Protein AF-A0A0X8H104-F1 (afdb_monomer_lite)

Organism: NCBI:txid1514105

Sequence (497 aa):
MIKKRSINQGIIQGVADYFDFINVMRLDTLENNLKRIFASQEINLESISKRSKQAIDCLSGAEKTIDSLIISRRGADKGVHGFIAEFTEEAIRNSRSIYQKISEHCHVLNDNGITDLNLNGENVQMKFNNNIRQGLEHAKNYRSMKLMIPKDKFEICDKIMNGERYLSYDGELSLRKTSAIKQIIQDESKARGQHYTEWLIPSVSKYDDVQKGNIFETLGKEKESIIKQTSIDKAHVEETMLKQKEIAIQNATPSMSEALKSSGVVVLLHGGINFGLFVLAQHQNGKEIWQFDREDWKNGGIQTIKGSVKGGISGLSIYALTNFTKMPSPIAASINSCAFGISNAIIRYRNSEIDEHEFVSLLMLSTLDSTGSAIGATIGKTLIPIPILGALVGSVVMTTALNVGQDMFSTYERDYIIKRQEEINDYVHSLNQEYQAMYEKLIESTRKLGTIQEYAFDFDANIQLQFESSIDLARLSGVLESNIIHDETEVDDYFLI

Radius of gyration: 36.07 Å; chains: 1; bounding box: 85×63×104 Å

Structure (mmCIF, N/CA/C/O backbone):
data_AF-A0A0X8H104-F1
#
_entry.id   AF-A0A0X8H104-F1
#
loop_
_atom_site.group_PDB
_atom_site.id
_atom_site.type_symbol
_atom_site.label_atom_id
_atom_site.label_alt_id
_atom_site.label_comp_id
_atom_site.label_asym_id
_atom_site.label_entity_id
_atom_site.label_seq_id
_atom_site.pdbx_PDB_ins_code
_atom_site.Cartn_x
_atom_site.Cartn_y
_atom_site.Cartn_z
_atom_site.occupancy
_atom_site.B_iso_or_equiv
_atom_site.auth_seq_id
_atom_site.auth_comp_id
_atom_site.auth_asym_id
_atom_site.auth_atom_id
_atom_site.pdbx_PDB_model_num
ATOM 1 N N . MET A 1 1 ? -11.652 -13.948 63.355 1.00 38.22 1 MET A N 1
ATOM 2 C CA . MET A 1 1 ? -11.919 -14.396 61.968 1.00 38.22 1 MET A CA 1
ATOM 3 C C . MET A 1 1 ? -12.478 -13.278 61.076 1.00 38.22 1 MET A C 1
ATOM 5 O O . MET A 1 1 ? -11.965 -13.099 59.983 1.00 38.22 1 MET A O 1
ATOM 9 N N . ILE A 1 2 ? -13.415 -12.448 61.559 1.00 30.84 2 ILE A N 1
ATOM 10 C CA . ILE A 1 2 ? -14.027 -11.320 60.812 1.00 30.84 2 ILE A CA 1
ATOM 11 C C . ILE A 1 2 ? -13.011 -10.228 60.390 1.00 30.84 2 ILE A C 1
ATOM 13 O O . ILE A 1 2 ? -13.021 -9.785 59.248 1.00 30.84 2 ILE A O 1
ATOM 17 N N . LYS A 1 3 ? -12.038 -9.884 61.249 1.00 27.94 3 LYS A N 1
ATOM 18 C CA . LYS A 1 3 ? -10.988 -8.878 60.955 1.00 27.94 3 LYS A CA 1
ATOM 19 C C . LYS A 1 3 ? -9.982 -9.278 59.859 1.00 27.94 3 LYS A C 1
ATOM 21 O O . LYS A 1 3 ? -9.359 -8.412 59.266 1.00 27.94 3 LYS A O 1
ATOM 26 N N . LYS A 1 4 ? -9.796 -10.580 59.600 1.00 28.19 4 LYS A N 1
ATOM 27 C CA . LYS A 1 4 ? -8.873 -11.084 58.560 1.00 28.19 4 LYS A CA 1
ATOM 28 C C . LYS A 1 4 ? -9.556 -11.132 57.182 1.00 28.19 4 LYS A C 1
ATOM 30 O O . LYS A 1 4 ? -8.892 -10.922 56.177 1.00 28.19 4 LYS A O 1
ATOM 35 N N . ARG A 1 5 ? -10.886 -11.330 57.154 1.00 30.45 5 ARG A N 1
ATOM 36 C CA . ARG A 1 5 ? -11.734 -11.247 55.948 1.00 30.45 5 ARG A CA 1
ATOM 37 C C . ARG A 1 5 ? -11.836 -9.811 55.410 1.00 30.45 5 ARG A C 1
ATOM 39 O O . ARG A 1 5 ? -11.683 -9.632 54.210 1.00 30.45 5 ARG A O 1
ATOM 46 N N . SER A 1 6 ? -11.979 -8.802 56.279 1.00 28.91 6 SER A N 1
ATOM 47 C CA . SER A 1 6 ? -12.072 -7.394 55.843 1.00 28.91 6 SER A CA 1
ATOM 48 C C . SER A 1 6 ? -10.746 -6.820 55.322 1.00 28.91 6 SER A C 1
ATOM 50 O O . SER A 1 6 ? -10.752 -6.005 54.408 1.00 28.91 6 SER A O 1
ATOM 52 N N . ILE A 1 7 ? -9.602 -7.255 55.869 1.00 28.14 7 ILE A N 1
ATOM 53 C CA . ILE A 1 7 ? -8.269 -6.853 55.381 1.00 28.14 7 ILE A CA 1
ATOM 54 C C . ILE A 1 7 ? -7.971 -7.506 54.022 1.00 28.14 7 ILE A C 1
ATOM 56 O O . ILE A 1 7 ? -7.462 -6.835 53.132 1.00 28.14 7 ILE A O 1
ATOM 60 N N . ASN A 1 8 ? -8.351 -8.776 53.824 1.00 30.31 8 ASN A N 1
ATOM 61 C CA . ASN A 1 8 ? -8.251 -9.423 52.511 1.00 30.31 8 ASN A CA 1
ATOM 62 C C . ASN A 1 8 ? -9.174 -8.771 51.474 1.00 30.31 8 ASN A C 1
ATOM 64 O O . ASN A 1 8 ? -8.736 -8.576 50.350 1.00 30.31 8 ASN A O 1
ATOM 68 N N . GLN A 1 9 ? -10.403 -8.382 51.837 1.00 31.08 9 GLN A N 1
ATOM 69 C CA . GLN A 1 9 ? -11.289 -7.632 50.936 1.00 31.08 9 GLN A CA 1
ATOM 70 C C . GLN A 1 9 ? -10.709 -6.264 50.559 1.00 31.08 9 GLN A C 1
ATOM 72 O O . GLN A 1 9 ? -10.718 -5.933 49.386 1.00 31.08 9 GLN A O 1
ATOM 77 N N . GLY A 1 10 ? -10.134 -5.505 51.501 1.00 23.97 10 GLY A N 1
ATOM 78 C CA . GLY A 1 10 ? -9.506 -4.211 51.194 1.00 23.97 10 GLY A CA 1
ATOM 79 C C . GLY A 1 10 ? -8.255 -4.310 50.308 1.00 23.97 10 GLY A C 1
ATOM 80 O O . GLY A 1 10 ? -8.025 -3.438 49.478 1.00 23.97 10 GLY A O 1
ATOM 81 N N . ILE A 1 11 ? -7.466 -5.383 50.442 1.00 26.98 11 ILE A N 1
ATOM 82 C CA . ILE A 1 11 ? -6.307 -5.647 49.572 1.00 26.98 11 ILE A CA 1
ATOM 83 C C . ILE A 1 11 ? -6.761 -6.131 48.188 1.00 26.98 11 ILE A C 1
ATOM 85 O O . ILE A 1 11 ? -6.209 -5.686 47.191 1.00 26.98 11 ILE A O 1
ATOM 89 N N . ILE A 1 12 ? -7.777 -6.997 48.107 1.00 28.75 12 ILE A N 1
ATOM 90 C CA . ILE A 1 12 ? -8.362 -7.449 46.833 1.00 28.75 12 ILE A CA 1
ATOM 91 C C . ILE A 1 12 ? -9.009 -6.273 46.087 1.00 28.75 12 ILE A C 1
ATOM 93 O O . ILE A 1 12 ? -8.810 -6.153 44.883 1.00 28.75 12 ILE A O 1
ATOM 97 N N . GLN A 1 13 ? -9.693 -5.371 46.799 1.00 30.78 13 GLN A N 1
ATOM 98 C CA . GLN A 1 13 ? -10.269 -4.148 46.237 1.00 30.78 13 GLN A CA 1
ATOM 99 C C . GLN A 1 13 ? -9.174 -3.196 45.735 1.00 30.78 13 GLN A C 1
ATOM 101 O O . GLN A 1 13 ? -9.204 -2.803 44.581 1.00 30.78 13 GLN A O 1
ATOM 106 N N . GLY A 1 14 ? -8.141 -2.916 46.541 1.00 23.36 14 GLY A N 1
ATOM 107 C CA . GLY A 1 14 ? -7.041 -2.034 46.126 1.00 23.36 14 GLY A CA 1
ATOM 108 C C . GLY A 1 14 ? -6.166 -2.601 44.998 1.00 23.36 14 GLY A C 1
ATOM 109 O O . GLY A 1 14 ? -5.568 -1.844 44.239 1.00 23.36 14 GLY A O 1
ATOM 110 N N . VAL A 1 15 ? -6.092 -3.929 44.864 1.00 27.28 15 VAL A N 1
ATOM 111 C CA . VAL A 1 15 ? -5.442 -4.603 43.731 1.00 27.28 15 VAL A CA 1
ATOM 112 C C . VAL A 1 15 ? -6.331 -4.546 42.482 1.00 27.28 15 VAL A C 1
ATOM 114 O O . VAL A 1 15 ? -5.810 -4.280 41.403 1.00 27.28 15 VAL A O 1
ATOM 117 N N . ALA A 1 16 ? -7.650 -4.720 42.616 1.00 30.39 16 ALA A N 1
ATOM 118 C CA . ALA A 1 16 ? -8.607 -4.537 41.522 1.00 30.39 16 ALA A CA 1
ATOM 119 C C . ALA A 1 16 ? -8.611 -3.087 41.003 1.00 30.39 16 ALA A C 1
ATOM 121 O O . ALA A 1 16 ? -8.434 -2.879 39.809 1.00 30.39 16 ALA A O 1
ATOM 122 N N . ASP A 1 17 ? -8.645 -2.097 41.899 1.00 31.86 17 ASP A N 1
ATOM 123 C CA . ASP A 1 17 ? -8.578 -0.668 41.564 1.00 31.86 17 ASP A CA 1
ATOM 124 C C . ASP A 1 17 ? -7.264 -0.304 40.835 1.00 31.86 17 ASP A C 1
ATOM 126 O O . ASP A 1 17 ? -7.240 0.547 39.945 1.00 31.86 17 ASP A O 1
ATOM 130 N N . TYR A 1 18 ? -6.153 -0.976 41.168 1.00 28.92 18 TYR A N 1
ATOM 131 C CA . TYR A 1 18 ? -4.864 -0.818 40.485 1.00 28.92 18 TYR A CA 1
ATOM 132 C C . TYR A 1 18 ? -4.856 -1.446 39.082 1.00 28.92 18 TYR A C 1
ATOM 134 O O . TYR A 1 18 ? -4.341 -0.841 38.138 1.00 28.92 18 TYR A O 1
ATOM 142 N N . PHE A 1 19 ? -5.439 -2.637 38.921 1.00 35.81 19 PHE A N 1
ATOM 143 C CA . PHE A 1 19 ? -5.589 -3.275 37.611 1.00 35.81 19 PHE A CA 1
ATOM 144 C C . PHE A 1 19 ? -6.546 -2.497 36.699 1.00 35.81 19 PHE A C 1
ATOM 146 O O . PHE A 1 19 ? -6.254 -2.340 35.513 1.00 35.81 19 PHE A O 1
ATOM 153 N N . ASP A 1 20 ? -7.621 -1.937 37.251 1.00 42.28 20 ASP A N 1
ATOM 154 C CA . ASP A 1 20 ? -8.594 -1.127 36.518 1.00 42.28 20 ASP A CA 1
ATOM 155 C C . ASP A 1 20 ? -8.006 0.226 36.090 1.00 42.28 20 ASP A C 1
ATOM 157 O O . ASP A 1 20 ? -8.137 0.612 34.927 1.00 42.28 20 ASP A O 1
ATOM 161 N N . PHE A 1 21 ? -7.237 0.894 36.958 1.00 34.19 21 PHE A N 1
ATOM 162 C CA . PHE A 1 21 ? -6.465 2.091 36.597 1.00 34.19 21 PHE A CA 1
ATOM 163 C C . PHE A 1 21 ? -5.450 1.821 35.468 1.00 34.19 21 PHE A C 1
ATOM 165 O O . PHE A 1 21 ? -5.302 2.620 34.539 1.00 34.19 21 PHE A O 1
ATOM 172 N N . ILE A 1 22 ? -4.774 0.668 35.500 1.00 39.16 22 ILE A N 1
ATOM 173 C CA . ILE A 1 22 ? -3.855 0.253 34.432 1.00 39.16 22 ILE A CA 1
ATOM 174 C C . ILE A 1 22 ? -4.605 -0.026 33.121 1.00 39.16 22 ILE A C 1
ATOM 176 O O . ILE A 1 22 ? -4.107 0.326 32.050 1.00 39.16 22 ILE A O 1
ATOM 180 N N . ASN A 1 23 ? -5.787 -0.638 33.176 1.00 48.72 23 ASN A N 1
ATOM 181 C CA . ASN A 1 23 ? -6.596 -0.926 31.990 1.00 48.72 23 ASN A CA 1
ATOM 182 C C . ASN A 1 23 ? -7.097 0.357 31.315 1.00 48.72 23 ASN A C 1
ATOM 184 O O . ASN A 1 23 ? -7.042 0.474 30.094 1.00 48.72 23 ASN A O 1
ATOM 188 N N . VAL A 1 24 ? -7.466 1.364 32.101 1.00 46.91 24 VAL A N 1
ATOM 189 C CA . VAL A 1 24 ? -7.816 2.699 31.609 1.00 46.91 24 VAL A CA 1
ATOM 190 C C . VAL A 1 24 ? -6.642 3.385 30.897 1.00 46.91 24 VAL A C 1
ATOM 192 O O . VAL A 1 24 ? -6.800 3.878 29.779 1.00 46.91 24 VAL A O 1
ATOM 195 N N . MET A 1 25 ? -5.444 3.365 31.491 1.00 48.12 25 MET A N 1
ATOM 196 C CA . MET A 1 25 ? -4.230 3.911 30.862 1.00 48.12 25 MET A CA 1
ATOM 197 C C . MET A 1 25 ? -3.857 3.170 29.569 1.00 48.12 25 MET A C 1
ATOM 199 O O . MET A 1 25 ? -3.326 3.760 28.624 1.00 48.12 25 MET A O 1
ATOM 203 N N . ARG A 1 26 ? -4.140 1.866 29.507 1.00 53.94 26 ARG A N 1
ATOM 204 C CA . ARG A 1 26 ? -3.922 1.034 28.319 1.00 53.94 26 ARG A CA 1
ATOM 205 C C . ARG A 1 26 ? -4.909 1.342 27.199 1.00 53.94 26 ARG A C 1
ATOM 207 O O . ARG A 1 26 ? -4.479 1.396 26.051 1.00 53.94 26 ARG A O 1
ATOM 214 N N . LEU A 1 27 ? -6.184 1.576 27.513 1.00 51.22 27 LEU A N 1
ATOM 215 C CA . LEU A 1 27 ? -7.195 1.980 26.529 1.00 51.22 27 LEU A CA 1
ATOM 216 C C . LEU A 1 27 ? -6.885 3.358 25.937 1.00 51.22 27 LEU A C 1
ATOM 218 O O . LEU A 1 27 ? -6.971 3.525 24.725 1.00 51.22 27 LEU A O 1
ATOM 222 N N . ASP A 1 28 ? -6.422 4.305 26.755 1.00 52.53 28 ASP A N 1
ATOM 223 C CA . ASP A 1 28 ? -5.943 5.596 26.251 1.00 52.53 28 ASP A CA 1
ATOM 224 C C . ASP A 1 28 ? -4.696 5.438 25.360 1.00 52.53 28 ASP A C 1
ATOM 226 O O . ASP A 1 28 ? -4.609 5.964 24.249 1.00 52.53 28 ASP A O 1
ATOM 230 N N . THR A 1 29 ? -3.727 4.633 25.802 1.00 57.94 29 THR A N 1
ATOM 231 C CA . THR A 1 29 ? -2.535 4.332 24.995 1.00 57.94 29 THR A CA 1
ATOM 232 C C . THR A 1 29 ? -2.912 3.671 23.663 1.00 57.94 29 THR A C 1
ATOM 234 O O . THR A 1 29 ? -2.328 3.999 22.627 1.00 57.94 29 THR A O 1
ATOM 237 N N . LEU A 1 30 ? -3.897 2.769 23.666 1.00 55.34 30 LEU A N 1
ATOM 238 C CA . LEU A 1 30 ? -4.432 2.129 22.467 1.00 55.34 30 LEU A CA 1
ATOM 239 C C . LEU A 1 30 ? -5.060 3.153 21.528 1.00 55.34 30 LEU A C 1
ATOM 241 O O . LEU A 1 30 ? -4.694 3.197 20.356 1.00 55.34 30 LEU A O 1
ATOM 245 N N . GLU A 1 31 ? -5.959 3.990 22.038 1.00 53.38 31 GLU A N 1
ATOM 246 C CA . GLU A 1 31 ? -6.638 5.026 21.264 1.00 53.38 31 GLU A CA 1
ATOM 247 C C . GLU A 1 31 ? -5.629 5.972 20.599 1.00 53.38 31 GLU A C 1
ATOM 249 O O . GLU A 1 31 ? -5.678 6.186 19.385 1.00 53.38 31 GLU A O 1
ATOM 254 N N . ASN A 1 32 ? -4.649 6.467 21.359 1.00 61.88 32 ASN A N 1
ATOM 255 C CA . ASN A 1 32 ? -3.607 7.356 20.843 1.00 61.88 32 ASN A CA 1
ATOM 256 C C . ASN A 1 32 ? -2.737 6.677 19.777 1.00 61.88 32 ASN A C 1
ATOM 258 O O . ASN A 1 32 ? -2.390 7.291 18.762 1.00 61.88 32 ASN A O 1
ATOM 262 N N . ASN A 1 33 ? -2.384 5.404 19.977 1.00 61.41 33 ASN A N 1
ATOM 263 C CA . ASN A 1 33 ? -1.625 4.640 18.990 1.00 61.41 33 ASN A CA 1
ATOM 264 C C . ASN A 1 33 ? -2.437 4.418 17.711 1.00 61.41 33 ASN A C 1
ATOM 266 O O . ASN A 1 33 ? -1.901 4.586 16.616 1.00 61.41 33 ASN A O 1
ATOM 270 N N . LEU A 1 34 ? -3.728 4.111 17.828 1.00 55.88 34 LEU A N 1
ATOM 271 C CA . LEU A 1 34 ? -4.613 3.928 16.682 1.00 55.88 34 LEU A CA 1
ATOM 272 C C . LEU A 1 34 ? -4.820 5.230 15.908 1.00 55.88 34 LEU A C 1
ATOM 274 O O . LEU A 1 34 ? -4.662 5.216 14.689 1.00 55.88 34 LEU A O 1
ATOM 278 N N . LYS A 1 35 ? -5.068 6.361 16.583 1.00 62.81 35 LYS A N 1
ATOM 279 C CA . LYS A 1 35 ? -5.148 7.688 15.940 1.00 62.81 35 LYS A CA 1
ATOM 280 C C . LYS A 1 35 ? -3.890 7.992 15.128 1.00 62.81 35 LYS A C 1
ATOM 282 O O . LYS A 1 35 ? -3.981 8.407 13.976 1.00 62.81 35 LYS A O 1
ATOM 287 N N . ARG A 1 36 ? -2.705 7.716 15.686 1.00 69.44 36 ARG A N 1
ATOM 288 C CA . ARG A 1 36 ? -1.427 7.873 14.969 1.00 69.44 36 ARG A CA 1
ATOM 289 C C . ARG A 1 36 ? -1.318 6.946 13.759 1.00 69.44 36 ARG A C 1
ATOM 291 O O . ARG A 1 36 ? -0.866 7.392 12.706 1.00 69.44 36 ARG A O 1
ATOM 298 N N . ILE A 1 37 ? -1.738 5.686 13.889 1.00 63.88 37 ILE A N 1
ATOM 299 C CA . ILE A 1 37 ? -1.745 4.716 12.783 1.00 63.88 37 ILE A CA 1
ATOM 300 C C . ILE A 1 37 ? -2.653 5.218 11.651 1.00 63.88 37 ILE A C 1
ATOM 302 O O . ILE A 1 37 ? -2.201 5.291 10.508 1.00 63.88 37 ILE A O 1
ATOM 306 N N . PHE A 1 38 ? -3.883 5.638 11.957 1.00 57.19 38 PHE A N 1
ATOM 307 C CA . PHE A 1 38 ? -4.835 6.156 10.969 1.00 57.19 38 PHE A CA 1
ATOM 308 C C . PHE A 1 38 ? -4.352 7.445 10.293 1.00 57.19 38 PHE A C 1
ATOM 310 O O . PHE A 1 38 ? -4.325 7.511 9.065 1.00 57.19 38 PHE A O 1
ATOM 317 N N . ALA A 1 39 ? -3.869 8.428 11.060 1.00 68.00 39 ALA A N 1
ATOM 318 C CA . ALA A 1 39 ? -3.317 9.661 10.495 1.00 68.00 39 ALA A CA 1
ATOM 319 C C . ALA A 1 39 ? -2.118 9.377 9.571 1.00 68.00 39 ALA A C 1
ATOM 321 O O . ALA A 1 39 ? -1.983 9.963 8.496 1.00 68.00 39 ALA A O 1
ATOM 322 N N . SER A 1 40 ? -1.254 8.426 9.947 1.00 73.69 40 SER A N 1
ATOM 323 C CA . SER A 1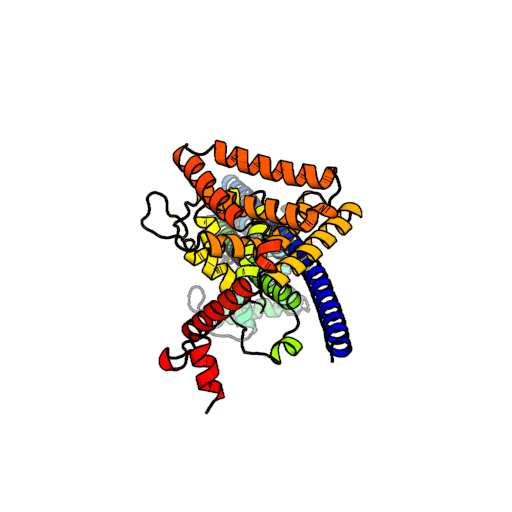 40 ? -0.127 8.016 9.103 1.00 73.69 40 SER A CA 1
ATOM 324 C C . SER A 1 40 ? -0.578 7.327 7.810 1.00 73.69 40 SER A C 1
ATOM 326 O O . SER A 1 40 ? 0.036 7.524 6.758 1.00 73.69 40 SER A O 1
ATOM 328 N N . GLN A 1 41 ? -1.662 6.546 7.863 1.00 75.00 41 GLN A N 1
ATOM 329 C CA . GLN A 1 41 ? -2.245 5.885 6.700 1.00 75.00 41 GLN A CA 1
ATOM 330 C C . GLN A 1 41 ? -2.767 6.913 5.699 1.00 75.00 41 GLN A C 1
ATOM 332 O O . GLN A 1 41 ? -2.443 6.817 4.516 1.00 75.00 41 GLN A O 1
ATOM 337 N N . GLU A 1 42 ? -3.530 7.900 6.166 1.00 68.31 42 GLU A N 1
ATOM 338 C CA . GLU A 1 42 ? -4.096 8.948 5.317 1.00 68.31 42 GLU A CA 1
ATOM 339 C C . GLU A 1 42 ? -2.994 9.711 4.569 1.00 68.31 42 GLU A C 1
ATOM 341 O O . GLU A 1 42 ? -3.006 9.764 3.337 1.00 68.31 42 GLU A O 1
ATOM 346 N N . ILE A 1 43 ? -1.963 10.167 5.291 1.00 82.69 43 ILE A N 1
ATOM 347 C CA . ILE A 1 43 ? -0.800 10.859 4.711 1.00 82.69 43 ILE A CA 1
ATOM 348 C C . ILE A 1 43 ? -0.099 9.985 3.658 1.00 82.69 43 ILE A C 1
ATOM 350 O O . ILE A 1 43 ? 0.280 10.464 2.582 1.00 82.69 43 ILE A O 1
ATOM 354 N N . ASN A 1 44 ? 0.080 8.692 3.939 1.00 81.50 44 ASN A N 1
ATOM 355 C CA . ASN A 1 44 ? 0.733 7.768 3.014 1.00 81.50 44 ASN A CA 1
ATOM 356 C C . ASN A 1 44 ? -0.107 7.536 1.749 1.00 81.50 44 ASN A C 1
ATOM 358 O O . ASN A 1 44 ? 0.429 7.601 0.638 1.00 81.50 44 ASN A O 1
ATOM 362 N N . LEU A 1 45 ? -1.416 7.310 1.886 1.00 79.19 45 LEU A N 1
ATOM 363 C CA . LEU A 1 45 ? -2.332 7.104 0.760 1.00 79.19 45 LEU A CA 1
ATOM 364 C C . LEU A 1 45 ? -2.472 8.362 -0.106 1.00 79.19 45 LEU A C 1
ATOM 366 O O . LEU A 1 45 ? -2.495 8.257 -1.342 1.00 79.19 45 LEU A O 1
ATOM 370 N N . GLU A 1 46 ? -2.516 9.542 0.513 1.00 83.00 46 GLU A N 1
ATOM 371 C CA . GLU A 1 46 ? -2.513 10.826 -0.185 1.00 83.00 46 GLU A CA 1
ATOM 372 C C . GLU A 1 46 ? -1.196 11.016 -0.948 1.00 83.00 46 GLU A C 1
ATOM 374 O O . GLU A 1 46 ? -1.207 11.287 -2.152 1.00 83.00 46 GLU A O 1
ATOM 379 N N . SER A 1 47 ? -0.050 10.778 -0.294 1.00 91.25 47 SER A N 1
ATOM 380 C CA . SER A 1 47 ? 1.273 10.860 -0.925 1.00 91.25 47 SER A CA 1
ATOM 381 C C . SER A 1 47 ? 1.387 9.926 -2.134 1.00 91.25 47 SER A C 1
ATOM 383 O O . SER A 1 47 ? 1.878 10.342 -3.189 1.00 91.25 47 SER A O 1
ATOM 385 N N . ILE A 1 48 ? 0.895 8.686 -2.015 1.00 90.12 48 ILE A N 1
ATOM 386 C CA . ILE A 1 48 ? 0.868 7.703 -3.107 1.00 90.12 48 ILE A CA 1
ATOM 387 C C . ILE A 1 48 ? -0.023 8.173 -4.260 1.00 90.12 48 ILE A C 1
ATOM 389 O O . ILE A 1 48 ? 0.376 8.095 -5.422 1.00 90.12 48 ILE A O 1
ATOM 393 N N . SER A 1 49 ? -1.208 8.694 -3.956 1.00 87.19 49 SER A N 1
ATOM 394 C CA . SER A 1 49 ? -2.141 9.163 -4.983 1.00 87.19 49 SER A CA 1
ATOM 395 C C . SER A 1 49 ? -1.599 10.401 -5.708 1.00 87.19 49 SER A C 1
ATOM 397 O O . SER A 1 49 ? -1.678 10.485 -6.934 1.00 87.19 49 SER A O 1
ATOM 399 N N . LYS A 1 50 ? -0.964 11.326 -4.977 1.00 93.75 50 LYS A N 1
ATOM 400 C CA . LYS A 1 50 ? -0.351 12.541 -5.528 1.00 93.75 50 LYS A CA 1
ATOM 401 C C . LYS A 1 50 ? 0.801 12.225 -6.481 1.00 93.75 50 LYS A C 1
ATOM 403 O O . LYS A 1 50 ? 0.796 12.715 -7.608 1.00 93.75 50 LYS A O 1
ATOM 408 N N . ARG A 1 51 ? 1.756 11.385 -6.065 1.00 94.38 51 ARG A N 1
ATOM 409 C CA . ARG A 1 51 ? 2.904 11.009 -6.914 1.00 94.38 51 ARG A CA 1
ATOM 410 C C . ARG A 1 51 ? 2.470 10.206 -8.146 1.00 94.38 51 ARG A C 1
ATOM 412 O O . ARG A 1 51 ? 2.987 10.444 -9.231 1.00 94.38 51 ARG A O 1
ATOM 419 N N . SER A 1 52 ? 1.481 9.316 -8.000 1.00 94.94 52 SER A N 1
ATOM 420 C CA . SER A 1 52 ? 0.886 8.561 -9.114 1.00 94.94 52 SER A CA 1
ATOM 421 C C . SER A 1 52 ? 0.283 9.501 -10.156 1.00 94.94 52 SER A C 1
ATOM 423 O O . SER A 1 52 ? 0.641 9.442 -11.332 1.00 94.94 52 SER A O 1
ATOM 425 N N . LYS A 1 53 ? -0.539 10.459 -9.708 1.00 94.38 53 LYS A N 1
ATOM 426 C CA . LYS A 1 53 ? -1.130 11.480 -10.577 1.00 94.38 53 LYS A CA 1
ATOM 427 C C . LYS A 1 53 ? -0.065 12.299 -11.309 1.00 94.38 53 LYS A C 1
ATOM 429 O O . LYS A 1 53 ? -0.121 12.404 -12.526 1.00 94.38 53 LYS A O 1
ATOM 434 N N . GLN A 1 54 ? 0.928 12.824 -10.592 1.00 95.69 54 GLN A N 1
ATOM 435 C CA . GLN A 1 54 ? 1.999 13.626 -11.194 1.00 95.69 54 GLN A CA 1
ATOM 436 C C . GLN A 1 54 ? 2.809 12.841 -12.239 1.00 95.69 54 GLN A C 1
ATOM 438 O O . GLN A 1 54 ? 3.158 13.387 -13.285 1.00 95.69 54 GLN A O 1
ATOM 443 N N . ALA A 1 55 ? 3.083 11.559 -11.986 1.00 96.19 55 ALA A N 1
ATOM 444 C CA . ALA A 1 55 ? 3.782 10.696 -12.932 1.00 96.19 55 ALA A CA 1
ATOM 445 C C . ALA A 1 55 ? 2.945 10.430 -14.200 1.00 96.19 55 ALA A C 1
ATOM 447 O O . ALA A 1 55 ? 3.462 10.518 -15.314 1.00 96.19 55 ALA A O 1
ATOM 448 N N . ILE A 1 56 ? 1.640 10.178 -14.050 1.00 95.19 56 ILE A N 1
ATOM 449 C CA . ILE A 1 56 ? 0.710 9.993 -15.178 1.00 95.19 56 ILE A CA 1
ATOM 450 C C . ILE A 1 56 ? 0.532 11.292 -15.977 1.00 95.19 56 ILE A C 1
ATOM 452 O O . ILE A 1 56 ? 0.481 11.252 -17.210 1.00 95.19 56 ILE A O 1
ATOM 456 N N . ASP A 1 57 ? 0.467 12.441 -15.303 1.00 94.38 57 ASP A N 1
ATOM 457 C CA . ASP A 1 57 ? 0.378 13.759 -15.938 1.00 94.38 57 ASP A CA 1
ATOM 458 C C . ASP A 1 57 ? 1.640 14.057 -16.763 1.00 94.38 57 ASP A C 1
ATOM 460 O O . ASP A 1 57 ? 1.532 14.555 -17.883 1.00 94.38 57 ASP A O 1
ATOM 464 N N . CYS A 1 58 ? 2.826 13.680 -16.266 1.00 94.75 58 CYS A N 1
ATOM 465 C CA . CYS A 1 58 ? 4.090 13.777 -17.004 1.00 94.75 58 CYS A CA 1
ATOM 466 C C . CYS A 1 58 ? 4.046 12.979 -18.320 1.00 94.75 58 CYS A C 1
ATOM 468 O O . CYS A 1 58 ? 4.307 13.535 -19.389 1.00 94.75 58 CYS A O 1
ATOM 470 N N . LEU A 1 59 ? 3.617 11.712 -18.270 1.00 96.81 59 LEU A N 1
ATOM 471 C CA . LEU A 1 59 ? 3.469 10.867 -19.463 1.00 96.81 59 LEU A CA 1
ATOM 472 C C . LEU A 1 59 ? 2.407 11.413 -20.429 1.00 96.81 59 LEU A C 1
ATOM 474 O O . LEU A 1 59 ? 2.615 11.438 -21.639 1.00 96.81 59 LEU A O 1
ATOM 478 N N . SER A 1 60 ? 1.282 11.903 -19.905 1.00 94.31 60 SER A N 1
ATOM 479 C CA . SER A 1 60 ? 0.199 12.483 -20.714 1.00 94.31 60 SER A CA 1
ATOM 480 C C . SER A 1 60 ? 0.602 13.810 -21.370 1.00 94.31 60 SER A C 1
ATOM 482 O O . SER A 1 60 ? 0.141 14.135 -22.464 1.00 94.31 60 SER A O 1
ATOM 484 N N . GLY A 1 61 ? 1.467 14.591 -20.719 1.00 94.50 61 GLY A N 1
ATOM 485 C CA . GLY A 1 61 ? 2.085 15.776 -21.309 1.00 94.50 61 GLY A CA 1
ATOM 486 C C . GLY A 1 61 ? 2.995 15.409 -22.480 1.00 94.50 61 GLY A C 1
ATOM 487 O O . GLY A 1 61 ? 2.898 16.015 -23.547 1.00 94.50 61 GLY A O 1
ATOM 488 N N . ALA A 1 62 ? 3.815 14.371 -22.314 1.00 94.25 62 ALA A N 1
ATOM 489 C CA . ALA A 1 62 ? 4.699 13.881 -23.365 1.00 94.25 62 ALA A CA 1
ATOM 490 C C . ALA A 1 62 ? 3.937 13.341 -24.581 1.00 94.25 62 ALA A C 1
ATOM 492 O O . ALA A 1 62 ? 4.311 13.659 -25.706 1.00 94.25 62 ALA A O 1
ATOM 493 N N . GLU A 1 63 ? 2.833 12.613 -24.380 1.00 93.38 63 GLU A N 1
ATOM 494 C CA . GLU A 1 63 ? 1.954 12.172 -25.475 1.00 93.38 63 GLU A CA 1
ATOM 495 C C . GLU A 1 63 ? 1.485 13.349 -26.339 1.00 93.38 63 GLU A C 1
ATOM 497 O O . GLU A 1 63 ? 1.577 13.283 -27.561 1.00 93.38 63 GLU A O 1
ATOM 502 N N . LYS A 1 64 ? 1.040 14.452 -25.720 1.00 93.44 64 LYS A N 1
ATOM 503 C CA . LYS A 1 64 ? 0.597 15.658 -26.445 1.00 93.44 64 LYS A CA 1
ATOM 504 C C . LYS A 1 64 ? 1.737 16.313 -27.224 1.00 93.44 64 LYS A C 1
ATOM 506 O O . LYS A 1 64 ? 1.543 16.755 -28.360 1.00 93.44 64 LYS A O 1
ATOM 511 N N . THR A 1 65 ? 2.924 16.382 -26.622 1.00 92.50 65 THR A N 1
ATOM 512 C CA . THR A 1 65 ? 4.125 16.908 -27.281 1.00 92.50 65 THR A CA 1
ATOM 513 C C . THR A 1 65 ? 4.512 16.039 -28.478 1.00 92.50 65 THR A C 1
ATOM 515 O O . THR A 1 65 ? 4.714 16.560 -29.572 1.00 92.50 65 THR A O 1
ATOM 518 N N . ILE A 1 66 ? 4.553 14.717 -28.304 1.00 91.19 66 ILE A N 1
ATOM 519 C CA . ILE A 1 66 ? 4.885 13.743 -29.351 1.00 91.19 66 ILE A CA 1
ATOM 520 C C . ILE A 1 66 ? 3.862 13.773 -30.488 1.00 91.19 66 ILE A C 1
ATOM 522 O O . ILE A 1 66 ? 4.254 13.809 -31.654 1.00 91.19 66 ILE A O 1
ATOM 526 N N . ASP A 1 67 ? 2.569 13.838 -30.178 1.00 91.12 67 ASP A N 1
ATOM 527 C CA . ASP A 1 67 ? 1.513 13.968 -31.185 1.00 91.12 67 ASP A CA 1
ATOM 528 C C . ASP A 1 67 ? 1.702 15.241 -32.029 1.00 91.12 67 ASP A C 1
ATOM 530 O O . ASP A 1 67 ? 1.729 15.201 -33.263 1.00 91.12 67 ASP A O 1
ATOM 534 N N . SER A 1 68 ? 2.002 16.364 -31.370 1.00 89.06 68 SER A N 1
ATOM 535 C CA . SER A 1 68 ? 2.304 17.634 -32.043 1.00 89.06 68 SER A CA 1
ATOM 536 C C . SER A 1 68 ? 3.547 17.546 -32.943 1.00 89.06 68 SER A C 1
ATOM 538 O O . SER A 1 68 ? 3.573 18.112 -34.042 1.00 89.06 68 SER A O 1
ATOM 540 N N . LEU A 1 69 ? 4.586 16.817 -32.521 1.00 87.25 69 LEU A N 1
ATOM 541 C CA . LEU A 1 69 ? 5.795 16.571 -33.319 1.00 87.25 69 LEU A CA 1
ATOM 542 C C . LEU A 1 69 ? 5.502 15.732 -34.569 1.00 87.25 69 LEU A C 1
ATOM 544 O O . LEU A 1 69 ? 6.024 16.028 -35.648 1.00 87.25 69 LEU A O 1
ATOM 548 N N . ILE A 1 70 ? 4.643 14.718 -34.440 1.00 85.19 70 ILE A N 1
ATOM 549 C CA . ILE A 1 70 ? 4.222 13.858 -35.551 1.00 85.19 70 ILE A CA 1
ATOM 550 C C . ILE A 1 70 ? 3.416 14.667 -36.573 1.00 85.19 70 ILE A C 1
ATOM 552 O O . ILE A 1 70 ? 3.719 14.602 -37.769 1.00 85.19 70 ILE A O 1
ATOM 556 N N . ILE A 1 71 ? 2.447 15.467 -36.116 1.00 84.81 71 ILE A N 1
ATOM 557 C CA . ILE A 1 71 ? 1.593 16.305 -36.974 1.00 84.81 71 ILE A CA 1
ATOM 558 C C . ILE A 1 71 ? 2.423 17.362 -37.714 1.00 84.81 71 ILE A C 1
ATOM 560 O O . ILE A 1 71 ? 2.271 17.543 -38.922 1.00 84.81 71 ILE A O 1
ATOM 564 N N . SER A 1 72 ? 3.338 18.033 -37.009 1.00 82.06 72 SER A N 1
ATOM 565 C CA . SER A 1 72 ? 4.178 19.102 -37.574 1.00 82.06 72 SER A CA 1
ATOM 566 C C . SER A 1 72 ? 5.305 18.607 -38.489 1.00 82.06 72 SER A C 1
ATOM 568 O O . SER A 1 72 ? 5.973 19.425 -39.122 1.00 82.06 72 SER A O 1
ATOM 570 N N . ARG A 1 73 ? 5.534 17.286 -38.581 1.00 74.31 73 ARG A N 1
ATOM 571 C CA . ARG A 1 73 ? 6.648 16.666 -39.328 1.00 74.31 73 ARG A CA 1
ATOM 572 C C . ARG A 1 73 ? 8.018 17.257 -38.970 1.00 74.31 73 ARG A C 1
ATOM 574 O O . ARG A 1 73 ? 8.892 17.390 -39.834 1.00 74.31 73 ARG A O 1
ATOM 581 N N . ARG A 1 74 ? 8.223 17.618 -37.699 1.00 70.50 74 ARG A N 1
ATOM 582 C CA . ARG A 1 74 ? 9.507 18.152 -37.224 1.00 70.50 74 ARG A CA 1
ATOM 583 C C . ARG A 1 74 ? 10.630 17.147 -37.522 1.00 70.50 74 ARG A C 1
ATOM 585 O O . ARG A 1 74 ? 10.523 15.976 -37.176 1.00 70.50 74 ARG A O 1
ATOM 592 N N . GLY A 1 75 ? 11.690 17.596 -38.201 1.00 60.59 75 GLY A N 1
ATOM 593 C CA . GLY A 1 75 ? 12.797 16.733 -38.644 1.00 60.59 75 GLY A CA 1
ATOM 594 C C . GLY A 1 75 ? 12.551 15.951 -39.948 1.00 60.59 75 GLY A C 1
ATOM 595 O O . GLY A 1 75 ? 13.353 15.079 -40.285 1.00 60.59 75 GLY A O 1
ATOM 596 N N . ALA A 1 76 ? 11.478 16.257 -40.692 1.00 66.38 76 ALA A N 1
ATOM 597 C CA . ALA A 1 76 ? 11.044 15.533 -41.894 1.00 66.38 76 ALA A CA 1
ATOM 598 C C . ALA A 1 76 ? 10.762 14.034 -41.634 1.00 66.38 76 ALA A C 1
ATOM 600 O O . ALA A 1 76 ? 10.796 13.559 -40.498 1.00 66.38 76 ALA A O 1
ATOM 601 N N . ASP A 1 77 ? 10.474 13.261 -42.688 1.00 62.19 77 ASP A N 1
ATOM 602 C CA . ASP A 1 77 ? 10.037 11.860 -42.558 1.00 62.19 77 ASP A CA 1
ATOM 603 C C . ASP A 1 77 ? 11.063 10.945 -41.865 1.00 62.19 77 ASP A C 1
ATOM 605 O O . ASP A 1 77 ? 10.682 9.918 -41.307 1.00 62.19 77 ASP A O 1
ATOM 609 N N . LYS A 1 78 ? 12.352 11.321 -41.863 1.00 63.62 78 LYS A N 1
ATOM 610 C CA . LYS A 1 78 ? 13.454 10.516 -41.307 1.00 63.62 78 LYS A CA 1
ATOM 611 C C . LYS A 1 78 ? 13.943 10.959 -39.920 1.00 63.62 78 LYS A C 1
ATOM 613 O O . LYS A 1 78 ? 14.531 10.137 -39.228 1.00 63.62 78 LYS A O 1
ATOM 618 N N . GLY A 1 79 ? 13.739 12.216 -39.513 1.00 66.31 79 GLY A N 1
ATOM 619 C CA . GLY A 1 79 ? 14.316 12.774 -38.275 1.00 66.31 79 GLY A CA 1
ATOM 620 C C . GLY A 1 79 ? 13.369 12.813 -37.075 1.00 66.31 79 GLY A C 1
ATOM 621 O O . GLY A 1 79 ? 13.820 12.857 -35.936 1.00 66.31 79 GLY A O 1
ATOM 622 N N . VAL A 1 80 ? 12.059 12.734 -37.310 1.00 79.19 80 VAL A N 1
ATOM 623 C CA . VAL A 1 80 ? 11.034 12.790 -36.252 1.00 79.19 80 VAL A CA 1
ATOM 624 C C . VAL A 1 80 ? 11.181 11.688 -35.193 1.00 79.19 80 VAL A C 1
ATOM 626 O O . VAL A 1 80 ? 10.858 11.912 -34.035 1.00 79.19 80 VAL A O 1
ATOM 629 N N . HIS A 1 81 ? 11.729 10.521 -35.550 1.00 80.94 81 HIS A N 1
ATOM 630 C CA . HIS A 1 81 ? 11.958 9.419 -34.608 1.00 80.94 81 HIS A CA 1
ATOM 631 C C . HIS A 1 81 ? 13.002 9.744 -33.530 1.00 80.94 81 HIS A C 1
ATOM 633 O O . HIS A 1 81 ? 12.884 9.237 -32.419 1.00 80.94 81 HIS A O 1
ATOM 639 N N . GLY A 1 82 ? 13.985 10.602 -33.834 1.00 87.44 82 GLY A N 1
ATOM 640 C CA . GLY A 1 82 ? 14.952 11.084 -32.841 1.00 87.44 82 GLY A CA 1
ATOM 641 C C . GLY A 1 82 ? 14.264 11.920 -31.765 1.00 87.44 82 GLY A C 1
ATOM 642 O O . GLY A 1 82 ? 14.330 11.575 -30.592 1.00 87.44 82 GLY A O 1
ATOM 643 N N . PHE A 1 83 ? 13.475 12.914 -32.185 1.00 88.81 83 PHE A N 1
ATOM 644 C CA . PHE A 1 83 ? 12.690 13.739 -31.264 1.00 88.81 83 PHE A CA 1
ATOM 645 C C . PHE A 1 83 ? 11.682 12.918 -30.452 1.00 88.81 83 PHE A C 1
ATOM 647 O O . PHE A 1 83 ? 11.536 13.140 -29.255 1.00 88.81 83 PHE A O 1
ATOM 654 N N . ILE A 1 84 ? 10.998 11.944 -31.069 1.00 92.00 84 ILE A N 1
ATOM 655 C CA . ILE A 1 84 ? 10.102 11.049 -30.320 1.00 92.00 84 ILE A CA 1
ATOM 656 C C . ILE A 1 84 ? 10.888 10.323 -29.224 1.00 92.00 84 ILE A C 1
ATOM 658 O O . ILE A 1 84 ? 10.433 10.296 -28.084 1.00 92.00 84 ILE A O 1
ATOM 662 N N . ALA A 1 85 ? 12.070 9.785 -29.535 1.00 93.94 85 ALA A N 1
ATOM 663 C CA . ALA A 1 85 ? 12.900 9.095 -28.554 1.00 93.94 85 ALA A CA 1
ATOM 664 C C . ALA A 1 85 ? 13.337 10.009 -27.398 1.00 93.94 85 ALA A C 1
ATOM 666 O O . ALA A 1 85 ? 13.249 9.594 -26.247 1.00 93.94 85 ALA A O 1
ATOM 667 N N . GLU A 1 86 ? 13.741 11.246 -27.687 1.00 95.00 86 GLU A N 1
ATOM 668 C CA . GLU A 1 86 ? 14.160 12.239 -26.686 1.00 95.00 86 GLU A CA 1
ATOM 669 C C . GLU A 1 86 ? 13.047 12.562 -25.685 1.00 95.00 86 GLU A C 1
ATOM 671 O O . GLU A 1 86 ? 13.220 12.382 -24.479 1.00 95.00 86 GLU A O 1
ATOM 676 N N . PHE A 1 87 ? 11.871 12.965 -26.179 1.00 95.25 87 PHE A N 1
ATOM 677 C CA . PHE A 1 87 ? 10.730 13.280 -25.313 1.00 95.25 87 PHE A CA 1
ATOM 678 C C . PHE A 1 87 ? 10.188 12.043 -24.588 1.00 95.25 87 PHE A C 1
ATOM 680 O O . PHE A 1 87 ? 9.662 12.159 -23.483 1.00 95.25 87 PHE A O 1
ATOM 687 N N . THR A 1 88 ? 10.342 10.851 -25.171 1.00 96.19 88 THR A N 1
ATOM 688 C CA . THR A 1 88 ? 9.996 9.591 -24.495 1.00 96.19 88 THR A CA 1
ATOM 689 C C . THR A 1 88 ? 10.958 9.291 -23.348 1.00 96.19 88 THR A C 1
ATOM 691 O O . THR A 1 88 ? 10.515 8.896 -22.270 1.00 96.19 88 THR A O 1
ATOM 694 N N . GLU A 1 89 ? 12.261 9.500 -23.553 1.00 97.00 89 GLU A N 1
ATOM 695 C CA . GLU A 1 89 ? 13.288 9.295 -22.528 1.00 97.00 89 GLU A CA 1
ATOM 696 C C . GLU A 1 89 ? 13.044 10.207 -21.321 1.00 97.00 89 GLU A C 1
ATOM 698 O O . GLU A 1 89 ? 12.993 9.720 -20.190 1.00 97.00 89 GLU A O 1
ATOM 703 N N . GLU A 1 90 ? 12.819 11.504 -21.563 1.00 96.69 90 GLU A N 1
ATOM 704 C CA . GLU A 1 90 ? 12.496 12.481 -20.517 1.00 96.69 90 GLU A CA 1
ATOM 705 C C . GLU A 1 90 ? 11.234 12.078 -19.749 1.00 96.69 90 GLU A C 1
ATOM 707 O O . GLU A 1 90 ? 11.245 12.025 -18.518 1.00 96.69 90 GLU A O 1
ATOM 712 N N . ALA A 1 91 ? 10.160 11.733 -20.461 1.00 96.69 91 ALA A N 1
ATOM 713 C CA . ALA A 1 91 ? 8.881 11.404 -19.847 1.00 96.69 91 ALA A CA 1
ATOM 714 C C . ALA A 1 91 ? 8.937 10.141 -18.980 1.00 96.69 91 ALA A C 1
ATOM 716 O O . ALA A 1 91 ? 8.457 10.144 -17.844 1.00 96.69 91 ALA A O 1
ATOM 717 N N . ILE A 1 92 ? 9.531 9.055 -19.485 1.00 97.06 92 ILE A N 1
ATOM 718 C CA . ILE A 1 92 ? 9.613 7.787 -18.748 1.00 97.06 92 ILE A CA 1
ATOM 719 C C . ILE A 1 92 ? 10.544 7.931 -17.541 1.00 97.06 92 ILE A C 1
ATOM 721 O O . ILE A 1 92 ? 10.194 7.486 -16.449 1.00 97.06 92 ILE A O 1
ATOM 725 N N . ARG A 1 93 ? 11.705 8.583 -17.689 1.00 96.38 93 ARG A N 1
ATOM 726 C CA . ARG A 1 93 ? 12.615 8.801 -16.554 1.00 96.38 93 ARG A CA 1
ATOM 727 C C . ARG A 1 93 ? 11.977 9.672 -15.487 1.00 96.38 93 ARG A C 1
ATOM 729 O O . ARG A 1 93 ? 11.899 9.257 -14.336 1.00 96.38 93 ARG A O 1
ATOM 736 N N . ASN A 1 94 ? 11.439 10.829 -15.866 1.00 96.25 94 ASN A N 1
ATOM 737 C CA . ASN A 1 94 ? 10.875 11.765 -14.901 1.00 96.25 94 ASN A CA 1
ATOM 738 C C . ASN A 1 94 ? 9.615 11.206 -14.232 1.00 96.25 94 ASN A C 1
ATOM 740 O O . ASN A 1 94 ? 9.455 11.367 -13.025 1.00 96.25 94 ASN A O 1
ATOM 744 N N . SER A 1 95 ? 8.743 10.500 -14.959 1.00 96.81 95 SER A N 1
ATOM 745 C CA . SER A 1 95 ? 7.572 9.851 -14.351 1.00 96.81 95 SER A CA 1
ATOM 746 C C . SER A 1 95 ? 7.971 8.782 -13.328 1.00 96.81 95 SER A C 1
ATOM 748 O O . SER A 1 95 ? 7.422 8.765 -12.222 1.00 96.81 95 SER A O 1
ATOM 750 N N . ARG A 1 96 ? 8.980 7.952 -13.632 1.00 96.00 96 ARG A N 1
ATOM 751 C CA . ARG A 1 96 ? 9.548 6.989 -12.678 1.00 96.00 96 ARG A CA 1
ATOM 752 C C . ARG A 1 96 ? 10.194 7.682 -11.484 1.00 96.00 96 ARG A C 1
ATOM 754 O O . ARG A 1 96 ? 9.911 7.273 -10.363 1.00 96.00 96 ARG A O 1
ATOM 761 N N . SER A 1 97 ? 10.975 8.742 -11.689 1.00 94.38 97 SER A N 1
ATOM 762 C CA . SER A 1 97 ? 11.583 9.543 -10.616 1.00 94.38 97 SER A CA 1
ATOM 763 C C . SER A 1 97 ? 10.538 10.142 -9.679 1.00 94.38 97 SER A C 1
ATOM 765 O O . SER A 1 97 ? 10.641 9.991 -8.462 1.00 94.38 97 SER A O 1
ATOM 767 N N . ILE A 1 98 ? 9.497 10.770 -10.240 1.00 94.31 98 ILE A N 1
ATOM 768 C CA . ILE A 1 98 ? 8.372 11.348 -9.494 1.00 94.31 98 ILE A CA 1
ATOM 769 C C . ILE A 1 98 ? 7.684 10.265 -8.670 1.00 94.31 98 ILE A C 1
ATOM 771 O O . ILE A 1 98 ? 7.461 10.444 -7.471 1.00 94.31 98 ILE A O 1
ATOM 775 N N . TYR A 1 99 ? 7.360 9.133 -9.301 1.00 93.94 99 TYR A N 1
ATOM 776 C CA . TYR A 1 99 ? 6.689 8.045 -8.612 1.00 93.94 99 TYR A CA 1
ATOM 777 C C . TYR A 1 99 ? 7.592 7.468 -7.518 1.00 93.94 99 TYR A C 1
ATOM 779 O O . TYR A 1 99 ? 7.208 7.445 -6.357 1.00 93.94 99 TYR A O 1
ATOM 787 N N . GLN A 1 100 ? 8.814 7.056 -7.834 1.00 92.06 100 GLN A N 1
ATOM 788 C CA . GLN A 1 100 ? 9.723 6.368 -6.912 1.00 92.06 100 GLN A CA 1
ATOM 789 C C . GLN A 1 100 ? 10.403 7.301 -5.894 1.00 92.06 100 GLN A C 1
ATOM 791 O O . GLN A 1 100 ? 11.089 6.811 -5.002 1.00 92.06 100 GLN A O 1
ATOM 796 N N . LYS A 1 101 ? 10.193 8.623 -5.988 1.00 89.94 101 LYS A N 1
ATOM 797 C CA . LYS A 1 101 ? 10.875 9.653 -5.183 1.00 89.94 101 LYS A CA 1
ATOM 798 C C . LYS A 1 101 ? 12.403 9.587 -5.315 1.00 89.94 101 LYS A C 1
ATOM 800 O O . LYS A 1 101 ? 13.128 9.815 -4.349 1.00 89.94 101 LYS A O 1
ATOM 805 N N . ILE A 1 102 ? 12.889 9.269 -6.513 1.00 90.88 102 ILE A N 1
ATOM 806 C CA . ILE A 1 102 ? 14.320 9.232 -6.826 1.00 90.88 102 ILE A CA 1
ATOM 807 C C . ILE A 1 102 ? 14.717 10.574 -7.441 1.00 90.88 102 ILE A C 1
ATOM 809 O O . ILE A 1 102 ? 13.990 11.129 -8.262 1.00 90.88 102 ILE A O 1
ATOM 813 N N . SER A 1 103 ? 15.879 11.094 -7.048 1.00 83.56 103 SER A N 1
ATOM 814 C CA . SER A 1 103 ? 16.450 12.329 -7.595 1.00 83.56 103 SER A CA 1
ATOM 815 C C . SER A 1 103 ? 17.161 12.053 -8.923 1.00 83.56 103 SER A C 1
ATOM 817 O O . SER A 1 103 ? 18.380 12.176 -9.013 1.00 83.56 103 SER A O 1
ATOM 819 N N . GLU A 1 104 ? 16.407 11.638 -9.941 1.00 89.00 104 GLU A N 1
ATOM 820 C CA . GLU A 1 104 ? 16.877 11.602 -11.329 1.00 89.00 104 GLU A CA 1
ATOM 821 C C . GLU A 1 104 ? 16.103 12.631 -12.157 1.00 89.00 104 GLU A C 1
ATOM 823 O O . GLU A 1 104 ? 14.869 12.652 -12.154 1.00 89.00 104 GLU A O 1
ATOM 828 N N . HIS A 1 105 ? 16.848 13.479 -12.862 1.00 89.94 105 HIS A N 1
ATOM 829 C CA . HIS A 1 105 ? 16.329 14.562 -13.683 1.00 89.94 105 HIS A CA 1
ATOM 830 C C . HIS A 1 105 ? 16.824 14.400 -15.113 1.00 89.94 105 HIS A C 1
ATOM 832 O O . HIS A 1 105 ? 18.026 14.455 -15.383 1.00 89.94 105 HIS A O 1
ATOM 838 N N . CYS A 1 106 ? 15.883 14.225 -16.031 1.00 95.25 106 CYS A N 1
ATOM 839 C CA . CYS A 1 106 ? 16.133 14.252 -17.459 1.00 95.25 106 CYS A CA 1
ATOM 840 C C . CYS A 1 106 ? 15.441 15.478 -18.054 1.00 95.25 106 CYS A C 1
ATOM 842 O O . CYS A 1 106 ? 14.310 15.781 -17.676 1.00 95.25 106 CYS A O 1
ATOM 844 N N . HIS A 1 107 ? 16.117 16.185 -18.955 1.00 95.56 107 HIS A N 1
ATOM 845 C CA . HIS A 1 107 ? 15.540 17.320 -19.659 1.00 95.56 107 HIS A CA 1
ATOM 846 C C . HIS A 1 107 ? 15.955 17.344 -21.128 1.00 95.56 107 HIS A C 1
ATOM 848 O O . HIS A 1 107 ? 17.151 17.293 -21.423 1.00 95.56 107 HIS A O 1
ATOM 854 N N . VAL A 1 108 ? 14.984 17.452 -22.037 1.00 95.06 108 VAL A N 1
ATOM 855 C CA . VAL A 1 108 ? 15.244 17.649 -23.472 1.00 95.06 108 VAL A CA 1
ATOM 856 C C . VAL A 1 108 ? 15.546 19.123 -23.734 1.00 95.06 108 VAL A C 1
ATOM 858 O O . VAL A 1 108 ? 14.737 19.988 -23.404 1.00 95.06 108 VAL A O 1
ATOM 861 N N . LEU A 1 109 ? 16.681 19.423 -24.375 1.00 90.31 109 LEU A N 1
ATOM 862 C CA . LEU A 1 109 ? 17.079 20.809 -24.669 1.00 90.31 109 LEU A CA 1
ATOM 863 C C . LEU A 1 109 ? 16.340 21.392 -25.883 1.00 90.31 109 LEU A C 1
ATOM 865 O O . LEU A 1 109 ? 15.930 22.551 -25.866 1.00 90.31 109 LEU A O 1
ATOM 869 N N . ASN A 1 110 ? 16.141 20.581 -26.930 1.00 84.69 110 ASN A N 1
ATOM 870 C CA . ASN A 1 110 ? 15.386 20.924 -28.144 1.00 84.69 110 ASN A CA 1
ATOM 871 C C . ASN A 1 110 ? 15.788 22.261 -28.820 1.00 84.69 110 ASN A C 1
ATOM 873 O O . ASN A 1 110 ? 14.950 22.945 -29.421 1.00 84.69 110 ASN A O 1
ATOM 877 N N . ASP A 1 111 ? 17.065 22.637 -28.738 1.00 82.88 111 ASP A N 1
ATOM 878 C CA . ASP A 1 111 ? 17.618 23.927 -29.179 1.00 82.88 111 ASP A CA 1
ATOM 879 C C . ASP A 1 111 ? 18.333 23.861 -30.546 1.00 82.88 111 ASP A C 1
ATOM 881 O O . ASP A 1 111 ? 18.941 24.835 -30.992 1.00 82.88 111 ASP A O 1
ATOM 885 N N . ASN A 1 112 ? 18.223 22.722 -31.242 1.00 77.00 112 ASN A N 1
ATOM 886 C CA . ASN A 1 112 ? 18.975 22.370 -32.457 1.00 77.00 112 ASN A CA 1
ATOM 887 C C . ASN A 1 112 ? 20.506 22.335 -32.264 1.00 77.00 112 ASN A C 1
ATOM 889 O O . ASN A 1 112 ? 21.250 22.331 -33.250 1.00 77.00 112 ASN A O 1
ATOM 893 N N . GLY A 1 113 ? 20.979 22.323 -31.017 1.00 83.06 113 GLY A N 1
ATOM 894 C CA . GLY A 1 113 ? 22.370 22.105 -30.665 1.00 83.06 113 GLY A CA 1
ATOM 895 C C . GLY A 1 113 ? 22.806 20.652 -30.862 1.00 83.06 113 GLY A C 1
ATOM 896 O O . GLY A 1 113 ? 22.058 19.790 -31.316 1.00 83.06 113 GLY A O 1
ATOM 897 N N . ILE A 1 114 ? 24.064 20.379 -30.517 1.00 85.50 114 ILE A N 1
ATOM 898 C CA . ILE A 1 114 ? 24.649 19.028 -30.563 1.00 85.50 114 ILE A CA 1
ATOM 899 C C . ILE A 1 114 ? 24.358 18.199 -29.302 1.00 85.50 114 ILE A C 1
ATOM 901 O O . ILE A 1 114 ? 24.937 17.135 -29.133 1.00 85.50 114 ILE A O 1
ATOM 905 N N . THR A 1 115 ? 23.559 18.717 -28.374 1.00 92.38 115 THR A N 1
ATOM 906 C CA . THR A 1 115 ? 23.198 18.033 -27.131 1.00 92.38 115 THR A CA 1
ATOM 907 C C . THR A 1 115 ? 21.695 17.830 -27.151 1.00 92.38 115 THR A C 1
ATOM 909 O O . THR A 1 115 ? 20.957 18.804 -27.272 1.00 92.38 115 THR A O 1
ATOM 912 N N . ASP A 1 116 ? 21.246 16.588 -27.003 1.00 93.56 116 ASP A N 1
ATOM 913 C CA . ASP A 1 116 ? 19.814 16.285 -27.058 1.00 93.56 116 ASP A CA 1
ATOM 914 C C . ASP A 1 116 ? 19.193 16.385 -25.660 1.00 93.56 116 ASP A C 1
ATOM 916 O O . ASP A 1 116 ? 18.142 17.002 -25.472 1.00 93.56 116 ASP A O 1
ATOM 920 N N . LEU A 1 117 ? 19.879 15.817 -24.660 1.00 95.56 117 LEU A N 1
ATOM 921 C CA . LEU A 1 117 ? 19.411 15.753 -23.280 1.00 95.56 117 LEU A CA 1
ATOM 922 C C . LEU A 1 117 ? 20.455 16.277 -22.295 1.00 95.56 117 LEU A C 1
ATOM 924 O O . LEU A 1 117 ? 21.661 16.070 -22.461 1.00 95.56 117 LEU A O 1
ATOM 928 N N . ASN A 1 118 ? 19.968 16.834 -21.192 1.00 95.62 118 ASN A N 1
ATOM 929 C CA . ASN A 1 118 ? 20.694 16.857 -19.933 1.00 95.62 118 ASN A CA 1
ATOM 930 C C . ASN A 1 118 ? 20.148 15.743 -19.029 1.00 95.62 118 ASN A C 1
ATOM 932 O O . ASN A 1 118 ? 18.955 15.717 -18.725 1.00 95.62 118 ASN A O 1
ATOM 936 N N . LEU A 1 119 ? 21.007 14.811 -18.622 1.00 95.44 119 LEU A N 1
ATOM 937 C CA . LEU A 1 119 ? 20.667 13.728 -17.703 1.00 95.44 119 LEU A CA 1
ATOM 938 C C . LEU A 1 119 ? 21.521 13.871 -16.446 1.00 95.44 119 LEU A C 1
ATOM 940 O O . LEU A 1 119 ? 22.731 13.672 -16.493 1.00 95.44 119 LEU A O 1
ATOM 944 N N . ASN A 1 120 ? 20.896 14.229 -15.323 1.00 92.81 120 ASN A N 1
ATOM 945 C CA . ASN A 1 120 ? 21.564 14.441 -14.034 1.00 92.81 120 ASN A CA 1
ATOM 946 C C . ASN A 1 120 ? 22.758 15.415 -14.104 1.00 92.81 120 ASN A C 1
ATOM 948 O O . ASN A 1 120 ? 23.780 15.210 -13.452 1.00 92.81 120 ASN A O 1
ATOM 952 N N . GLY A 1 121 ? 22.641 16.477 -14.905 1.00 91.75 121 GLY A N 1
ATOM 953 C CA . GLY A 1 121 ? 23.705 17.461 -15.103 1.00 91.75 121 GLY A CA 1
ATOM 954 C C . GLY A 1 121 ? 24.712 17.094 -16.196 1.00 91.75 121 GLY A C 1
ATOM 955 O O . GLY A 1 121 ? 25.505 17.949 -16.583 1.00 91.75 121 GLY A O 1
ATOM 956 N N . GLU A 1 122 ? 24.666 15.881 -16.748 1.00 94.31 122 GLU A N 1
ATOM 957 C CA . GLU A 1 122 ? 25.543 15.457 -17.837 1.00 94.31 122 GLU A CA 1
ATOM 958 C C . GLU A 1 122 ? 24.880 15.649 -19.200 1.00 94.31 122 GLU A C 1
ATOM 960 O O . GLU A 1 122 ? 23.714 15.312 -19.410 1.00 94.31 122 GLU A O 1
ATOM 965 N N . ASN A 1 123 ? 25.651 16.157 -20.159 1.00 96.19 123 ASN A N 1
ATOM 966 C CA . ASN A 1 123 ? 25.196 16.274 -21.537 1.00 96.19 123 ASN A CA 1
ATOM 967 C C . ASN A 1 123 ? 25.177 14.895 -22.203 1.00 96.19 123 ASN A C 1
ATOM 969 O O . ASN A 1 123 ? 26.130 14.114 -22.087 1.00 96.19 123 ASN A O 1
ATOM 973 N N . VAL A 1 124 ? 24.102 14.621 -22.936 1.00 96.69 124 VAL A N 1
ATOM 974 C CA . VAL A 1 124 ? 23.884 13.361 -23.642 1.00 96.69 124 VAL A CA 1
ATOM 975 C C . VAL A 1 124 ? 23.433 13.647 -25.071 1.00 96.69 124 VAL A C 1
ATOM 977 O O . VAL A 1 124 ? 22.518 14.434 -25.311 1.00 96.69 124 VAL A O 1
ATOM 980 N N . GLN A 1 125 ? 24.053 12.954 -26.021 1.00 95.56 125 GLN A N 1
ATOM 981 C CA . GLN A 1 125 ? 23.559 12.829 -27.387 1.00 95.56 125 GLN A CA 1
ATOM 982 C C . GLN A 1 125 ? 22.911 11.455 -27.549 1.00 95.56 125 GLN A C 1
ATOM 984 O O . GLN A 1 125 ? 23.536 10.425 -27.294 1.00 95.56 125 GLN A O 1
ATOM 989 N N . MET A 1 126 ? 21.681 11.426 -28.038 1.00 94.81 126 MET A N 1
ATOM 990 C CA . MET A 1 126 ? 20.950 10.225 -28.402 1.00 94.81 126 MET A CA 1
ATOM 991 C C . MET A 1 126 ? 21.155 9.878 -29.879 1.00 94.81 126 MET A C 1
ATOM 993 O O . MET A 1 126 ? 21.168 10.733 -30.769 1.00 94.81 126 MET A O 1
ATOM 997 N N . LYS A 1 127 ? 21.300 8.580 -30.166 1.00 93.00 127 LYS A N 1
ATOM 998 C CA . LYS A 1 127 ? 21.277 8.032 -31.530 1.00 93.00 127 LYS A CA 1
ATOM 999 C C . LYS A 1 127 ? 20.394 6.793 -31.593 1.00 93.00 127 LYS A C 1
ATOM 1001 O O . LYS A 1 127 ? 20.850 5.660 -31.442 1.00 93.00 127 LYS A O 1
ATOM 1006 N N . PHE A 1 128 ? 19.116 7.027 -31.875 1.00 91.19 128 PHE A N 1
ATOM 1007 C CA . PHE A 1 128 ? 18.102 5.993 -32.066 1.00 91.19 128 PHE A CA 1
ATOM 1008 C C . PHE A 1 128 ? 18.125 5.430 -33.491 1.00 91.19 128 PHE A C 1
ATOM 1010 O O . PHE A 1 128 ? 17.242 5.685 -34.304 1.00 91.19 128 PHE A O 1
ATOM 1017 N N . ASN A 1 129 ? 19.163 4.649 -33.798 1.00 87.75 129 ASN A N 1
ATOM 1018 C CA . ASN A 1 129 ? 19.316 3.975 -35.088 1.00 87.75 129 ASN A CA 1
ATOM 1019 C C . ASN A 1 129 ? 18.947 2.490 -34.973 1.00 87.75 129 ASN A C 1
ATOM 1021 O O . ASN A 1 129 ? 19.346 1.819 -34.021 1.00 87.75 129 ASN A O 1
ATOM 1025 N N . ASN A 1 130 ? 18.266 1.940 -35.987 1.00 85.62 130 ASN A N 1
ATOM 1026 C CA . ASN A 1 130 ? 18.000 0.499 -36.032 1.00 85.62 130 ASN A CA 1
ATOM 1027 C C . ASN A 1 130 ? 19.315 -0.300 -36.149 1.00 85.62 130 ASN A C 1
ATOM 1029 O O . ASN A 1 130 ? 19.502 -1.349 -35.536 1.00 85.62 130 ASN A O 1
ATOM 1033 N N . ASN A 1 131 ? 20.272 0.211 -36.922 1.00 88.06 131 ASN A N 1
ATOM 1034 C CA . ASN A 1 131 ? 21.571 -0.426 -37.086 1.00 88.06 131 ASN A CA 1
ATOM 1035 C C . ASN A 1 131 ? 22.551 0.029 -35.988 1.00 88.06 131 ASN A C 1
ATOM 1037 O O . ASN A 1 131 ? 22.933 1.200 -35.943 1.00 88.06 131 ASN A O 1
ATOM 1041 N N . ILE A 1 132 ? 23.005 -0.917 -35.156 1.00 88.81 132 ILE A N 1
ATOM 1042 C CA . ILE A 1 132 ? 23.929 -0.676 -34.030 1.00 88.81 132 ILE A CA 1
ATOM 1043 C C . ILE A 1 132 ? 25.190 0.062 -34.489 1.00 88.81 132 ILE A C 1
ATOM 1045 O O . ILE A 1 132 ? 25.594 1.055 -33.888 1.00 88.81 132 ILE A O 1
ATOM 1049 N N . ARG A 1 133 ? 25.796 -0.391 -35.593 1.00 88.81 133 ARG A N 1
ATOM 1050 C CA . ARG A 1 133 ? 27.035 0.188 -36.117 1.00 88.81 133 ARG A CA 1
ATOM 1051 C C . ARG A 1 133 ? 26.844 1.649 -36.511 1.00 88.81 133 ARG A C 1
ATOM 1053 O O . ARG A 1 133 ? 27.678 2.470 -36.152 1.00 88.81 133 ARG A O 1
ATOM 1060 N N . GLN A 1 134 ? 25.747 1.971 -37.198 1.00 87.44 134 GLN A N 1
ATOM 1061 C CA . GLN A 1 134 ? 25.452 3.358 -37.569 1.00 87.44 134 GLN A CA 1
ATOM 1062 C C . GLN A 1 134 ? 25.321 4.245 -36.330 1.00 87.44 134 GLN A C 1
ATOM 1064 O O . GLN A 1 134 ? 25.842 5.351 -36.327 1.00 87.44 134 GLN A O 1
ATOM 1069 N N . GLY A 1 135 ? 24.655 3.770 -35.271 1.00 86.88 135 GLY A N 1
ATOM 1070 C CA . GLY A 1 135 ? 24.568 4.501 -34.001 1.00 86.88 135 GLY A CA 1
ATOM 1071 C C . GLY A 1 135 ? 25.943 4.771 -33.380 1.00 86.88 135 GLY A C 1
ATOM 1072 O O . GLY A 1 135 ? 26.237 5.903 -33.003 1.00 86.88 135 GLY A O 1
ATOM 1073 N N . LEU A 1 136 ? 26.810 3.756 -33.341 1.00 93.06 136 LEU A N 1
ATOM 1074 C CA . LEU A 1 136 ? 28.143 3.853 -32.736 1.00 93.06 136 LEU A CA 1
ATOM 1075 C C . LEU A 1 136 ? 29.134 4.700 -33.549 1.00 93.06 136 LEU A C 1
ATOM 1077 O O . LEU A 1 136 ? 29.972 5.380 -32.965 1.00 93.06 136 LEU A O 1
ATOM 1081 N N . GLU A 1 137 ? 29.048 4.709 -34.882 1.00 90.44 137 GLU A N 1
ATOM 1082 C CA . GLU A 1 137 ? 29.958 5.490 -35.741 1.00 90.44 137 GLU A CA 1
ATOM 1083 C C . GLU A 1 137 ? 29.867 7.007 -35.497 1.00 90.44 137 GLU A C 1
ATOM 1085 O O . GLU A 1 137 ? 30.815 7.744 -35.792 1.00 90.44 137 GLU A O 1
ATOM 1090 N N . HIS A 1 138 ? 28.762 7.473 -34.911 1.00 87.81 138 HIS A N 1
ATOM 1091 C CA . HIS A 1 138 ? 28.586 8.857 -34.490 1.00 87.81 138 HIS A CA 1
ATOM 1092 C C . HIS A 1 138 ? 29.355 9.215 -33.208 1.00 87.81 138 HIS A C 1
ATOM 1094 O O . HIS A 1 138 ? 29.627 10.397 -33.004 1.00 87.81 138 HIS A O 1
ATOM 1100 N N . ALA A 1 139 ? 29.757 8.246 -32.374 1.00 91.94 139 ALA A N 1
ATOM 1101 C CA . ALA A 1 139 ? 30.378 8.490 -31.064 1.00 91.94 139 ALA A CA 1
ATOM 1102 C C . ALA A 1 139 ? 31.604 9.415 -31.133 1.00 91.94 139 ALA A C 1
ATOM 1104 O O . ALA A 1 139 ? 31.785 10.281 -30.276 1.00 91.94 139 ALA A O 1
ATOM 1105 N N . LYS A 1 140 ? 32.409 9.280 -32.194 1.00 92.56 140 LYS A N 1
ATOM 1106 C CA . LYS A 1 140 ? 33.620 10.083 -32.424 1.00 92.56 140 LYS A CA 1
ATOM 1107 C C . LYS A 1 140 ? 33.350 11.588 -32.554 1.00 92.56 140 LYS A C 1
ATOM 1109 O O . LYS A 1 140 ? 34.250 12.384 -32.308 1.00 92.56 140 LYS A O 1
ATOM 1114 N N . ASN A 1 141 ? 32.129 11.974 -32.939 1.00 92.38 141 ASN A N 1
ATOM 1115 C CA . ASN A 1 141 ? 31.730 13.372 -33.114 1.00 92.38 141 ASN A CA 1
ATOM 1116 C C . ASN A 1 141 ? 31.297 14.026 -31.790 1.00 92.38 141 ASN A C 1
ATOM 1118 O O . ASN A 1 141 ? 31.169 15.243 -31.730 1.00 92.38 141 ASN A O 1
ATOM 1122 N N . TYR A 1 142 ? 31.085 13.229 -30.737 1.00 92.00 142 TYR A N 1
ATOM 1123 C CA . TYR A 1 142 ? 30.463 13.651 -29.479 1.00 92.00 142 TYR A CA 1
ATOM 1124 C C . TYR A 1 142 ? 31.313 13.231 -28.272 1.00 92.00 142 TYR A C 1
ATOM 1126 O O . TYR A 1 142 ? 30.811 12.692 -27.288 1.00 92.00 142 TYR A O 1
ATOM 1134 N N . ARG A 1 143 ? 32.637 13.416 -28.355 1.00 93.00 143 ARG A N 1
ATOM 1135 C CA . ARG A 1 143 ? 33.587 12.978 -27.311 1.00 93.00 143 ARG A CA 1
ATOM 1136 C C . ARG A 1 143 ? 33.466 13.709 -25.982 1.00 93.00 143 ARG A C 1
ATOM 1138 O O . ARG A 1 143 ? 33.832 13.148 -24.958 1.00 93.00 143 ARG A O 1
ATOM 1145 N N . SER A 1 144 ? 32.926 14.922 -25.996 1.00 91.44 144 SER A N 1
ATOM 1146 C CA . SER A 1 144 ? 32.699 15.744 -24.806 1.00 91.44 144 SER A CA 1
ATOM 1147 C C . SER A 1 144 ? 31.431 15.380 -24.024 1.00 91.44 144 SER A C 1
ATOM 1149 O O . SER A 1 144 ? 31.103 16.068 -23.064 1.00 91.44 144 SER A O 1
ATOM 1151 N N . MET A 1 145 ? 30.683 14.360 -24.452 1.00 94.56 145 MET A N 1
ATOM 1152 C CA . MET A 1 145 ? 29.398 13.977 -23.865 1.00 94.56 145 MET A CA 1
ATOM 1153 C C . MET A 1 145 ? 29.169 12.466 -23.957 1.00 94.56 145 MET A C 1
ATOM 1155 O O . MET A 1 145 ? 29.928 11.744 -24.621 1.00 94.56 145 MET A O 1
ATOM 1159 N N . LYS A 1 146 ? 28.119 11.979 -23.291 1.00 96.44 146 LYS A N 1
ATOM 1160 C CA . LYS A 1 146 ? 27.719 10.570 -23.369 1.00 96.44 146 LYS A CA 1
ATOM 1161 C C . LYS A 1 146 ? 26.891 10.317 -24.625 1.00 96.44 146 LYS A C 1
ATOM 1163 O O . LYS A 1 146 ? 26.112 11.167 -25.052 1.00 96.44 146 LYS A O 1
ATOM 1168 N N . LEU A 1 147 ? 27.063 9.136 -25.206 1.00 96.88 147 LEU A N 1
ATOM 1169 C CA . LEU A 1 147 ? 26.240 8.625 -26.290 1.00 96.88 147 LEU A CA 1
ATOM 1170 C C . LEU A 1 147 ? 25.195 7.672 -25.710 1.00 96.88 147 LEU A C 1
ATOM 1172 O O . LEU A 1 147 ? 25.542 6.652 -25.116 1.00 96.88 147 LEU A O 1
ATOM 1176 N N . MET A 1 148 ? 23.924 7.980 -25.928 1.00 97.25 148 MET A N 1
ATOM 1177 C CA . MET A 1 148 ? 22.813 7.103 -25.587 1.00 97.25 148 MET A CA 1
ATOM 1178 C C . MET A 1 148 ? 22.284 6.397 -26.836 1.00 97.25 148 MET A C 1
ATOM 1180 O O . MET A 1 148 ? 22.017 7.028 -27.861 1.00 97.25 148 MET A O 1
ATOM 1184 N N . ILE A 1 149 ? 22.118 5.078 -26.747 1.00 96.19 149 ILE A N 1
ATOM 1185 C CA . ILE A 1 149 ? 21.542 4.241 -27.810 1.00 96.19 149 ILE A CA 1
ATOM 1186 C C . ILE A 1 149 ? 20.334 3.456 -27.272 1.00 96.19 149 ILE A C 1
ATOM 1188 O O . ILE A 1 149 ? 20.188 3.342 -26.050 1.00 96.19 149 ILE A O 1
ATOM 1192 N N . PRO A 1 150 ? 19.463 2.905 -28.141 1.00 96.31 150 PRO A N 1
ATOM 1193 C CA . PRO A 1 150 ? 18.292 2.168 -27.679 1.00 96.31 150 PRO A CA 1
ATOM 1194 C C . PRO A 1 150 ? 18.684 0.974 -26.804 1.00 96.31 150 PRO A C 1
ATOM 1196 O O . PRO A 1 150 ? 19.718 0.336 -27.035 1.00 96.31 150 PRO A O 1
ATOM 1199 N N . LYS A 1 151 ? 17.849 0.665 -25.809 1.00 96.31 151 LYS A N 1
ATOM 1200 C CA . LYS A 1 151 ? 18.125 -0.338 -24.772 1.00 96.31 151 LYS A CA 1
ATOM 1201 C C . LYS A 1 151 ? 18.540 -1.694 -25.343 1.00 96.31 151 LYS A C 1
ATOM 1203 O O . LYS A 1 151 ? 19.568 -2.247 -24.966 1.00 96.31 151 LYS A O 1
ATOM 1208 N N . ASP A 1 152 ? 17.767 -2.195 -26.298 1.00 93.75 152 ASP A N 1
ATOM 1209 C CA . ASP A 1 152 ? 17.992 -3.476 -26.967 1.00 93.75 152 ASP A CA 1
ATOM 1210 C C . ASP A 1 152 ? 19.310 -3.508 -27.754 1.00 93.75 152 ASP A C 1
ATOM 1212 O O . ASP A 1 152 ? 19.979 -4.538 -27.818 1.00 93.75 152 ASP A O 1
ATOM 1216 N N . LYS A 1 153 ? 19.731 -2.367 -28.311 1.00 93.25 153 LYS A N 1
ATOM 1217 C CA . LYS A 1 153 ? 21.018 -2.231 -29.007 1.00 93.25 153 LYS A CA 1
ATOM 1218 C C . LYS A 1 153 ? 22.183 -2.205 -28.019 1.00 93.25 153 LYS A C 1
ATOM 1220 O O . LYS A 1 153 ? 23.212 -2.826 -28.280 1.00 93.25 153 LYS A O 1
ATOM 1225 N N . PHE A 1 154 ? 22.025 -1.510 -26.892 1.00 95.38 154 PHE A N 1
ATOM 1226 C CA . PHE A 1 154 ? 23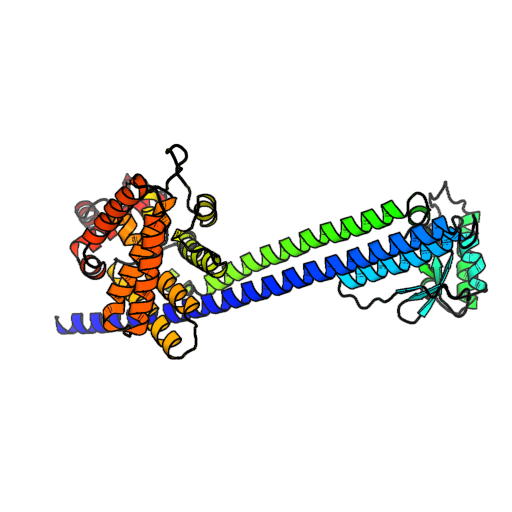.029 -1.478 -25.829 1.00 95.38 154 PHE A CA 1
ATOM 1227 C C . PHE A 1 154 ? 23.261 -2.861 -25.220 1.00 95.38 154 PHE A C 1
ATOM 1229 O O . PHE A 1 154 ? 24.409 -3.271 -25.086 1.00 95.38 154 PHE A O 1
ATOM 1236 N N . GLU A 1 155 ? 22.195 -3.6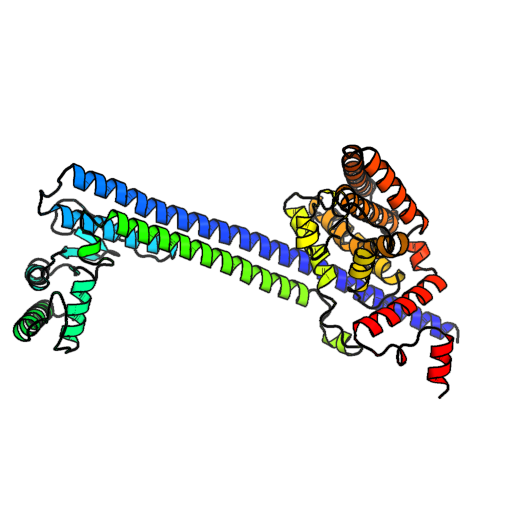08 -24.920 1.00 93.88 155 GLU A N 1
ATOM 1237 C CA . GLU A 1 155 ? 22.289 -4.971 -24.376 1.00 93.88 155 GLU A CA 1
ATOM 1238 C C . GLU A 1 155 ? 23.123 -5.896 -25.280 1.00 93.88 155 GLU A C 1
ATOM 1240 O O . GLU A 1 155 ? 23.871 -6.744 -24.798 1.00 93.88 155 GLU A O 1
ATOM 1245 N N . ILE A 1 156 ? 23.057 -5.711 -26.601 1.00 91.81 156 ILE A N 1
ATOM 1246 C CA . ILE A 1 156 ? 23.895 -6.447 -27.557 1.00 91.81 156 ILE A CA 1
ATOM 1247 C C . ILE A 1 156 ? 25.350 -5.995 -27.478 1.00 91.81 156 ILE A C 1
ATOM 1249 O O . ILE A 1 156 ? 26.241 -6.842 -27.439 1.00 91.81 156 ILE A O 1
ATOM 1253 N N . CYS A 1 157 ? 25.606 -4.684 -27.451 1.00 93.12 157 CYS A N 1
ATOM 1254 C CA . CYS A 1 157 ? 26.956 -4.153 -27.260 1.00 93.12 157 CYS A CA 1
ATOM 1255 C C . CYS A 1 157 ? 27.593 -4.719 -25.985 1.00 93.12 157 CYS A C 1
ATOM 1257 O O . CYS A 1 157 ? 28.734 -5.172 -26.029 1.00 93.12 157 CYS A O 1
ATOM 1259 N N . ASP A 1 158 ? 26.839 -4.760 -24.888 1.00 94.00 158 ASP A N 1
ATOM 1260 C CA . ASP A 1 158 ? 27.295 -5.272 -23.599 1.00 94.00 158 ASP A CA 1
ATOM 1261 C C . ASP A 1 158 ? 27.681 -6.759 -23.677 1.00 94.00 158 ASP A C 1
ATOM 1263 O O . ASP A 1 158 ? 28.805 -7.138 -23.342 1.00 94.00 158 ASP A O 1
ATOM 1267 N N . LYS A 1 159 ? 26.816 -7.600 -24.259 1.00 92.12 159 LYS A N 1
ATOM 1268 C CA . LYS A 1 159 ? 27.109 -9.025 -24.502 1.00 92.12 159 LYS A CA 1
ATOM 1269 C C . LYS A 1 159 ? 28.356 -9.242 -25.364 1.00 92.12 159 LYS A C 1
ATOM 1271 O O . LYS A 1 159 ? 29.192 -10.094 -25.056 1.00 92.12 159 LYS A O 1
ATOM 1276 N N . ILE A 1 160 ? 28.523 -8.451 -26.427 1.00 91.69 160 ILE A N 1
ATOM 1277 C CA . ILE A 1 160 ? 29.703 -8.507 -27.308 1.00 91.69 160 ILE A CA 1
ATOM 1278 C C . ILE A 1 160 ? 30.984 -8.151 -26.539 1.00 91.69 160 ILE A C 1
ATOM 1280 O O . ILE A 1 160 ? 32.024 -8.806 -26.704 1.00 91.69 160 ILE A O 1
ATOM 1284 N N . MET A 1 161 ? 30.925 -7.116 -25.699 1.00 92.81 161 MET A N 1
ATOM 1285 C CA . MET A 1 161 ? 32.061 -6.683 -24.885 1.00 92.81 161 MET A CA 1
ATOM 1286 C C . MET A 1 161 ? 32.429 -7.727 -23.825 1.00 92.81 161 MET A C 1
ATOM 1288 O O . MET A 1 161 ? 33.620 -7.992 -23.643 1.00 92.81 161 MET A O 1
ATOM 1292 N N . ASN A 1 162 ? 31.433 -8.424 -23.271 1.00 90.81 162 ASN A N 1
ATOM 1293 C CA . ASN A 1 162 ? 31.595 -9.557 -22.353 1.00 90.81 162 ASN A CA 1
ATOM 1294 C C . ASN A 1 162 ? 32.040 -10.870 -23.031 1.00 90.81 162 ASN A C 1
ATOM 1296 O O . ASN A 1 162 ? 32.319 -11.860 -22.359 1.00 90.81 162 ASN A O 1
ATOM 1300 N N . GLY A 1 163 ? 32.191 -10.881 -24.360 1.00 84.31 163 GLY A N 1
ATOM 1301 C CA . GLY A 1 163 ? 32.802 -11.987 -25.099 1.00 84.31 163 GLY A CA 1
ATOM 1302 C C . GLY A 1 163 ? 31.825 -12.988 -25.712 1.00 84.31 163 GLY A C 1
ATOM 1303 O O . GLY A 1 163 ? 32.282 -13.997 -26.258 1.00 84.31 163 GLY A O 1
ATOM 1304 N N . GLU A 1 164 ? 30.518 -12.713 -25.693 1.00 81.25 164 GLU A N 1
ATOM 1305 C CA . GLU A 1 164 ? 29.532 -13.525 -26.406 1.00 81.25 164 GLU A CA 1
ATOM 1306 C C . GLU A 1 164 ? 29.737 -13.420 -27.926 1.00 81.25 164 GLU A C 1
ATOM 1308 O O . GLU A 1 164 ? 29.893 -12.335 -28.492 1.00 81.25 164 GLU A O 1
ATOM 1313 N N . ARG A 1 165 ? 29.775 -14.575 -28.604 1.00 65.12 165 ARG A N 1
ATOM 1314 C CA . ARG A 1 165 ? 30.097 -14.672 -30.043 1.00 65.12 165 ARG A CA 1
ATOM 1315 C C . ARG A 1 165 ? 28.896 -14.991 -30.930 1.00 65.12 165 ARG A C 1
ATOM 1317 O O . ARG A 1 165 ? 28.963 -14.716 -32.125 1.00 65.12 165 ARG A O 1
ATOM 1324 N N . TYR A 1 166 ? 27.826 -15.538 -30.355 1.00 61.69 166 TYR A N 1
ATOM 1325 C CA . TYR A 1 166 ? 26.606 -15.933 -31.058 1.00 61.69 166 TYR A CA 1
ATOM 1326 C C . TYR A 1 166 ? 25.425 -15.190 -30.449 1.00 61.69 166 TYR A C 1
ATOM 1328 O O . TYR A 1 166 ? 25.019 -15.476 -29.327 1.00 61.69 166 TYR A O 1
ATOM 1336 N N . LEU A 1 167 ? 24.897 -14.218 -31.186 1.00 65.19 167 LEU A N 1
ATOM 1337 C CA . LEU A 1 167 ? 23.759 -13.413 -30.760 1.00 65.19 167 LEU A CA 1
ATOM 1338 C C . LEU A 1 167 ? 22.706 -13.463 -31.865 1.00 65.19 167 LEU A C 1
ATOM 1340 O O . LEU A 1 167 ? 22.987 -13.105 -33.010 1.00 65.19 167 LEU A O 1
ATOM 1344 N N . SER A 1 168 ? 21.503 -13.923 -31.529 1.00 58.62 168 SER A N 1
ATOM 1345 C CA . SER A 1 168 ? 20.349 -13.829 -32.421 1.00 58.62 168 SER A CA 1
ATOM 1346 C C . SER A 1 168 ? 19.731 -12.443 -32.252 1.00 58.62 168 SER A C 1
ATOM 1348 O O . SER A 1 168 ? 19.054 -12.183 -31.258 1.00 58.62 168 SER A O 1
ATOM 1350 N N . TYR A 1 169 ? 19.992 -11.548 -33.201 1.00 55.88 169 TYR A N 1
ATOM 1351 C CA . TYR A 1 169 ? 19.382 -10.228 -33.283 1.00 55.88 169 TYR A CA 1
ATOM 1352 C C . TYR A 1 169 ? 19.131 -9.850 -34.744 1.00 55.88 169 TYR A C 1
ATOM 1354 O O . TYR A 1 169 ? 20.083 -9.626 -35.492 1.00 55.88 169 TYR A O 1
ATOM 1362 N N . ASP A 1 170 ? 17.853 -9.788 -35.137 1.00 50.38 170 ASP A N 1
ATOM 1363 C CA . ASP A 1 170 ? 17.427 -9.589 -36.535 1.00 50.38 170 ASP A CA 1
ATOM 1364 C C . ASP A 1 170 ? 18.078 -10.622 -37.496 1.00 50.38 170 ASP A C 1
ATOM 1366 O O . ASP A 1 170 ? 18.571 -10.303 -38.580 1.00 50.38 170 ASP A O 1
ATOM 1370 N N . GLY A 1 171 ? 18.162 -11.879 -37.029 1.00 58.75 171 GLY A N 1
ATOM 1371 C CA . GLY A 1 171 ? 18.978 -12.969 -37.592 1.00 58.75 171 GLY A CA 1
ATOM 1372 C C . GLY A 1 171 ? 20.229 -13.283 -36.752 1.00 58.75 171 GLY A C 1
ATOM 1373 O O . GLY A 1 171 ? 20.476 -12.658 -35.723 1.00 58.75 171 GLY A O 1
ATOM 1374 N N . GLU A 1 172 ? 21.046 -14.264 -37.154 1.00 57.53 172 GLU A N 1
ATOM 1375 C CA . GLU A 1 172 ? 22.350 -14.491 -36.509 1.00 57.53 172 GLU A CA 1
ATOM 1376 C C . GLU A 1 172 ? 23.310 -13.329 -36.834 1.00 57.53 172 GLU A C 1
ATOM 1378 O O . GLU A 1 172 ? 23.659 -13.080 -37.996 1.00 57.53 172 GLU A O 1
ATOM 1383 N N . LEU A 1 173 ? 23.780 -12.610 -35.809 1.00 65.31 173 LEU A N 1
ATOM 1384 C CA . LEU A 1 173 ? 24.898 -11.680 -35.958 1.00 65.31 173 LEU A CA 1
ATOM 1385 C C . LEU A 1 173 ? 26.147 -12.479 -36.343 1.00 65.31 173 LEU A C 1
ATOM 1387 O O . LEU A 1 173 ? 26.705 -13.222 -35.539 1.00 65.31 173 LEU A O 1
ATOM 1391 N N . SER A 1 174 ? 26.604 -12.318 -37.587 1.00 73.38 174 SER A N 1
ATOM 1392 C CA . SER A 1 174 ? 27.822 -12.986 -38.042 1.00 73.38 174 SER A CA 1
ATOM 1393 C C . SER A 1 174 ? 29.035 -12.540 -37.222 1.00 73.38 174 SER A C 1
ATOM 1395 O O . SER A 1 174 ? 29.144 -11.373 -36.839 1.00 73.38 174 SER A O 1
ATOM 1397 N N . LEU A 1 175 ? 30.008 -13.441 -37.036 1.00 78.00 175 LEU A N 1
ATOM 1398 C CA . LEU A 1 175 ? 31.263 -13.147 -36.327 1.00 78.00 175 LEU A CA 1
ATOM 1399 C C . LEU A 1 175 ? 31.933 -11.855 -36.823 1.00 78.00 175 LEU A C 1
ATOM 1401 O O . LEU A 1 175 ? 32.451 -11.079 -36.027 1.00 78.00 175 LEU A O 1
ATOM 1405 N N . ARG A 1 176 ? 31.858 -11.574 -38.133 1.00 82.06 176 ARG A N 1
ATOM 1406 C CA . ARG A 1 176 ? 32.383 -10.336 -38.732 1.00 82.06 176 ARG A CA 1
ATOM 1407 C C . ARG A 1 176 ? 31.686 -9.081 -38.196 1.00 82.06 176 ARG A C 1
ATOM 1409 O O . ARG A 1 176 ? 32.364 -8.102 -37.897 1.00 82.06 176 ARG A O 1
ATOM 1416 N N . LYS A 1 177 ? 30.352 -9.093 -38.082 1.00 83.88 177 LYS A N 1
ATOM 1417 C CA . LYS A 1 177 ? 29.578 -7.962 -37.540 1.00 83.88 177 LYS A CA 1
ATOM 1418 C C . LYS A 1 177 ? 29.892 -7.760 -36.057 1.00 83.88 177 LYS A C 1
ATOM 1420 O O . LYS A 1 177 ? 30.146 -6.630 -35.648 1.00 83.88 177 LYS A O 1
ATOM 1425 N N . THR A 1 178 ? 29.960 -8.849 -35.294 1.00 86.19 178 THR A N 1
ATOM 1426 C CA . THR A 1 178 ? 30.305 -8.832 -33.866 1.00 86.19 178 THR A CA 1
ATOM 1427 C C . THR A 1 178 ? 31.700 -8.254 -33.619 1.00 86.19 178 THR A C 1
ATOM 1429 O O . THR A 1 178 ? 31.854 -7.338 -32.812 1.00 86.19 178 THR A O 1
ATOM 1432 N N . SER A 1 179 ? 32.713 -8.710 -34.364 1.00 87.69 179 SER A N 1
ATOM 1433 C CA . SER A 1 179 ? 34.073 -8.166 -34.276 1.00 87.69 179 SER A CA 1
ATOM 1434 C C . SER A 1 179 ? 34.139 -6.686 -34.651 1.00 87.69 179 SER A C 1
ATOM 1436 O O . SER A 1 179 ? 34.837 -5.929 -33.985 1.00 87.69 179 SER A O 1
ATOM 1438 N N . ALA A 1 180 ? 33.393 -6.254 -35.673 1.00 89.62 180 ALA A N 1
ATOM 1439 C CA . ALA A 1 180 ? 33.371 -4.851 -36.082 1.00 89.62 180 ALA A CA 1
ATOM 1440 C C . ALA A 1 180 ? 32.745 -3.935 -35.016 1.00 89.62 180 ALA A C 1
ATOM 1442 O O . ALA A 1 180 ? 33.287 -2.868 -34.745 1.00 89.62 180 ALA A O 1
ATOM 1443 N N . ILE A 1 181 ? 31.634 -4.348 -34.395 1.00 92.25 181 ILE A N 1
ATOM 1444 C CA . ILE A 1 181 ? 31.006 -3.599 -33.292 1.00 92.25 181 ILE A CA 1
ATOM 1445 C C . ILE A 1 181 ? 31.976 -3.495 -32.112 1.00 92.25 181 ILE A C 1
ATOM 1447 O O . ILE A 1 181 ? 32.217 -2.397 -31.614 1.00 92.25 181 ILE A O 1
ATOM 1451 N N . LYS A 1 182 ? 32.588 -4.622 -31.720 1.00 93.62 182 LYS A N 1
ATOM 1452 C CA . LYS A 1 182 ? 33.583 -4.659 -30.643 1.00 93.62 182 LYS A CA 1
ATOM 1453 C C . LYS A 1 182 ? 34.740 -3.699 -30.906 1.00 93.62 182 LYS A C 1
ATOM 1455 O O . LYS A 1 182 ? 35.119 -2.946 -30.016 1.00 93.62 182 LYS A O 1
ATOM 1460 N N . GLN A 1 183 ? 35.268 -3.704 -32.128 1.00 94.94 183 GLN A N 1
ATOM 1461 C CA . GLN A 1 183 ? 36.375 -2.838 -32.512 1.00 94.94 183 GLN A CA 1
ATOM 1462 C C . GLN A 1 183 ? 36.002 -1.354 -32.415 1.00 94.94 183 GLN A C 1
ATOM 1464 O O . GLN A 1 183 ? 36.762 -0.591 -31.834 1.00 94.94 183 GLN A O 1
ATOM 1469 N N . ILE A 1 184 ? 34.820 -0.948 -32.897 1.00 95.62 184 ILE A N 1
ATOM 1470 C CA . ILE A 1 184 ? 34.364 0.451 -32.797 1.00 95.62 184 ILE A CA 1
ATOM 1471 C C . ILE A 1 184 ? 34.312 0.907 -31.335 1.00 95.62 184 ILE A C 1
ATOM 1473 O O . ILE A 1 184 ? 34.799 1.988 -31.010 1.00 95.62 184 ILE A O 1
ATOM 1477 N N . ILE A 1 185 ? 33.749 0.076 -30.451 1.00 96.56 185 ILE A N 1
ATOM 1478 C CA . ILE A 1 185 ? 33.647 0.389 -29.021 1.00 96.56 185 ILE A CA 1
ATOM 1479 C C . ILE A 1 185 ? 35.043 0.488 -28.391 1.00 96.56 185 ILE A C 1
ATOM 1481 O O . ILE A 1 185 ? 35.321 1.441 -27.668 1.00 96.56 185 ILE A O 1
ATOM 1485 N N . GLN A 1 186 ? 35.935 -0.463 -28.682 1.00 96.81 186 GLN A N 1
ATOM 1486 C CA . GLN A 1 186 ? 37.296 -0.482 -28.139 1.00 96.81 186 GLN A CA 1
ATOM 1487 C C . GLN A 1 186 ? 38.144 0.700 -28.623 1.00 96.81 186 GLN A C 1
ATOM 1489 O O . GLN A 1 186 ? 38.835 1.322 -27.813 1.00 96.81 186 GLN A O 1
ATOM 1494 N N . ASP A 1 187 ? 38.078 1.026 -29.913 1.00 96.75 187 ASP A N 1
ATOM 1495 C CA . ASP A 1 187 ? 38.812 2.143 -30.507 1.00 96.75 187 ASP A CA 1
ATOM 1496 C C . ASP A 1 187 ? 38.347 3.478 -29.911 1.00 96.75 187 ASP A C 1
ATOM 1498 O O . ASP A 1 187 ? 39.172 4.323 -29.558 1.00 96.75 187 ASP A O 1
ATOM 1502 N N . GLU A 1 188 ? 37.036 3.654 -29.726 1.00 96.88 188 GLU A N 1
ATOM 1503 C CA . GLU A 1 188 ? 36.489 4.875 -29.133 1.00 96.88 188 GLU A CA 1
ATOM 1504 C C . GLU A 1 188 ? 36.781 4.971 -27.628 1.00 96.88 188 GLU A C 1
ATOM 1506 O O . GLU A 1 188 ? 37.196 6.030 -27.158 1.00 96.88 188 GLU A O 1
ATOM 1511 N N . SER A 1 189 ? 36.680 3.869 -26.877 1.00 96.81 189 SER A N 1
ATOM 1512 C CA . SER A 1 189 ? 37.122 3.812 -25.475 1.00 96.81 189 SER A CA 1
ATOM 1513 C C . SER A 1 189 ? 38.594 4.177 -25.319 1.00 96.81 189 SER A C 1
ATOM 1515 O O . SER A 1 189 ? 38.950 4.953 -24.433 1.00 96.81 189 SER A O 1
ATOM 1517 N N . LYS A 1 190 ? 39.457 3.673 -26.208 1.00 97.12 190 LYS A N 1
ATOM 1518 C CA . LYS A 1 190 ? 40.881 4.019 -26.218 1.00 97.12 190 LYS A CA 1
ATOM 1519 C C . LYS A 1 190 ? 41.101 5.498 -26.531 1.00 97.12 190 LYS A C 1
ATOM 1521 O O . LYS A 1 190 ? 41.951 6.120 -25.904 1.00 97.12 190 LYS A O 1
ATOM 1526 N N . ALA A 1 191 ? 40.343 6.064 -27.471 1.00 96.56 191 ALA A N 1
ATOM 1527 C CA . ALA A 1 191 ? 40.429 7.482 -27.816 1.00 96.56 191 ALA A CA 1
ATOM 1528 C C . ALA A 1 191 ? 39.957 8.404 -26.678 1.00 96.56 191 ALA A C 1
ATOM 1530 O O . ALA A 1 191 ? 40.512 9.487 -26.510 1.00 96.56 191 ALA A O 1
ATOM 1531 N N . ARG A 1 192 ? 38.953 7.978 -25.901 1.00 95.94 192 ARG A N 1
ATOM 1532 C CA . ARG A 1 192 ? 38.424 8.712 -24.737 1.00 95.94 192 ARG A CA 1
ATOM 1533 C C . ARG A 1 192 ? 39.226 8.477 -23.454 1.00 95.94 192 ARG A C 1
ATOM 1535 O O . ARG A 1 192 ? 39.127 9.276 -22.532 1.00 95.94 192 ARG A O 1
ATOM 1542 N N . GLY A 1 193 ? 40.007 7.398 -23.387 1.00 96.12 193 GLY A N 1
ATOM 1543 C CA . GLY A 1 193 ? 40.705 6.984 -22.168 1.00 96.12 193 GLY A CA 1
ATOM 1544 C C . GLY A 1 193 ? 39.762 6.479 -21.070 1.00 96.12 193 GLY A C 1
ATOM 1545 O O . GLY A 1 193 ? 40.106 6.568 -19.897 1.00 96.12 193 GLY A O 1
ATOM 1546 N N . GLN A 1 194 ? 38.579 5.977 -21.440 1.00 95.25 194 GLN A N 1
ATOM 1547 C CA . GLN A 1 194 ? 37.496 5.598 -20.523 1.00 95.25 194 GLN A CA 1
ATOM 1548 C C . GLN A 1 194 ? 36.933 4.216 -20.863 1.00 95.25 194 GLN A C 1
ATOM 1550 O O . GLN A 1 194 ? 36.923 3.798 -22.031 1.00 95.25 194 GLN A O 1
ATOM 1555 N N . HIS A 1 195 ? 36.410 3.510 -19.857 1.00 96.56 195 HIS A N 1
ATOM 1556 C CA . HIS A 1 195 ? 35.677 2.272 -20.105 1.00 96.56 195 HIS A CA 1
ATOM 1557 C C . HIS A 1 195 ? 34.393 2.556 -20.902 1.00 96.56 195 HIS A C 1
ATOM 1559 O O . HIS A 1 195 ? 33.819 3.640 -20.802 1.00 96.56 195 HIS A O 1
ATOM 1565 N N . TYR A 1 196 ? 33.928 1.608 -21.727 1.00 96.50 196 TYR A N 1
ATOM 1566 C CA . TYR A 1 196 ? 32.824 1.897 -22.654 1.00 96.50 196 TYR A CA 1
ATOM 1567 C C . TYR A 1 196 ? 31.527 2.280 -21.948 1.00 96.50 196 TYR A C 1
ATOM 1569 O O . TYR A 1 196 ? 30.795 3.128 -22.441 1.00 96.50 196 TYR A O 1
ATOM 1577 N N . THR A 1 197 ? 31.281 1.723 -20.765 1.00 96.06 197 THR A N 1
ATOM 1578 C CA . THR A 1 197 ? 30.104 2.024 -19.940 1.00 96.06 197 THR A CA 1
ATOM 1579 C C . THR A 1 197 ? 30.103 3.440 -19.359 1.00 96.06 197 THR A C 1
ATOM 1581 O O . THR A 1 197 ? 29.082 3.876 -18.841 1.00 96.06 197 THR A O 1
ATOM 1584 N N . GLU A 1 198 ? 31.226 4.164 -19.405 1.00 95.69 198 GLU A N 1
ATOM 1585 C CA . GLU A 1 198 ? 31.288 5.559 -18.953 1.00 95.69 198 GLU A CA 1
ATOM 1586 C C . GLU A 1 198 ? 30.764 6.527 -20.019 1.00 95.69 198 GLU A C 1
ATOM 1588 O O . GLU A 1 198 ? 30.167 7.548 -19.683 1.00 95.69 198 GLU A O 1
ATOM 1593 N N . TRP A 1 199 ? 30.962 6.210 -21.303 1.00 96.25 199 TRP A N 1
ATOM 1594 C CA . TRP A 1 199 ? 30.585 7.089 -22.411 1.00 96.25 199 TRP A CA 1
ATOM 1595 C C . TRP A 1 199 ? 29.429 6.569 -23.263 1.00 96.25 199 TRP A C 1
ATOM 1597 O O . TRP A 1 199 ? 28.790 7.369 -23.942 1.00 96.25 199 TRP A O 1
ATOM 1607 N N . LEU A 1 200 ? 29.152 5.266 -23.247 1.00 97.06 200 LEU A N 1
ATOM 1608 C CA . LEU A 1 200 ? 28.024 4.634 -23.923 1.00 97.06 200 LEU A CA 1
ATOM 1609 C C . LEU A 1 200 ? 27.008 4.195 -22.870 1.00 97.06 200 LEU A C 1
ATOM 1611 O O . LEU A 1 200 ? 27.329 3.374 -22.013 1.00 97.06 200 LEU A O 1
ATOM 1615 N N . ILE A 1 201 ? 25.785 4.714 -22.954 1.00 96.56 201 ILE A N 1
ATOM 1616 C CA . ILE A 1 201 ? 24.722 4.433 -21.982 1.00 96.56 201 ILE A CA 1
ATOM 1617 C C . ILE A 1 201 ? 23.449 3.904 -22.662 1.00 96.56 201 ILE A C 1
ATOM 1619 O O . ILE A 1 201 ? 23.149 4.281 -23.801 1.00 96.56 201 ILE A O 1
ATOM 1623 N N . PRO A 1 202 ? 22.680 3.030 -21.988 1.00 97.12 202 PRO A N 1
ATOM 1624 C CA . PRO A 1 202 ? 21.389 2.584 -22.490 1.00 97.12 202 PRO A CA 1
ATOM 1625 C C . PRO A 1 202 ? 20.310 3.651 -22.279 1.00 97.12 202 PRO A C 1
ATOM 1627 O O . PRO A 1 202 ? 20.228 4.281 -21.223 1.00 97.12 202 PRO A O 1
ATOM 1630 N N . SER A 1 203 ? 19.432 3.790 -23.267 1.00 96.88 203 SER A N 1
ATOM 1631 C CA . SER A 1 203 ? 18.110 4.395 -23.085 1.00 96.88 203 SER A CA 1
ATOM 1632 C C . SER A 1 203 ? 17.209 3.503 -22.218 1.00 96.88 203 SER A C 1
ATOM 1634 O O . SER A 1 203 ? 17.433 2.294 -22.104 1.00 96.88 203 SER A O 1
ATOM 1636 N N . VAL A 1 204 ? 16.157 4.078 -21.626 1.00 96.12 204 VAL A N 1
ATOM 1637 C CA . VAL A 1 204 ? 15.088 3.291 -20.985 1.00 96.12 204 VAL A CA 1
ATOM 1638 C C . VAL A 1 204 ? 14.190 2.557 -21.991 1.00 96.12 204 VAL A C 1
ATOM 1640 O O . VAL A 1 204 ? 13.531 1.591 -21.602 1.00 96.12 204 VAL A O 1
ATOM 1643 N N . SER A 1 205 ? 14.201 2.974 -23.261 1.00 96.38 205 SER A N 1
ATOM 1644 C CA . SER A 1 205 ? 13.335 2.484 -24.341 1.00 96.38 205 SER A CA 1
ATOM 1645 C C . SER A 1 205 ? 14.113 1.688 -25.392 1.00 96.38 205 SER A C 1
ATOM 1647 O O . SER A 1 205 ? 15.284 1.960 -25.678 1.00 96.38 205 SER A O 1
ATOM 1649 N N . LYS A 1 206 ? 13.459 0.700 -26.007 1.00 95.75 206 LYS A N 1
ATOM 1650 C CA . LYS A 1 206 ? 13.983 -0.007 -27.184 1.00 95.75 206 LYS A CA 1
ATOM 1651 C C . LYS A 1 206 ? 13.744 0.803 -28.451 1.00 95.75 206 LYS A C 1
ATOM 1653 O O . LYS A 1 206 ? 12.940 1.734 -28.471 1.00 95.75 206 LYS A O 1
ATOM 1658 N N . TYR A 1 207 ? 14.412 0.419 -29.537 1.00 93.50 207 TYR A N 1
ATOM 1659 C CA . TYR A 1 207 ? 14.233 1.094 -30.824 1.00 93.50 207 TYR A CA 1
ATOM 1660 C C . TYR A 1 207 ? 12.772 1.072 -31.303 1.00 93.50 207 TYR A C 1
ATOM 1662 O O . TYR A 1 207 ? 12.257 2.099 -31.747 1.00 93.50 207 TYR A O 1
ATOM 1670 N N . ASP A 1 208 ? 12.100 -0.074 -31.178 1.00 93.06 208 ASP A N 1
ATOM 1671 C CA . ASP A 1 208 ? 10.718 -0.243 -31.641 1.00 93.06 208 ASP A CA 1
ATOM 1672 C C . ASP A 1 208 ? 9.695 0.483 -30.757 1.00 93.06 208 ASP A C 1
ATOM 1674 O O . ASP A 1 208 ? 8.635 0.876 -31.247 1.00 93.06 208 ASP A O 1
ATOM 1678 N N . ASP A 1 209 ? 10.021 0.718 -29.482 1.00 94.25 209 ASP A N 1
ATOM 1679 C CA . ASP A 1 209 ? 9.121 1.347 -28.506 1.00 94.25 209 ASP A CA 1
ATOM 1680 C C . ASP A 1 209 ? 8.826 2.817 -28.853 1.00 94.25 209 ASP A C 1
ATOM 1682 O O . ASP A 1 209 ? 7.765 3.334 -28.509 1.00 94.25 209 ASP A O 1
ATOM 1686 N N . VAL A 1 210 ? 9.747 3.488 -29.555 1.00 92.75 210 VAL A N 1
ATOM 1687 C CA . VAL A 1 210 ? 9.673 4.923 -29.896 1.00 92.75 210 VAL A CA 1
ATOM 1688 C C . VAL A 1 210 ? 9.274 5.181 -31.354 1.00 92.75 210 VAL A C 1
ATOM 1690 O O . VAL A 1 210 ? 9.378 6.297 -31.869 1.00 92.75 210 VAL A O 1
ATOM 1693 N N . GLN A 1 211 ? 8.833 4.147 -32.070 1.00 91.25 211 GLN A N 1
ATOM 1694 C CA . GLN A 1 211 ? 8.327 4.304 -33.432 1.00 91.25 211 GLN A CA 1
ATOM 1695 C C . GLN A 1 211 ? 6.928 4.923 -33.413 1.00 91.25 211 GLN A C 1
ATOM 1697 O O . GLN A 1 211 ? 6.135 4.647 -32.519 1.00 91.25 211 GLN A O 1
ATOM 1702 N N . LYS A 1 212 ? 6.586 5.720 -34.436 1.00 87.56 212 LYS A N 1
ATOM 1703 C CA . LYS A 1 212 ? 5.290 6.426 -34.531 1.00 87.56 212 LYS A CA 1
ATOM 1704 C C . LYS A 1 212 ? 4.075 5.527 -34.284 1.00 87.56 212 LYS A C 1
ATOM 1706 O O . LYS A 1 212 ? 3.114 5.971 -33.672 1.00 87.56 212 LYS A O 1
ATOM 1711 N N . GLY A 1 213 ? 4.116 4.289 -34.783 1.00 87.44 213 GLY A N 1
ATOM 1712 C CA . GLY A 1 213 ? 3.018 3.332 -34.626 1.00 87.44 213 GLY A CA 1
ATOM 1713 C C . GLY A 1 213 ? 2.898 2.739 -33.221 1.00 87.44 213 GLY A C 1
ATOM 1714 O O . GLY A 1 213 ? 1.819 2.287 -32.863 1.00 87.44 213 GLY A O 1
ATOM 1715 N N . ASN A 1 214 ? 3.972 2.775 -32.429 1.00 92.50 214 ASN A N 1
ATOM 1716 C CA . ASN A 1 214 ? 4.074 2.053 -31.160 1.00 92.50 214 ASN A CA 1
ATOM 1717 C C . ASN A 1 214 ? 4.147 2.988 -29.946 1.00 92.50 214 ASN A C 1
ATOM 1719 O O . ASN A 1 214 ? 3.804 2.579 -28.843 1.00 92.50 214 ASN A O 1
ATOM 1723 N N . ILE A 1 215 ? 4.577 4.242 -30.122 1.00 93.25 215 ILE A N 1
ATOM 1724 C CA . ILE A 1 215 ? 4.913 5.124 -28.999 1.00 93.25 215 ILE A CA 1
ATOM 1725 C C . ILE A 1 215 ? 3.749 5.369 -28.030 1.00 93.25 215 ILE A C 1
ATOM 1727 O O . ILE A 1 215 ? 3.945 5.365 -26.816 1.00 93.25 215 ILE A O 1
ATOM 1731 N N . PHE A 1 216 ? 2.523 5.524 -28.530 1.00 94.38 216 PHE A N 1
ATOM 1732 C CA . PHE A 1 216 ? 1.359 5.710 -27.659 1.00 94.38 216 PHE A CA 1
ATOM 1733 C C . PHE A 1 216 ? 1.020 4.442 -26.865 1.00 94.38 216 PHE A C 1
ATOM 1735 O O . PHE A 1 216 ? 0.609 4.533 -25.712 1.00 94.38 216 PHE A O 1
ATOM 1742 N N . GLU A 1 217 ? 1.256 3.258 -27.436 1.00 95.50 217 GLU A N 1
ATOM 1743 C CA . GLU A 1 217 ? 1.134 1.994 -26.705 1.00 95.50 217 GLU A CA 1
ATOM 1744 C C . GLU A 1 217 ? 2.228 1.874 -25.634 1.00 95.50 217 GLU A C 1
ATOM 1746 O O . GLU A 1 217 ? 1.946 1.464 -24.510 1.00 95.50 217 GLU A O 1
ATOM 1751 N N . THR A 1 218 ? 3.463 2.279 -25.946 1.00 95.69 218 THR A N 1
ATOM 1752 C CA . THR A 1 218 ? 4.581 2.308 -24.989 1.00 95.69 218 THR A CA 1
ATOM 1753 C C . THR A 1 218 ? 4.264 3.197 -23.786 1.00 95.69 218 THR A C 1
ATOM 1755 O O . THR A 1 218 ? 4.390 2.755 -22.643 1.00 95.69 218 THR A O 1
ATOM 1758 N N . LEU A 1 219 ? 3.809 4.433 -24.018 1.00 95.94 219 LEU A N 1
ATOM 1759 C CA . LEU A 1 219 ? 3.439 5.358 -22.940 1.00 95.94 219 LEU A CA 1
ATOM 1760 C C . LEU A 1 219 ? 2.202 4.867 -22.172 1.00 95.94 219 LEU A C 1
ATOM 1762 O O . LEU A 1 219 ? 2.159 4.981 -20.946 1.00 95.94 219 LEU A O 1
ATOM 1766 N N . GLY A 1 220 ? 1.242 4.243 -22.862 1.00 94.31 220 GLY A N 1
ATOM 1767 C CA . GLY A 1 220 ? 0.099 3.570 -22.243 1.00 94.31 220 GLY A CA 1
ATOM 1768 C C . GLY A 1 220 ? 0.521 2.464 -21.273 1.00 94.31 220 GLY A C 1
ATOM 1769 O O . GLY A 1 220 ? 0.099 2.470 -20.117 1.00 94.31 220 GLY A O 1
ATOM 1770 N N . LYS A 1 221 ? 1.429 1.572 -21.691 1.00 96.06 221 LYS A N 1
ATOM 1771 C CA . LYS A 1 221 ? 1.987 0.510 -20.835 1.00 96.06 221 LYS A CA 1
ATOM 1772 C C . LYS A 1 221 ? 2.721 1.067 -19.617 1.00 96.06 221 LYS A C 1
ATOM 1774 O O . LYS A 1 221 ? 2.624 0.497 -18.530 1.00 96.06 221 LYS A O 1
ATOM 1779 N N . GLU A 1 222 ? 3.430 2.186 -19.763 1.00 96.31 222 GLU A N 1
ATOM 1780 C CA . GLU A 1 222 ? 4.100 2.833 -18.631 1.00 96.31 222 GLU A CA 1
ATOM 1781 C C . GLU A 1 222 ? 3.085 3.401 -17.621 1.00 96.31 222 GLU A C 1
ATOM 1783 O O . GLU A 1 222 ? 3.239 3.204 -16.413 1.00 96.31 222 GLU A O 1
ATOM 1788 N N . LYS A 1 223 ? 1.991 4.020 -18.091 1.00 95.38 223 LYS A N 1
ATOM 1789 C CA . LYS A 1 223 ? 0.887 4.462 -17.218 1.00 95.38 223 LYS A CA 1
ATOM 1790 C C . LYS A 1 223 ? 0.224 3.288 -16.500 1.00 95.38 223 LYS A C 1
ATOM 1792 O O . LYS A 1 223 ? -0.007 3.366 -15.294 1.00 95.38 223 LYS A O 1
ATOM 1797 N N . GLU A 1 224 ? -0.059 2.197 -17.210 1.00 93.62 224 GLU A N 1
ATOM 1798 C CA . GLU A 1 224 ? -0.630 0.978 -16.621 1.00 93.62 224 GLU A CA 1
ATOM 1799 C C . GLU A 1 224 ? 0.286 0.378 -15.549 1.00 93.62 224 GLU A C 1
ATOM 1801 O O . GLU A 1 224 ? -0.189 -0.031 -14.489 1.00 93.62 224 GLU A O 1
ATOM 1806 N N . SER A 1 225 ? 1.601 0.380 -15.783 1.00 94.06 225 SER A N 1
ATOM 1807 C CA . SER A 1 225 ? 2.600 -0.042 -14.797 1.00 94.06 225 SER A CA 1
ATOM 1808 C C . SER A 1 225 ? 2.539 0.813 -13.525 1.00 94.06 225 SER A C 1
ATOM 1810 O O . SER A 1 225 ? 2.464 0.267 -12.421 1.00 94.06 225 SER A O 1
ATOM 1812 N N . ILE A 1 226 ? 2.473 2.145 -13.661 1.00 93.19 226 ILE A N 1
ATOM 1813 C CA . ILE A 1 226 ? 2.316 3.068 -12.524 1.00 93.19 226 ILE A CA 1
ATOM 1814 C C . ILE A 1 226 ? 1.006 2.801 -11.776 1.00 93.19 226 ILE A C 1
ATOM 1816 O O . ILE A 1 226 ? 1.010 2.744 -10.546 1.00 93.19 226 ILE A O 1
ATOM 1820 N N . ILE A 1 227 ? -0.109 2.597 -12.484 1.00 86.56 227 ILE A N 1
ATOM 1821 C CA . ILE A 1 227 ? -1.409 2.282 -11.871 1.00 86.56 227 ILE A CA 1
ATOM 1822 C C . ILE A 1 227 ? -1.328 0.969 -11.088 1.00 86.56 227 ILE A C 1
ATOM 1824 O O . ILE A 1 227 ? -1.723 0.921 -9.923 1.00 86.56 227 ILE A O 1
ATOM 1828 N N . LYS A 1 228 ? -0.760 -0.082 -11.686 1.00 90.94 228 LYS A N 1
ATOM 1829 C CA . LYS A 1 228 ? -0.597 -1.385 -11.034 1.00 90.94 228 LYS A CA 1
ATOM 1830 C C . LYS A 1 228 ? 0.271 -1.281 -9.781 1.00 90.94 228 LYS A C 1
ATOM 1832 O O . LYS A 1 228 ? -0.107 -1.808 -8.736 1.00 90.94 228 LYS A O 1
ATOM 1837 N N . GLN A 1 229 ? 1.399 -0.577 -9.863 1.00 90.25 229 GLN A N 1
ATOM 1838 C CA . GLN A 1 229 ? 2.258 -0.345 -8.704 1.00 90.25 229 GLN A CA 1
ATOM 1839 C C . GLN A 1 229 ? 1.545 0.495 -7.636 1.00 90.25 229 GLN A C 1
ATOM 1841 O O . GLN A 1 229 ? 1.683 0.214 -6.451 1.00 90.25 229 GLN A O 1
ATOM 1846 N N . THR A 1 230 ? 0.716 1.464 -8.038 1.00 86.81 230 THR A N 1
ATOM 1847 C CA . THR A 1 230 ? -0.103 2.272 -7.117 1.00 86.81 230 THR A CA 1
ATOM 1848 C C . THR A 1 230 ? -1.052 1.387 -6.316 1.00 86.81 230 THR A C 1
ATOM 1850 O O . THR A 1 230 ? -1.155 1.551 -5.102 1.00 86.81 230 THR A O 1
ATOM 1853 N N . SER A 1 231 ? -1.720 0.429 -6.964 1.00 77.00 231 SER A N 1
ATOM 1854 C CA . SER A 1 231 ? -2.591 -0.533 -6.281 1.00 77.00 231 SER A CA 1
ATOM 1855 C C . SER A 1 231 ? -1.824 -1.422 -5.299 1.00 77.00 231 SER A C 1
ATOM 1857 O O . SER A 1 231 ? -2.292 -1.623 -4.181 1.00 77.00 231 SER A O 1
ATOM 1859 N N . ILE A 1 232 ? -0.640 -1.913 -5.684 1.00 86.44 232 ILE A N 1
ATOM 1860 C CA . ILE A 1 232 ? 0.218 -2.733 -4.812 1.00 86.44 232 ILE A CA 1
ATOM 1861 C C . ILE A 1 232 ? 0.669 -1.932 -3.584 1.00 86.44 232 ILE A C 1
ATOM 1863 O O . ILE A 1 232 ? 0.550 -2.410 -2.458 1.00 86.44 232 ILE A O 1
ATOM 1867 N N . ASP A 1 233 ? 1.137 -0.700 -3.787 1.00 83.44 233 ASP A N 1
ATOM 1868 C CA . ASP A 1 233 ? 1.640 0.144 -2.703 1.00 83.44 233 ASP A CA 1
ATOM 1869 C C . ASP A 1 233 ? 0.517 0.520 -1.719 1.00 83.44 233 ASP A C 1
ATOM 1871 O O . ASP A 1 233 ? 0.738 0.525 -0.509 1.00 83.44 233 ASP A O 1
ATOM 1875 N N . LYS A 1 234 ? -0.707 0.777 -2.211 1.00 74.00 234 LYS A N 1
ATOM 1876 C CA . LYS A 1 234 ? -1.883 1.005 -1.351 1.00 74.00 234 LYS A CA 1
ATOM 1877 C C . LYS A 1 234 ? -2.247 -0.235 -0.531 1.00 74.00 234 LYS A C 1
ATOM 1879 O O . LYS A 1 234 ? -2.425 -0.117 0.678 1.00 74.00 234 LYS A O 1
ATOM 1884 N N . ALA A 1 235 ? -2.277 -1.413 -1.156 1.00 65.81 235 ALA A N 1
ATOM 1885 C CA . ALA A 1 235 ? -2.549 -2.668 -0.455 1.00 65.81 235 ALA A CA 1
ATOM 1886 C C . ALA A 1 235 ? -1.497 -2.963 0.631 1.00 65.81 235 ALA A C 1
ATOM 1888 O O . ALA A 1 235 ? -1.835 -3.413 1.723 1.00 65.81 235 ALA A O 1
ATOM 1889 N N . HIS A 1 236 ? -0.222 -2.652 0.376 1.00 77.44 236 HIS A N 1
ATOM 1890 C CA . HIS A 1 236 ? 0.838 -2.815 1.370 1.00 77.44 236 HIS A CA 1
ATOM 1891 C C . HIS A 1 236 ? 0.684 -1.871 2.576 1.00 77.44 236 HIS A C 1
ATOM 1893 O O . HIS A 1 236 ? 0.942 -2.273 3.714 1.00 77.44 236 HIS A O 1
ATOM 1899 N N . VAL A 1 237 ? 0.237 -0.629 2.348 1.00 70.31 237 VAL A N 1
ATOM 1900 C CA . VAL A 1 237 ? -0.101 0.311 3.431 1.00 70.31 237 VAL A CA 1
ATOM 1901 C C . VAL A 1 237 ? -1.253 -0.236 4.279 1.00 70.31 237 VAL A C 1
ATOM 1903 O O . VAL A 1 237 ? -1.167 -0.205 5.505 1.00 70.31 237 VAL A O 1
ATOM 1906 N N . GLU A 1 238 ? -2.294 -0.789 3.652 1.00 57.59 238 GLU A N 1
ATOM 1907 C CA . GLU A 1 238 ? -3.427 -1.408 4.355 1.00 57.59 238 GLU A CA 1
ATOM 1908 C C . GLU A 1 238 ? -3.003 -2.636 5.178 1.00 57.59 238 GLU A C 1
ATOM 1910 O O . GLU A 1 238 ? -3.347 -2.737 6.356 1.00 57.59 238 GLU A O 1
ATOM 1915 N N . GLU A 1 239 ? -2.202 -3.541 4.609 1.00 59.66 239 GLU A N 1
ATOM 1916 C CA . GLU A 1 239 ? -1.686 -4.721 5.319 1.00 59.66 239 GLU A CA 1
ATOM 1917 C C . GLU A 1 239 ? -0.805 -4.327 6.516 1.00 59.66 239 GLU A C 1
ATOM 1919 O O . GLU A 1 239 ? -0.930 -4.879 7.612 1.00 59.66 239 GLU A O 1
ATOM 1924 N N . THR A 1 240 ? 0.077 -3.342 6.327 1.00 65.94 240 THR A N 1
ATOM 1925 C CA . THR A 1 240 ? 0.943 -2.827 7.397 1.00 65.94 240 THR A CA 1
ATOM 1926 C C . THR A 1 240 ? 0.118 -2.197 8.514 1.00 65.94 240 THR A C 1
ATOM 1928 O O . THR A 1 240 ? 0.391 -2.439 9.690 1.00 65.94 240 THR A O 1
ATOM 1931 N N . MET A 1 241 ? -0.923 -1.441 8.160 1.00 57.59 241 MET A N 1
ATOM 1932 C CA . MET A 1 241 ? -1.856 -0.864 9.122 1.00 57.59 241 MET A CA 1
ATOM 1933 C C . MET A 1 241 ? -2.566 -1.959 9.928 1.00 57.59 241 MET A C 1
ATOM 1935 O O . MET A 1 241 ? -2.641 -1.846 11.149 1.00 57.59 241 MET A O 1
ATOM 1939 N N . LEU A 1 242 ? -3.039 -3.037 9.292 1.00 48.66 242 LEU A N 1
ATOM 1940 C CA . LEU A 1 242 ? -3.669 -4.159 10.003 1.00 48.66 242 LEU A CA 1
ATOM 1941 C C . LEU A 1 242 ? -2.722 -4.780 11.041 1.00 48.66 242 LEU A C 1
ATOM 1943 O O . LEU A 1 242 ? -3.119 -4.955 12.191 1.00 48.66 242 LEU A O 1
ATOM 1947 N N . LYS A 1 243 ? -1.454 -5.012 10.681 1.00 57.69 243 LYS A N 1
ATOM 1948 C CA . LYS A 1 243 ? -0.435 -5.533 11.613 1.00 57.69 243 LYS A CA 1
ATOM 1949 C C . LYS A 1 243 ? -0.131 -4.564 12.756 1.00 57.69 243 LYS A C 1
ATOM 1951 O O . LYS A 1 243 ? 0.010 -4.978 13.901 1.00 57.69 243 LYS A O 1
ATOM 1956 N N . GLN A 1 244 ? -0.031 -3.265 12.472 1.00 58.09 244 GLN A N 1
ATOM 1957 C CA . GLN A 1 244 ? 0.210 -2.254 13.506 1.00 58.09 244 GLN A CA 1
ATOM 1958 C C . GLN A 1 244 ? -0.968 -2.133 14.476 1.00 58.09 244 GLN A C 1
ATOM 1960 O O . GLN A 1 244 ? -0.744 -1.991 15.677 1.00 58.09 244 GLN A O 1
ATOM 1965 N N . LYS A 1 245 ? -2.206 -2.234 13.976 1.00 50.66 245 LYS A N 1
ATOM 1966 C CA . LYS A 1 245 ? -3.407 -2.309 14.817 1.00 50.66 245 LYS A CA 1
ATOM 1967 C C . LYS A 1 245 ? -3.363 -3.537 15.715 1.00 50.66 245 LYS A C 1
ATOM 1969 O O . LYS A 1 245 ? -3.553 -3.399 16.916 1.00 50.66 245 LYS A O 1
ATOM 1974 N N . GLU A 1 246 ? -3.053 -4.704 15.156 1.00 47.91 246 GLU A N 1
ATOM 1975 C CA . GLU A 1 246 ? -2.920 -5.949 15.915 1.00 47.91 246 GLU A CA 1
ATOM 1976 C C . GLU A 1 246 ? -1.883 -5.818 17.044 1.00 47.91 246 GLU A C 1
ATOM 1978 O O . GLU A 1 246 ? -2.183 -6.125 18.193 1.00 47.91 246 GLU A O 1
ATOM 1983 N N . ILE A 1 247 ? -0.701 -5.265 16.754 1.00 56.88 247 ILE A N 1
ATOM 1984 C CA . ILE A 1 247 ? 0.353 -5.024 17.754 1.00 56.88 247 ILE A CA 1
ATOM 1985 C C . ILE A 1 247 ? -0.092 -4.010 18.816 1.00 56.88 247 ILE A C 1
ATOM 1987 O O . ILE A 1 247 ? 0.169 -4.202 20.003 1.00 56.88 247 ILE A O 1
ATOM 1991 N N . ALA A 1 248 ? -0.750 -2.917 18.417 1.00 54.16 248 ALA A N 1
ATOM 1992 C CA . ALA A 1 248 ? -1.247 -1.915 19.357 1.00 54.16 248 ALA A CA 1
ATOM 1993 C C . ALA A 1 248 ? -2.277 -2.524 20.319 1.00 54.16 248 ALA A C 1
ATOM 1995 O O . ALA A 1 248 ? -2.193 -2.289 21.523 1.00 54.16 248 ALA A O 1
ATOM 1996 N N . ILE A 1 249 ? -3.180 -3.360 19.797 1.00 47.47 249 ILE A N 1
ATOM 1997 C CA . ILE A 1 249 ? -4.165 -4.115 20.578 1.00 47.47 249 ILE A CA 1
ATOM 1998 C C . ILE A 1 249 ? -3.459 -5.079 21.537 1.00 47.47 249 ILE A C 1
ATOM 2000 O O . ILE A 1 249 ? -3.725 -5.032 22.734 1.00 47.47 249 ILE A O 1
ATOM 2004 N N . GLN A 1 250 ? -2.503 -5.879 21.052 1.00 49.59 250 GLN A N 1
ATOM 2005 C CA . GLN A 1 250 ? -1.723 -6.809 21.882 1.00 49.59 250 GLN A CA 1
ATOM 2006 C C . GLN A 1 250 ? -0.963 -6.100 23.017 1.00 49.59 250 GLN A C 1
ATOM 2008 O O . GLN A 1 250 ? -0.902 -6.606 24.136 1.00 49.59 250 GLN A O 1
ATOM 2013 N N . ASN A 1 251 ? -0.410 -4.913 22.762 1.00 54.03 251 ASN A N 1
ATOM 2014 C CA . ASN A 1 251 ? 0.309 -4.130 23.772 1.00 54.03 251 ASN A CA 1
ATOM 2015 C C . ASN A 1 251 ? -0.619 -3.446 24.788 1.00 54.03 251 ASN A C 1
ATOM 2017 O O . ASN A 1 251 ? -0.204 -3.176 25.916 1.00 54.03 251 ASN A O 1
ATOM 2021 N N . ALA A 1 252 ? -1.850 -3.131 24.386 1.00 49.91 252 ALA A N 1
ATOM 2022 C CA . ALA A 1 252 ? -2.869 -2.560 25.260 1.00 49.91 252 ALA A CA 1
ATOM 2023 C C . ALA A 1 252 ? -3.616 -3.625 26.075 1.00 49.91 252 ALA A C 1
ATOM 2025 O O . ALA A 1 252 ? -4.231 -3.308 27.089 1.00 49.91 252 ALA A O 1
ATOM 2026 N N . THR A 1 253 ? -3.543 -4.895 25.683 1.00 43.38 253 THR A N 1
ATOM 2027 C CA . THR A 1 253 ? -4.001 -6.002 26.525 1.00 43.38 253 THR A CA 1
ATOM 2028 C C . THR A 1 253 ? -2.966 -6.322 27.619 1.00 43.38 253 THR A C 1
ATOM 2030 O O . THR A 1 253 ? -1.765 -6.185 27.378 1.00 43.38 253 THR A O 1
ATOM 2033 N N . PRO A 1 254 ? -3.377 -6.726 28.841 1.00 43.69 254 PRO A N 1
ATOM 2034 C CA . PRO A 1 254 ? -2.453 -7.124 29.904 1.00 43.69 254 PRO A CA 1
ATOM 2035 C C . PRO A 1 254 ? -1.405 -8.123 29.409 1.00 43.69 254 PRO A C 1
ATOM 2037 O O . PRO A 1 254 ? -1.743 -9.086 28.723 1.00 43.69 254 PRO A O 1
ATOM 2040 N N . SER A 1 255 ? -0.131 -7.906 29.759 1.00 38.69 255 SER A N 1
ATOM 2041 C CA . SER A 1 255 ? 0.949 -8.779 29.307 1.00 38.69 255 SER A CA 1
ATOM 2042 C C . SER A 1 255 ? 0.700 -10.211 29.786 1.00 38.69 255 SER A C 1
ATOM 2044 O O . SER A 1 255 ? 0.530 -10.504 30.969 1.00 38.69 255 SER A O 1
ATOM 2046 N N . MET A 1 256 ? 0.690 -11.113 28.813 1.00 34.81 256 MET A N 1
ATOM 2047 C CA . MET A 1 256 ? 0.341 -12.527 28.911 1.00 34.81 256 MET A CA 1
ATOM 2048 C C . MET A 1 256 ? 0.984 -13.292 30.085 1.00 34.81 256 MET A C 1
ATOM 2050 O O . MET A 1 256 ? 0.476 -14.335 30.463 1.00 34.81 256 MET A O 1
ATOM 2054 N N . SER A 1 257 ? 2.082 -12.814 30.682 1.00 33.69 257 SER A N 1
ATOM 2055 C CA . SER A 1 257 ? 2.849 -13.530 31.716 1.00 33.69 257 SER A CA 1
ATOM 2056 C C . SER A 1 257 ? 2.154 -13.607 33.087 1.00 33.69 257 SER A C 1
ATOM 2058 O O . SER A 1 257 ? 2.332 -14.585 33.812 1.00 33.69 257 SER A O 1
ATOM 2060 N N . GLU A 1 258 ? 1.321 -12.623 33.444 1.00 38.28 258 GLU A N 1
ATOM 2061 C CA . GLU A 1 258 ? 0.534 -12.669 34.691 1.00 38.28 258 GLU A CA 1
ATOM 2062 C C . GLU A 1 258 ? -0.812 -13.390 34.506 1.00 38.28 258 GLU A C 1
ATOM 2064 O O . GLU A 1 258 ? -1.247 -14.099 35.412 1.00 38.28 258 GLU A O 1
ATOM 2069 N N . ALA A 1 259 ? -1.405 -13.323 33.307 1.00 33.94 259 ALA A N 1
ATOM 2070 C CA . ALA A 1 259 ? -2.616 -14.067 32.935 1.00 33.94 259 ALA A CA 1
ATOM 2071 C C . ALA A 1 259 ? -2.351 -15.565 32.648 1.00 33.94 259 ALA A C 1
ATOM 2073 O O . ALA A 1 259 ? -3.216 -16.407 32.881 1.00 33.94 259 ALA A O 1
ATOM 2074 N N . LEU A 1 260 ? -1.130 -15.930 32.227 1.00 30.06 260 LEU A N 1
ATOM 2075 C CA . LEU A 1 260 ? -0.684 -17.315 31.979 1.00 30.06 260 LEU A CA 1
ATOM 2076 C C . LEU A 1 260 ? -0.667 -18.210 33.227 1.00 30.06 260 LEU A C 1
ATOM 2078 O O . LEU A 1 260 ? -0.539 -19.427 33.096 1.00 30.06 260 LEU A O 1
ATOM 2082 N N . LYS A 1 261 ? -0.821 -17.653 34.435 1.00 37.56 261 LYS A N 1
ATOM 2083 C CA . LYS A 1 261 ? -1.006 -18.464 35.648 1.00 37.56 261 LYS A CA 1
ATOM 2084 C C . LYS A 1 261 ? -2.424 -19.034 35.786 1.00 37.56 261 LYS A C 1
ATOM 2086 O O . LYS A 1 261 ? -2.625 -19.885 36.647 1.00 37.56 261 LYS A O 1
ATOM 2091 N N . SER A 1 262 ? -3.376 -18.647 34.932 1.00 33.78 262 SER A N 1
ATOM 2092 C CA . SER A 1 262 ? -4.745 -19.174 34.954 1.00 33.78 262 SER A CA 1
ATOM 2093 C C . SER A 1 262 ? -5.338 -19.345 33.545 1.00 33.78 262 SER A C 1
ATOM 2095 O O . SER A 1 262 ? -5.943 -18.429 33.001 1.00 33.78 262 SER A O 1
ATOM 2097 N N . SER A 1 263 ? -5.249 -20.569 33.013 1.00 31.14 263 SER A N 1
ATOM 2098 C CA . SER A 1 263 ? -6.051 -21.138 31.904 1.00 31.14 263 SER A CA 1
ATOM 2099 C C . SER A 1 263 ? -5.887 -20.559 30.479 1.00 31.14 263 SER A C 1
ATOM 2101 O O . SER A 1 263 ? -5.789 -19.360 30.246 1.00 31.14 263 SER A O 1
ATOM 2103 N N . GLY A 1 264 ? -5.836 -21.464 29.492 1.00 29.72 264 GLY A N 1
ATOM 2104 C CA . GLY A 1 264 ? -5.481 -21.196 28.094 1.00 29.72 264 GLY A CA 1
ATOM 2105 C C . GLY A 1 264 ? -6.566 -20.501 27.267 1.00 29.72 264 GLY A C 1
ATOM 2106 O O . GLY A 1 264 ? -7.369 -21.162 26.617 1.00 29.72 264 GLY A O 1
ATOM 2107 N N . VAL A 1 265 ? -6.528 -19.167 27.218 1.00 32.34 265 VAL A N 1
ATOM 2108 C CA . VAL A 1 265 ? -7.470 -18.324 26.459 1.00 32.34 265 VAL A CA 1
ATOM 2109 C C . VAL A 1 265 ? -6.692 -17.323 25.595 1.00 32.34 265 VAL A C 1
ATOM 2111 O O . VAL A 1 265 ? -6.469 -16.187 25.993 1.00 32.34 265 VAL A O 1
ATOM 2114 N N . VAL A 1 266 ? -6.231 -17.736 24.408 1.00 27.91 266 VAL A N 1
ATOM 2115 C CA . VAL A 1 266 ? -5.473 -16.837 23.497 1.00 27.91 266 VAL A CA 1
ATOM 2116 C C . VAL A 1 266 ? -6.259 -16.469 22.233 1.00 27.91 266 VAL A C 1
ATOM 2118 O O . VAL A 1 266 ? -6.091 -15.384 21.688 1.00 27.91 266 VAL A O 1
ATOM 2121 N N . VAL A 1 267 ? -7.184 -17.321 21.783 1.00 31.33 267 VAL A N 1
ATOM 2122 C CA . VAL A 1 267 ? -7.905 -17.118 20.508 1.00 31.33 267 VAL A CA 1
ATOM 2123 C C . VAL A 1 267 ? -9.195 -16.289 20.673 1.00 31.33 267 VAL A C 1
ATOM 2125 O O . VAL A 1 267 ? -9.670 -15.692 19.714 1.00 31.33 267 VAL A O 1
ATOM 2128 N N . LEU A 1 268 ? -9.735 -16.181 21.892 1.00 30.45 268 LEU A N 1
ATOM 2129 C CA . LEU A 1 268 ? -11.072 -15.626 22.176 1.00 30.45 268 LEU A CA 1
ATOM 2130 C C . LEU A 1 268 ? -11.106 -14.106 22.459 1.00 30.45 268 LEU A C 1
ATOM 2132 O O . LEU A 1 268 ? -12.085 -13.441 22.130 1.00 30.45 268 LEU A O 1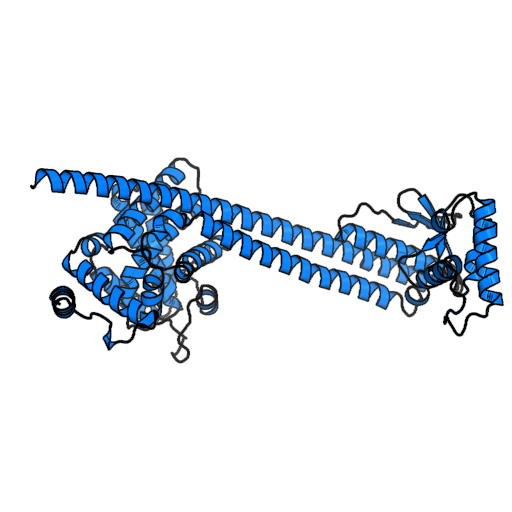
ATOM 2136 N N . LEU A 1 269 ? -10.019 -13.520 22.977 1.00 34.00 269 LEU A N 1
ATOM 2137 C CA . LEU A 1 269 ? -9.952 -12.097 23.370 1.00 34.00 269 LEU A CA 1
ATOM 2138 C C . LEU A 1 269 ? -10.047 -11.100 22.197 1.00 34.00 269 LEU A C 1
ATOM 2140 O O . LEU A 1 269 ? -10.338 -9.923 22.397 1.00 34.00 269 LEU A O 1
ATOM 2144 N N . HIS A 1 270 ? -9.836 -11.554 20.962 1.00 43.41 270 HIS A N 1
ATOM 2145 C CA . HIS A 1 270 ? -9.769 -10.673 19.797 1.00 43.41 270 HIS A CA 1
ATOM 2146 C C . HIS A 1 270 ? -11.152 -10.167 19.325 1.00 43.41 270 HIS A C 1
ATOM 2148 O O . HIS A 1 270 ? -11.217 -9.128 18.682 1.00 43.41 270 HIS A O 1
ATOM 2154 N N . GLY A 1 271 ? -12.271 -10.835 19.635 1.00 44.56 271 GLY A N 1
ATOM 2155 C CA . GLY A 1 271 ? -13.577 -10.533 19.011 1.00 44.56 271 GLY A CA 1
ATOM 2156 C C . GLY A 1 271 ? -14.238 -9.204 19.419 1.00 44.56 271 GLY A C 1
ATOM 2157 O O . GLY A 1 271 ? -14.694 -8.447 18.566 1.00 44.56 271 GLY A O 1
ATOM 2158 N N . GLY A 1 272 ? -14.285 -8.902 20.717 1.00 49.44 272 GLY A N 1
ATOM 2159 C CA . GLY A 1 272 ? -15.069 -7.793 21.290 1.00 49.44 272 GLY A CA 1
ATOM 2160 C C . GLY A 1 272 ? -14.316 -6.481 21.287 1.00 49.44 272 GLY A C 1
ATOM 2161 O O . GLY A 1 272 ? -14.886 -5.442 20.972 1.00 49.44 272 GLY A O 1
ATOM 2162 N N . ILE A 1 273 ? -13.005 -6.555 21.526 1.00 49.75 273 ILE A N 1
ATOM 2163 C CA . ILE A 1 273 ? -12.095 -5.431 21.315 1.00 49.75 273 ILE A CA 1
ATOM 2164 C C . ILE A 1 273 ? -12.137 -5.022 19.838 1.00 49.75 273 ILE A C 1
ATOM 2166 O O . ILE A 1 273 ? -12.333 -3.848 19.548 1.00 49.75 273 ILE A O 1
ATOM 2170 N N . ASN A 1 274 ? -12.065 -5.969 18.893 1.00 52.19 274 ASN A N 1
ATOM 2171 C CA . ASN A 1 274 ? -12.170 -5.641 17.468 1.00 52.19 274 ASN A CA 1
ATOM 2172 C C . ASN A 1 274 ? -13.522 -5.017 17.100 1.00 52.19 274 ASN A C 1
ATOM 2174 O O . ASN A 1 274 ? -13.546 -4.093 16.291 1.00 52.19 274 ASN A O 1
ATOM 2178 N N . PHE A 1 275 ? -14.628 -5.469 17.700 1.00 60.47 275 PHE A N 1
ATOM 2179 C CA . PHE A 1 275 ? -15.935 -4.853 17.469 1.00 60.47 275 PHE A CA 1
ATOM 2180 C C . PHE A 1 275 ? -16.027 -3.435 18.060 1.00 60.47 275 PHE A C 1
ATOM 2182 O O . PHE A 1 275 ? -16.429 -2.514 17.353 1.00 60.47 275 PHE A O 1
ATOM 2189 N N . GLY A 1 276 ? -15.587 -3.216 19.304 1.00 57.66 276 GLY A N 1
ATOM 2190 C CA . GLY A 1 276 ? -15.538 -1.877 19.909 1.00 57.66 276 GLY A CA 1
ATOM 2191 C C . GLY A 1 276 ? -14.639 -0.908 19.129 1.00 57.66 276 GLY A C 1
ATOM 2192 O O . GLY A 1 276 ? -15.010 0.240 18.893 1.00 57.66 276 GLY A O 1
ATOM 2193 N N . LEU A 1 277 ? -13.497 -1.390 18.632 1.00 53.81 277 LEU A N 1
ATOM 2194 C CA . LEU A 1 277 ? -12.596 -0.623 17.766 1.00 53.81 277 LEU A CA 1
ATOM 2195 C C . LEU A 1 277 ? -13.172 -0.362 16.375 1.00 53.81 277 LEU A C 1
ATOM 2197 O O . LEU A 1 277 ? -12.930 0.699 15.804 1.00 53.81 277 LEU A O 1
ATOM 2201 N N . PHE A 1 278 ? -13.927 -1.309 15.819 1.00 60.44 278 PHE A N 1
ATOM 2202 C CA . PHE A 1 278 ? -14.655 -1.105 14.574 1.00 60.44 278 PHE A CA 1
ATOM 2203 C C . PHE A 1 278 ? -15.691 0.010 14.737 1.00 60.44 278 PHE A C 1
ATOM 2205 O O . PHE A 1 278 ? -15.741 0.916 13.910 1.00 60.44 278 PHE A O 1
ATOM 2212 N N . VAL A 1 279 ? -16.456 -0.001 15.832 1.00 63.88 279 VAL A N 1
ATOM 2213 C CA . VAL A 1 279 ? -17.424 1.059 16.140 1.00 63.88 279 VAL A CA 1
ATOM 2214 C C . VAL A 1 279 ? -16.736 2.422 16.257 1.00 63.88 279 VAL A C 1
ATOM 2216 O O . VAL A 1 279 ? -17.178 3.378 15.623 1.00 63.88 279 VAL A O 1
ATOM 2219 N N . LEU A 1 280 ? -15.614 2.493 16.979 1.00 55.78 280 LEU A N 1
ATOM 2220 C CA . LEU A 1 280 ? -14.804 3.708 17.101 1.00 55.78 280 LEU A CA 1
ATOM 2221 C C . LEU A 1 280 ? -14.314 4.221 15.736 1.00 55.78 280 LEU A C 1
ATOM 2223 O O . LEU A 1 280 ? -14.410 5.410 15.441 1.00 55.78 280 LEU A O 1
ATOM 2227 N N . ALA A 1 281 ? -13.802 3.326 14.888 1.00 53.88 281 ALA A N 1
ATOM 2228 C CA . ALA A 1 281 ? -13.322 3.683 13.556 1.00 53.88 281 ALA A CA 1
ATOM 2229 C C . ALA A 1 281 ? -14.450 4.214 12.656 1.00 53.88 281 ALA A C 1
ATOM 2231 O O . ALA A 1 281 ? -14.243 5.171 11.912 1.00 53.88 281 ALA A O 1
ATOM 2232 N N . GLN A 1 282 ? -15.651 3.635 12.730 1.00 63.69 282 GLN A N 1
ATOM 2233 C CA . GLN A 1 282 ? -16.806 4.138 11.982 1.00 63.69 282 GLN A CA 1
ATOM 2234 C C . GLN A 1 282 ? -17.271 5.505 12.505 1.00 63.69 282 GLN A C 1
ATOM 2236 O O . GLN A 1 282 ? -17.552 6.387 11.693 1.00 63.69 282 GLN A O 1
ATOM 2241 N N . HIS A 1 283 ? -17.258 5.711 13.826 1.00 62.97 283 HIS A N 1
ATOM 2242 C CA . HIS A 1 283 ? -17.577 6.999 14.446 1.00 62.97 283 HIS A CA 1
ATOM 2243 C C . HIS A 1 283 ? -16.622 8.106 13.972 1.00 62.97 283 HIS A C 1
ATOM 2245 O O . HIS A 1 283 ? -17.069 9.170 13.551 1.00 62.97 283 HIS A O 1
ATOM 2251 N N . GLN A 1 284 ? -15.312 7.831 13.924 1.00 54.16 284 GLN A N 1
ATOM 2252 C CA . GLN A 1 284 ? -14.314 8.763 13.373 1.00 54.16 284 GLN A CA 1
ATOM 2253 C C . GLN A 1 284 ? -14.559 9.099 11.892 1.00 54.16 284 GLN A C 1
ATOM 2255 O O . GLN A 1 284 ? -14.272 10.209 11.453 1.00 54.16 284 GLN A O 1
ATOM 2260 N N . ASN A 1 285 ? -15.145 8.172 11.130 1.00 59.53 285 ASN A N 1
ATOM 2261 C CA . ASN A 1 285 ? -15.565 8.391 9.743 1.00 59.53 285 ASN A CA 1
ATOM 2262 C C . ASN A 1 285 ? -16.943 9.079 9.622 1.00 59.53 285 ASN A C 1
ATOM 2264 O O . ASN A 1 285 ? -17.503 9.146 8.526 1.00 59.53 285 ASN A O 1
ATOM 2268 N N . GLY A 1 286 ? -17.505 9.576 10.729 1.00 69.75 286 GLY A N 1
ATOM 2269 C CA . GLY A 1 286 ? -18.789 10.277 10.780 1.00 69.75 286 GLY A CA 1
ATOM 2270 C C . GLY A 1 286 ? -20.018 9.368 10.708 1.00 69.75 286 GLY A C 1
ATOM 2271 O O . GLY A 1 286 ? -21.112 9.865 10.441 1.00 69.75 286 GLY A O 1
ATOM 2272 N N . LYS A 1 287 ? -19.855 8.050 10.906 1.00 79.69 287 LYS A N 1
ATOM 2273 C CA . LYS A 1 287 ? -20.952 7.072 10.909 1.00 79.69 287 LYS A CA 1
ATOM 2274 C C . LYS A 1 287 ? -21.152 6.499 12.305 1.00 79.69 287 LYS A C 1
ATOM 2276 O O . LYS A 1 287 ? -20.308 5.781 12.833 1.00 79.69 287 LYS A O 1
ATOM 2281 N N . GLU A 1 288 ? -22.312 6.776 12.875 1.00 82.06 288 GLU A N 1
ATOM 2282 C CA . GLU A 1 288 ? -22.652 6.371 14.236 1.00 82.06 288 GLU A CA 1
ATOM 2283 C C . GLU A 1 288 ? -23.175 4.935 14.299 1.00 82.06 288 GLU A C 1
ATOM 2285 O O . GLU A 1 288 ? -23.758 4.433 13.335 1.00 82.06 288 GLU A O 1
ATOM 2290 N N . ILE A 1 289 ? -23.043 4.270 15.454 1.00 79.31 289 ILE A N 1
ATOM 2291 C CA . ILE A 1 289 ? -23.482 2.868 15.610 1.00 79.31 289 ILE A CA 1
ATOM 2292 C C . ILE A 1 289 ? -24.975 2.678 15.303 1.00 79.31 289 ILE A C 1
ATOM 2294 O O . ILE A 1 289 ? -25.372 1.649 14.757 1.00 79.31 289 ILE A O 1
ATOM 2298 N N . TRP A 1 290 ? -25.817 3.676 15.599 1.00 84.62 290 TRP A N 1
ATOM 2299 C CA . TRP A 1 290 ? -27.250 3.635 15.283 1.00 84.62 290 TRP A CA 1
ATOM 2300 C C . TRP A 1 290 ? -27.553 3.717 13.786 1.00 84.62 290 TRP A C 1
ATOM 2302 O O . TRP A 1 290 ? -28.653 3.360 13.380 1.00 84.62 290 TRP A O 1
ATOM 2312 N N . GLN A 1 291 ? -26.573 4.092 12.965 1.00 86.75 291 GLN A N 1
ATOM 2313 C CA . GLN A 1 291 ? -26.670 4.158 11.507 1.00 86.75 291 GLN A CA 1
ATOM 2314 C C . GLN A 1 291 ? -26.111 2.903 10.814 1.00 86.75 291 GLN A C 1
ATOM 2316 O O . GLN A 1 291 ? -26.060 2.862 9.583 1.00 86.75 291 GLN A O 1
ATOM 2321 N N . PHE A 1 292 ? -25.662 1.892 11.568 1.00 86.62 292 PHE A N 1
ATOM 2322 C CA . PHE A 1 292 ? -25.045 0.696 10.995 1.00 86.62 292 PHE A CA 1
ATOM 2323 C C . PHE A 1 292 ? -26.039 -0.144 10.191 1.00 86.62 292 PHE A C 1
ATOM 2325 O O . PHE A 1 292 ? -27.101 -0.549 10.674 1.00 86.62 292 PHE A O 1
ATOM 2332 N N . ASP A 1 293 ? -25.643 -0.474 8.969 1.00 84.75 293 ASP A N 1
ATOM 2333 C CA . ASP A 1 293 ? -26.337 -1.369 8.060 1.00 84.75 293 ASP A CA 1
ATOM 2334 C C . ASP A 1 293 ? -25.778 -2.803 8.134 1.00 84.75 293 ASP A C 1
ATOM 2336 O O . ASP A 1 293 ? -24.903 -3.138 8.934 1.00 84.75 293 ASP A O 1
ATOM 2340 N N . ARG A 1 294 ? -26.315 -3.707 7.305 1.00 80.06 294 ARG A N 1
ATOM 2341 C CA . ARG A 1 294 ? -25.941 -5.133 7.358 1.00 80.06 294 ARG A CA 1
ATOM 2342 C C . ARG A 1 294 ? -24.482 -5.386 7.023 1.00 80.06 294 ARG A C 1
ATOM 2344 O O . ARG A 1 294 ? -23.934 -6.389 7.479 1.00 80.06 294 ARG A O 1
ATOM 2351 N N . GLU A 1 295 ? -23.909 -4.554 6.168 1.00 78.69 295 GLU A N 1
ATOM 2352 C CA . GLU A 1 295 ? -22.523 -4.675 5.764 1.00 78.69 295 GLU A CA 1
ATOM 2353 C C . GLU A 1 295 ? -21.612 -4.187 6.885 1.00 78.69 295 GLU A C 1
ATOM 2355 O O . GLU A 1 295 ? -20.649 -4.883 7.188 1.00 78.69 295 GLU A O 1
ATOM 2360 N N . ASP A 1 296 ? -21.975 -3.115 7.597 1.00 79.69 296 ASP A N 1
ATOM 2361 C CA . ASP A 1 296 ? -21.235 -2.692 8.793 1.00 79.69 296 ASP A CA 1
ATOM 2362 C C . ASP A 1 296 ? -21.221 -3.782 9.865 1.00 79.69 296 ASP A C 1
ATOM 2364 O O . ASP A 1 296 ? -20.157 -4.141 10.362 1.00 79.69 296 ASP A O 1
ATOM 2368 N N . TRP A 1 297 ? -22.379 -4.370 10.187 1.00 78.62 297 TRP A N 1
ATOM 2369 C CA . TRP A 1 297 ? -22.453 -5.456 11.170 1.00 78.62 297 TRP A CA 1
ATOM 2370 C C . TRP A 1 297 ? -21.581 -6.647 10.760 1.00 78.62 297 TRP A C 1
ATOM 2372 O O . TRP A 1 297 ? -20.821 -7.171 11.573 1.00 78.62 297 TRP A O 1
ATOM 2382 N N . LYS A 1 298 ? -21.622 -7.024 9.477 1.00 72.50 298 LYS A N 1
ATOM 2383 C CA . LYS A 1 298 ? -20.778 -8.087 8.921 1.00 72.50 298 LYS A CA 1
ATOM 2384 C C . LYS A 1 298 ? -19.288 -7.736 8.992 1.00 72.50 298 LYS A C 1
ATOM 2386 O O . LYS A 1 298 ? -18.490 -8.604 9.340 1.00 72.50 298 LYS A O 1
ATOM 2391 N N . ASN A 1 299 ? -18.918 -6.500 8.666 1.00 64.75 299 ASN A N 1
ATOM 2392 C CA . ASN A 1 299 ? -17.538 -6.012 8.690 1.00 64.75 299 ASN A CA 1
ATOM 2393 C C . ASN A 1 299 ? -16.997 -5.913 10.123 1.00 64.75 299 ASN A C 1
ATOM 2395 O O . ASN A 1 299 ? -15.831 -6.221 10.351 1.00 64.75 299 ASN A O 1
ATOM 2399 N N . GLY A 1 300 ? -17.861 -5.605 11.093 1.00 61.66 300 GLY A N 1
ATOM 2400 C CA . GLY A 1 300 ? -17.588 -5.714 12.526 1.00 61.66 300 GLY A CA 1
ATOM 2401 C C . GLY A 1 300 ? -17.517 -7.156 13.050 1.00 61.66 300 GLY A C 1
ATOM 2402 O O . GLY A 1 300 ? -17.399 -7.356 14.254 1.00 61.66 300 GLY A O 1
ATOM 2403 N N . GLY A 1 301 ? -17.600 -8.168 12.175 1.00 61.59 301 GLY A N 1
ATOM 2404 C CA . GLY A 1 301 ? -17.504 -9.588 12.527 1.00 61.59 301 GLY A CA 1
ATOM 2405 C C . GLY A 1 301 ? -18.819 -10.232 12.978 1.00 61.59 301 GLY A C 1
ATOM 2406 O O . GLY A 1 301 ? -18.826 -11.402 13.361 1.00 61.59 301 GLY A O 1
ATOM 2407 N N . ILE A 1 302 ? -19.942 -9.512 12.905 1.00 70.62 302 ILE A N 1
ATOM 2408 C CA . ILE A 1 302 ? -21.252 -9.964 13.382 1.00 70.62 302 ILE A CA 1
ATOM 2409 C C . ILE A 1 302 ? -22.098 -10.445 12.203 1.00 70.62 302 ILE A C 1
ATOM 2411 O O . ILE A 1 302 ? -22.459 -9.699 11.292 1.00 70.62 302 ILE A O 1
ATOM 2415 N N . GLN A 1 303 ? -22.446 -11.730 12.215 1.00 68.44 303 GLN A N 1
ATOM 2416 C CA . GLN A 1 303 ? -23.230 -12.328 11.139 1.00 68.44 303 GLN A CA 1
ATOM 2417 C C . GLN A 1 303 ? -24.732 -12.065 11.304 1.00 68.44 303 GLN A C 1
ATOM 2419 O O . GLN A 1 303 ? -25.300 -12.182 12.389 1.00 68.44 303 GLN A O 1
ATOM 2424 N N . THR A 1 304 ? -25.389 -11.752 10.188 1.00 74.12 304 THR A N 1
ATOM 2425 C CA . THR A 1 304 ? -26.837 -11.517 10.119 1.00 74.12 304 THR A CA 1
ATOM 2426 C C . THR A 1 304 ? -27.572 -12.805 9.741 1.00 74.12 304 THR A C 1
ATOM 2428 O O . THR A 1 304 ? -27.084 -13.600 8.931 1.00 74.12 304 THR A O 1
ATOM 2431 N N . ILE A 1 305 ? -28.766 -13.031 10.298 1.00 69.81 305 ILE A N 1
ATOM 2432 C CA . ILE A 1 305 ? -29.600 -14.183 9.935 1.00 69.81 305 ILE A CA 1
ATOM 2433 C C . ILE A 1 305 ? -30.239 -13.922 8.569 1.00 69.81 305 ILE A C 1
ATOM 2435 O O . ILE A 1 305 ? -31.081 -13.032 8.402 1.00 69.81 305 ILE A O 1
ATOM 2439 N N . LYS A 1 306 ? -29.876 -14.746 7.583 1.00 53.75 306 LYS A N 1
ATOM 2440 C CA . LYS A 1 306 ? -30.492 -14.740 6.252 1.00 53.75 306 LYS A CA 1
ATOM 2441 C C . LYS A 1 306 ? -31.865 -15.423 6.313 1.00 53.75 306 LYS A C 1
ATOM 2443 O O . LYS A 1 306 ? -31.937 -16.603 6.625 1.00 53.75 306 LYS A O 1
ATOM 2448 N N . GLY A 1 307 ? -32.943 -14.695 5.998 1.00 53.59 307 GLY A N 1
ATOM 2449 C CA . GLY A 1 307 ? -34.293 -15.268 5.836 1.00 53.59 307 GLY A CA 1
ATOM 2450 C C . GLY A 1 307 ? -35.438 -14.480 6.480 1.00 53.59 307 GLY A C 1
ATOM 2451 O O . GLY A 1 307 ? -36.593 -14.697 6.133 1.00 53.59 307 GLY A O 1
ATOM 2452 N N . SER A 1 308 ? -35.148 -13.533 7.375 1.00 57.06 308 SER A N 1
ATOM 2453 C CA . SER A 1 308 ? -36.162 -12.610 7.898 1.00 57.06 308 SER A CA 1
ATOM 2454 C C . SER A 1 308 ? -36.362 -11.419 6.958 1.00 57.06 308 SER A C 1
ATOM 2456 O O . SER A 1 308 ? -35.436 -11.026 6.244 1.00 57.06 308 SER A O 1
ATOM 2458 N N . VAL A 1 309 ? -37.564 -10.827 6.985 1.00 48.19 309 VAL A N 1
ATOM 2459 C CA . VAL A 1 309 ? -38.048 -9.789 6.048 1.00 48.19 309 VAL A CA 1
ATOM 2460 C C . VAL A 1 309 ? -37.027 -8.665 5.807 1.00 48.19 309 VAL A C 1
ATOM 2462 O O . VAL A 1 309 ? -36.991 -8.120 4.709 1.00 48.19 309 VAL A O 1
ATOM 2465 N N . LYS A 1 310 ? -36.144 -8.353 6.775 1.00 58.75 310 LYS A N 1
ATOM 2466 C CA . LYS A 1 310 ? -35.063 -7.357 6.626 1.00 58.75 310 LYS A CA 1
ATOM 2467 C C . LYS A 1 310 ? -33.701 -7.753 7.247 1.00 58.75 310 LYS A C 1
ATOM 2469 O O . LYS A 1 310 ? -32.922 -6.868 7.578 1.00 58.75 310 LYS A O 1
ATOM 2474 N N . GLY A 1 311 ? -33.390 -9.053 7.349 1.00 66.81 311 GLY A N 1
ATOM 2475 C CA . GLY A 1 311 ? -32.075 -9.600 7.751 1.00 66.81 311 GLY A CA 1
ATOM 2476 C C . GLY A 1 311 ? -31.538 -9.126 9.101 1.00 66.81 311 GLY A C 1
ATOM 2477 O O . GLY A 1 311 ? -30.547 -8.417 9.132 1.00 66.81 311 GLY A O 1
ATOM 2478 N N . GLY A 1 312 ? -32.195 -9.510 10.195 1.00 75.50 312 GLY A N 1
ATOM 2479 C CA . GLY A 1 312 ? -31.805 -9.152 11.566 1.00 75.50 312 GLY A CA 1
ATOM 2480 C C . GLY A 1 312 ? -30.636 -9.957 12.150 1.00 75.50 312 GLY A C 1
ATOM 2481 O O . GLY A 1 312 ? -30.185 -10.946 11.571 1.00 75.50 312 GLY A O 1
ATOM 2482 N N . ILE A 1 313 ? -30.185 -9.546 13.333 1.00 75.62 313 ILE A N 1
ATOM 2483 C CA . ILE A 1 313 ? -29.192 -10.255 14.152 1.00 75.62 313 ILE A CA 1
ATOM 2484 C C . ILE A 1 313 ? -29.923 -10.956 15.297 1.00 75.62 313 ILE A C 1
ATOM 2486 O O . ILE A 1 313 ? -30.899 -10.429 15.832 1.00 75.62 313 ILE A O 1
ATOM 2490 N N . SER A 1 314 ? -29.497 -12.168 15.654 1.00 71.75 314 SER A N 1
ATOM 2491 C CA . SER A 1 314 ? -30.070 -12.844 16.820 1.00 71.75 314 SER A CA 1
ATOM 2492 C C . SER A 1 314 ? -29.518 -12.247 18.109 1.00 71.75 314 SER A C 1
ATOM 2494 O O . SER A 1 314 ? -28.317 -12.002 18.212 1.00 71.75 314 SER A O 1
ATOM 2496 N N . GLY A 1 315 ? -30.370 -12.093 19.121 1.00 65.00 315 GLY A N 1
ATOM 2497 C CA . GLY A 1 315 ? -29.932 -11.787 20.479 1.00 65.00 315 GLY A CA 1
ATOM 2498 C C . GLY A 1 315 ? -28.913 -12.806 20.995 1.00 65.00 315 GLY A C 1
ATOM 2499 O O . GLY A 1 315 ? -28.049 -12.436 21.778 1.00 65.00 315 GLY A O 1
ATOM 2500 N N . LEU A 1 316 ? -28.942 -14.051 20.491 1.00 59.62 316 LEU A N 1
ATOM 2501 C CA . LEU A 1 316 ? -28.046 -15.126 20.925 1.00 59.62 316 LEU A CA 1
ATOM 2502 C C . LEU A 1 316 ? -26.651 -14.856 20.385 1.00 59.62 316 LEU A C 1
ATOM 2504 O O . LEU A 1 316 ? -25.678 -15.136 21.059 1.00 59.62 316 LEU A O 1
ATOM 2508 N N . SER A 1 317 ? -26.554 -14.281 19.186 1.00 63.25 317 SER A N 1
ATOM 2509 C CA . SER A 1 317 ? -25.300 -13.848 18.577 1.00 63.25 317 SER A CA 1
ATOM 2510 C C . SER A 1 317 ? -24.706 -12.649 19.312 1.00 63.25 317 SER A C 1
ATOM 2512 O O . SER A 1 317 ? -23.490 -12.565 19.401 1.00 63.25 317 SER A O 1
ATOM 2514 N N . ILE A 1 318 ? -25.538 -11.752 19.853 1.00 66.62 318 ILE A N 1
ATOM 2515 C CA . ILE A 1 318 ? -25.079 -10.619 20.674 1.00 66.62 318 ILE A CA 1
ATOM 2516 C C . ILE A 1 318 ? -24.605 -11.118 22.039 1.00 66.62 318 ILE A C 1
ATOM 2518 O O . ILE A 1 318 ? -23.486 -10.816 22.428 1.00 66.62 318 ILE A O 1
ATOM 2522 N N . TYR A 1 319 ? -25.415 -11.942 22.708 1.00 59.81 319 TYR A N 1
ATOM 2523 C CA . TYR A 1 319 ? -25.062 -12.610 23.962 1.00 59.81 319 TYR A CA 1
ATOM 2524 C C . TYR A 1 319 ? -23.792 -13.452 23.820 1.00 59.81 319 TYR A C 1
ATOM 2526 O O . TYR A 1 319 ? -22.901 -13.397 24.659 1.00 59.81 319 TYR A O 1
ATOM 2534 N N . ALA A 1 320 ? -23.684 -14.204 22.724 1.00 56.34 320 ALA A N 1
ATOM 2535 C CA . ALA A 1 320 ? -22.482 -14.929 22.369 1.00 56.34 320 ALA A CA 1
ATOM 2536 C C . ALA A 1 320 ? -21.326 -13.950 22.184 1.00 56.34 320 ALA A C 1
ATOM 2538 O O . ALA A 1 320 ? -20.339 -14.089 22.879 1.00 56.34 320 ALA A O 1
ATOM 2539 N N . LEU A 1 321 ? -21.419 -12.935 21.326 1.00 56.03 321 LEU A N 1
ATOM 2540 C CA . LEU A 1 321 ? -20.317 -11.995 21.111 1.00 56.03 321 LEU A CA 1
ATOM 2541 C C . LEU A 1 321 ? -19.791 -11.396 22.421 1.00 56.03 321 LEU A C 1
ATOM 2543 O O . LEU A 1 321 ? -18.587 -11.292 22.566 1.00 56.03 321 LEU A O 1
ATOM 2547 N N . THR A 1 322 ? -20.659 -11.075 23.376 1.00 53.91 322 THR A N 1
ATOM 2548 C CA . THR A 1 322 ? -20.278 -10.489 24.672 1.00 53.91 322 THR A CA 1
ATOM 2549 C C . THR A 1 322 ? -19.742 -11.530 25.658 1.00 53.91 322 THR A C 1
ATOM 2551 O O . THR A 1 322 ? -18.900 -11.229 26.495 1.00 53.91 322 THR A O 1
ATOM 2554 N N . ASN A 1 323 ? -20.169 -12.788 25.523 1.00 48.97 323 ASN A N 1
ATOM 2555 C CA . ASN A 1 323 ? -19.650 -13.915 26.294 1.00 48.97 323 ASN A CA 1
ATOM 2556 C C . ASN A 1 323 ? -18.452 -14.614 25.651 1.00 48.97 323 ASN A C 1
ATOM 2558 O O . ASN A 1 323 ? -17.749 -15.332 26.334 1.00 48.97 323 ASN A O 1
ATOM 2562 N N . PHE A 1 324 ? -18.186 -14.489 24.360 1.00 42.16 324 PHE A N 1
ATOM 2563 C CA . PHE A 1 324 ? -17.002 -15.063 23.715 1.00 42.16 324 PHE A CA 1
ATOM 2564 C C . PHE A 1 324 ? -15.777 -14.167 23.939 1.00 42.16 324 PHE A C 1
ATOM 2566 O O . PHE A 1 324 ? -14.651 -14.583 23.684 1.00 42.16 324 PHE A O 1
ATOM 2573 N N . THR A 1 325 ? -15.986 -12.963 24.472 1.00 45.78 325 THR A N 1
ATOM 2574 C CA . THR A 1 325 ? -14.977 -11.923 24.690 1.00 45.78 325 THR A CA 1
ATOM 2575 C C . THR A 1 325 ? -14.450 -11.882 26.120 1.00 45.78 325 THR A C 1
ATOM 2577 O O . THR A 1 325 ? -13.924 -10.862 26.552 1.00 45.78 325 THR A O 1
ATOM 2580 N N . LYS A 1 326 ? -14.562 -12.995 26.860 1.00 43.47 326 LYS A N 1
ATOM 2581 C CA . LYS A 1 326 ? -14.295 -13.047 28.307 1.00 43.47 326 LYS A CA 1
ATOM 2582 C C . LYS A 1 326 ? -12.861 -12.644 28.658 1.00 43.47 326 LYS A C 1
ATOM 2584 O O . LYS A 1 326 ? -11.913 -13.360 28.339 1.00 43.47 326 LYS A O 1
ATOM 2589 N N . MET A 1 327 ? -12.729 -11.597 29.467 1.00 38.91 327 MET A N 1
ATOM 2590 C CA . MET A 1 327 ? -11.929 -11.717 30.687 1.00 38.91 327 MET A CA 1
ATOM 2591 C C . MET A 1 327 ? -12.813 -12.297 31.806 1.00 38.91 327 MET A C 1
ATOM 2593 O O . MET A 1 327 ? -14.039 -12.192 31.738 1.00 38.91 327 MET A O 1
ATOM 2597 N N . PRO A 1 328 ? -12.228 -12.958 32.817 1.00 44.97 328 PRO A N 1
ATOM 2598 C CA . PRO A 1 328 ? -13.003 -13.611 33.860 1.00 44.97 328 PRO A CA 1
ATOM 2599 C C . PRO A 1 328 ? -13.581 -12.553 34.807 1.00 44.97 328 PRO A C 1
ATOM 2601 O O . PRO A 1 328 ? -12.849 -12.065 35.661 1.00 44.97 328 PRO A O 1
ATOM 2604 N N . SER A 1 329 ? -14.869 -12.197 34.702 1.00 46.09 329 SER A N 1
ATOM 2605 C CA . SER A 1 329 ? -15.562 -11.639 35.868 1.00 46.09 329 SER A CA 1
ATOM 2606 C C . SER A 1 329 ? -17.101 -11.664 35.829 1.00 46.09 329 SER A C 1
ATOM 2608 O O . SER A 1 329 ? -17.683 -11.478 34.761 1.00 46.09 329 SER A O 1
ATOM 2610 N N . PRO A 1 330 ? -17.762 -11.823 36.998 1.00 50.31 330 PRO A N 1
ATOM 2611 C CA . PRO A 1 330 ? -19.135 -11.368 37.245 1.00 50.31 330 PRO A CA 1
ATOM 2612 C C . PRO A 1 330 ? -19.381 -9.909 36.819 1.00 50.31 330 PRO A C 1
ATOM 2614 O O . PRO A 1 330 ? -18.468 -9.080 36.839 1.00 50.31 330 PRO A O 1
ATOM 2617 N N . ILE A 1 331 ? -20.641 -9.586 36.506 1.00 53.41 331 ILE A N 1
ATOM 2618 C CA . ILE A 1 331 ? -21.116 -8.276 36.008 1.00 53.41 331 ILE A CA 1
ATOM 2619 C C . ILE A 1 331 ? -20.620 -7.106 36.893 1.00 53.41 331 ILE A C 1
ATOM 2621 O O . ILE A 1 331 ? -20.373 -6.005 36.404 1.00 53.41 331 ILE A O 1
ATOM 2625 N N . ALA A 1 332 ? -20.371 -7.344 38.187 1.00 52.53 332 ALA A N 1
ATOM 2626 C CA . ALA A 1 332 ? -19.759 -6.376 39.104 1.00 52.53 332 ALA A CA 1
ATOM 2627 C C . ALA A 1 332 ? -18.442 -5.764 38.595 1.00 52.53 332 ALA A C 1
ATOM 2629 O O . ALA A 1 332 ? -18.247 -4.553 38.710 1.00 52.53 332 ALA A O 1
ATOM 2630 N N . ALA A 1 333 ? -17.523 -6.558 38.032 1.00 50.91 333 ALA A N 1
ATOM 2631 C CA . ALA A 1 333 ? -16.229 -6.001 37.624 1.00 50.91 333 ALA A CA 1
ATOM 2632 C C . ALA A 1 333 ? -16.276 -5.289 36.270 1.00 50.91 333 ALA A C 1
ATOM 2634 O O . ALA A 1 333 ? -15.523 -4.337 36.082 1.00 50.91 333 ALA A O 1
ATOM 2635 N N . SER A 1 334 ? -17.169 -5.684 35.351 1.00 58.69 334 SER A N 1
ATOM 2636 C CA . SER A 1 334 ? -17.358 -4.930 34.103 1.00 58.69 334 SER A CA 1
ATOM 2637 C C . SER A 1 334 ? -17.895 -3.526 34.401 1.00 58.69 334 SER A C 1
ATOM 2639 O O . SER A 1 334 ? -17.498 -2.560 33.752 1.00 58.69 334 SER A O 1
ATOM 2641 N N . ILE A 1 335 ? -18.733 -3.389 35.437 1.00 57.81 335 ILE A N 1
ATOM 2642 C CA . ILE A 1 335 ? -19.218 -2.088 35.912 1.00 57.81 335 ILE A CA 1
ATOM 2643 C C . ILE A 1 335 ? -18.129 -1.282 36.611 1.00 57.81 335 ILE A C 1
ATOM 2645 O O . ILE A 1 335 ? -18.031 -0.085 36.351 1.00 57.81 335 ILE A O 1
ATOM 2649 N N . ASN A 1 336 ? -17.298 -1.894 37.460 1.00 51.44 336 ASN A N 1
ATOM 2650 C CA . ASN A 1 336 ? -16.169 -1.177 38.065 1.00 51.44 336 ASN A CA 1
ATOM 2651 C C . ASN A 1 336 ? -15.209 -0.647 36.989 1.00 51.44 336 ASN A C 1
ATOM 2653 O O . ASN A 1 336 ? -14.859 0.533 37.003 1.00 51.44 336 ASN A O 1
ATOM 2657 N N . SER A 1 337 ? -14.858 -1.479 36.006 1.00 54.25 337 SER A N 1
ATOM 2658 C CA . SER A 1 337 ? -14.018 -1.075 34.875 1.00 54.25 337 SER A CA 1
ATOM 2659 C C . SER A 1 337 ? -14.660 0.053 34.056 1.00 54.25 337 SER A C 1
ATOM 2661 O O . SER A 1 337 ? -14.009 1.053 33.747 1.00 54.25 337 SER A O 1
ATOM 2663 N N . CYS A 1 338 ? -15.966 -0.049 33.793 1.00 61.59 338 CYS A N 1
ATOM 2664 C CA . CYS A 1 338 ? -16.764 1.004 33.167 1.00 61.59 338 CYS A CA 1
ATOM 2665 C C . CYS A 1 338 ? -16.704 2.321 33.962 1.00 61.59 338 CYS A C 1
ATOM 2667 O O . CYS A 1 338 ? -16.451 3.377 33.381 1.00 61.59 338 CYS A O 1
ATOM 2669 N N . ALA A 1 339 ? -16.853 2.275 35.290 1.00 53.97 339 ALA A N 1
ATOM 2670 C CA . ALA A 1 339 ? -16.791 3.453 36.154 1.00 53.97 339 ALA A CA 1
ATOM 2671 C C . ALA A 1 339 ? -15.427 4.151 36.086 1.00 53.97 339 ALA A C 1
ATOM 2673 O O . ALA A 1 339 ? -15.361 5.374 35.934 1.00 53.97 339 ALA A O 1
ATOM 2674 N N . PHE A 1 340 ? -14.328 3.394 36.123 1.00 51.00 340 PHE A N 1
ATOM 2675 C CA . PHE A 1 340 ? -12.983 3.948 35.959 1.00 51.00 340 PHE A CA 1
ATOM 2676 C C . PHE A 1 340 ? -12.746 4.508 34.547 1.00 51.00 340 PHE A C 1
ATOM 2678 O O . PHE A 1 340 ? -12.158 5.584 34.410 1.00 51.00 340 PHE A O 1
ATOM 2685 N N . GLY A 1 341 ? -13.244 3.842 33.500 1.00 56.72 341 GLY A N 1
ATOM 2686 C CA . GLY A 1 341 ? -13.180 4.340 32.122 1.00 56.72 341 GLY A CA 1
ATOM 2687 C C . GLY A 1 341 ? -13.905 5.676 31.948 1.00 56.72 341 GLY A C 1
ATOM 2688 O O . GLY A 1 341 ? -13.332 6.638 31.429 1.00 56.72 341 GLY A O 1
ATOM 2689 N N . ILE A 1 342 ? -15.119 5.781 32.496 1.00 62.50 342 ILE A N 1
ATOM 2690 C CA . ILE A 1 342 ? -15.894 7.026 32.542 1.00 62.50 342 ILE A CA 1
ATOM 2691 C C . ILE A 1 342 ? -15.152 8.104 33.345 1.00 62.50 342 ILE A C 1
ATOM 2693 O O . ILE A 1 342 ? -15.031 9.237 32.881 1.00 62.50 342 ILE A O 1
ATOM 2697 N N . SER A 1 343 ? -14.590 7.760 34.510 1.00 48.50 343 SER A N 1
ATOM 2698 C CA . SER A 1 343 ? -13.783 8.679 35.334 1.00 48.50 343 SER A CA 1
ATOM 2699 C C . SER A 1 343 ? -12.649 9.311 34.548 1.00 48.50 343 SER A C 1
ATOM 2701 O O . SER A 1 343 ? -12.441 10.522 34.606 1.00 48.50 343 SER A O 1
ATOM 2703 N N . ASN A 1 344 ? -11.918 8.491 33.802 1.00 49.69 344 ASN A N 1
ATOM 2704 C CA . ASN A 1 344 ? -10.781 8.950 33.028 1.00 49.69 344 ASN A CA 1
ATOM 2705 C C . ASN A 1 344 ? -11.202 9.816 31.847 1.00 49.69 344 ASN A C 1
ATOM 2707 O O . ASN A 1 344 ? -10.602 10.864 31.626 1.00 49.69 344 ASN A O 1
ATOM 2711 N N . ALA A 1 345 ? -12.263 9.428 31.134 1.00 61.91 345 ALA A N 1
ATOM 2712 C CA . ALA A 1 345 ? -12.833 10.252 30.074 1.00 61.91 345 ALA A CA 1
ATOM 2713 C C . ALA A 1 345 ? -13.215 11.645 30.608 1.00 61.91 345 ALA A C 1
ATOM 2715 O O . ALA A 1 345 ? -12.856 12.653 30.006 1.00 61.91 345 ALA A O 1
ATOM 2716 N N . ILE A 1 346 ? -13.856 11.714 31.781 1.00 60.31 346 ILE A N 1
ATOM 2717 C CA . ILE A 1 346 ? -14.228 12.979 32.433 1.00 60.31 346 ILE A CA 1
ATOM 2718 C C . ILE A 1 346 ? -12.993 13.811 32.790 1.00 60.31 346 ILE A C 1
ATOM 2720 O O . ILE A 1 346 ? -12.948 14.999 32.478 1.00 60.31 346 ILE A O 1
ATOM 2724 N N . ILE A 1 347 ? -11.994 13.217 33.452 1.00 54.56 347 ILE A N 1
ATOM 2725 C CA . ILE A 1 347 ? -10.782 13.937 33.875 1.00 54.56 347 ILE A CA 1
ATOM 2726 C C . ILE A 1 347 ? -10.073 14.540 32.661 1.00 54.56 347 ILE A C 1
ATOM 2728 O O . ILE A 1 347 ? -9.753 15.728 32.661 1.00 54.56 347 ILE A O 1
ATOM 2732 N N . ARG A 1 348 ? -9.880 13.744 31.609 1.00 54.78 348 ARG A N 1
ATOM 2733 C CA . ARG A 1 348 ? -9.188 14.176 30.392 1.00 54.78 348 ARG A CA 1
ATOM 2734 C C . ARG A 1 348 ? -9.966 15.246 29.637 1.00 54.78 348 ARG A C 1
ATOM 2736 O O . ARG A 1 348 ? -9.375 16.226 29.188 1.00 54.78 348 ARG A O 1
ATOM 2743 N N . TYR A 1 349 ? -11.288 15.102 29.556 1.00 71.31 349 TYR A N 1
ATOM 2744 C CA . TYR A 1 349 ? -12.151 16.103 28.935 1.00 71.31 349 TYR A CA 1
ATOM 2745 C C . TYR A 1 349 ? -12.086 17.438 29.687 1.00 71.31 349 TYR A C 1
ATOM 2747 O O . TYR A 1 349 ? -11.835 18.486 29.095 1.00 71.31 349 TYR A O 1
ATOM 2755 N N . ARG A 1 350 ? -12.191 17.406 31.021 1.00 71.50 350 ARG A N 1
ATOM 2756 C CA . ARG A 1 350 ? -12.085 18.607 31.868 1.00 71.50 350 ARG A CA 1
ATOM 2757 C C . ARG A 1 350 ? -10.711 19.266 31.809 1.00 71.50 350 ARG A C 1
ATOM 2759 O O . ARG A 1 350 ? -10.622 20.488 31.897 1.00 71.50 350 ARG A O 1
ATOM 2766 N N . ASN A 1 351 ? -9.657 18.478 31.625 1.00 65.44 351 ASN A N 1
ATOM 2767 C CA . ASN A 1 351 ? -8.301 18.981 31.421 1.00 65.44 351 ASN A CA 1
ATOM 2768 C C . ASN A 1 351 ? -8.056 19.519 29.999 1.00 65.44 351 ASN A C 1
ATOM 2770 O O . ASN A 1 351 ? -6.954 19.983 29.717 1.00 65.44 351 ASN A O 1
ATOM 2774 N N . SER A 1 352 ? -9.060 19.489 29.110 1.00 76.06 352 SER A N 1
ATOM 2775 C CA . SER A 1 352 ? -8.928 19.851 27.689 1.00 76.06 352 SER A CA 1
ATOM 2776 C C . SER A 1 352 ? -7.898 18.996 26.933 1.00 76.06 352 SER A C 1
ATOM 2778 O O . SER A 1 352 ? -7.310 19.451 25.954 1.00 76.06 352 SER A O 1
ATOM 2780 N N . GLU A 1 353 ? -7.655 17.766 27.396 1.00 51.38 353 GLU A N 1
ATOM 2781 C CA . GLU A 1 353 ? -6.758 16.802 26.742 1.00 51.38 353 GLU A CA 1
ATOM 2782 C C . GLU A 1 353 ? -7.435 16.075 25.577 1.00 51.38 353 GLU A C 1
ATOM 2784 O O . GLU A 1 353 ? -6.747 15.598 24.677 1.00 51.38 353 GLU A O 1
ATOM 2789 N N . ILE A 1 354 ? -8.766 15.984 25.618 1.00 61.19 354 ILE A N 1
ATOM 2790 C CA . ILE A 1 354 ? -9.612 15.372 24.593 1.00 61.19 354 ILE A CA 1
ATOM 2791 C C . ILE A 1 354 ? -10.786 16.296 24.276 1.00 61.19 354 ILE A C 1
ATOM 2793 O O . ILE A 1 354 ? -11.241 17.048 25.143 1.00 61.19 354 ILE A O 1
ATOM 2797 N N . ASP A 1 355 ? -11.276 16.239 23.042 1.00 71.69 355 ASP A N 1
ATOM 2798 C CA . ASP A 1 355 ? -12.447 17.008 22.621 1.00 71.69 355 ASP A CA 1
ATOM 2799 C C . ASP A 1 355 ? -13.778 16.289 22.926 1.00 71.69 355 ASP A C 1
ATOM 2801 O O . ASP A 1 355 ? -13.826 15.203 23.505 1.00 71.69 355 ASP A O 1
ATOM 2805 N N . GLU A 1 356 ? -14.895 16.919 22.564 1.00 74.00 356 GLU A N 1
ATOM 2806 C CA . GLU A 1 356 ? -16.235 16.382 22.814 1.00 74.00 356 GLU A CA 1
ATOM 2807 C C . GLU A 1 356 ? -16.557 15.100 22.029 1.00 74.00 356 GLU A C 1
ATOM 2809 O O . GLU A 1 356 ? -17.387 14.301 22.473 1.00 74.00 356 GLU A O 1
ATOM 2814 N N . HIS A 1 357 ? -15.940 14.895 20.864 1.00 67.00 357 HIS A N 1
ATOM 2815 C CA . HIS A 1 357 ? -16.119 13.683 20.064 1.00 67.00 357 HIS A CA 1
ATOM 2816 C C . HIS A 1 357 ? -15.321 12.521 20.663 1.00 67.00 357 HIS A C 1
ATOM 2818 O O . HIS A 1 357 ? -15.833 11.409 20.819 1.00 67.00 357 HIS A O 1
ATOM 2824 N N . GLU A 1 358 ? -14.084 12.796 21.068 1.00 61.50 358 GLU A N 1
ATOM 2825 C CA . GLU A 1 358 ? -13.208 11.850 21.755 1.00 61.50 358 GLU A CA 1
ATOM 2826 C C . GLU A 1 358 ? -13.765 11.459 23.131 1.00 61.50 358 GLU A C 1
ATOM 2828 O O . GLU A 1 358 ? -13.718 10.290 23.514 1.00 61.50 358 GLU A O 1
ATOM 2833 N N . PHE A 1 359 ? -14.392 12.399 23.843 1.00 73.94 359 PHE A N 1
ATOM 2834 C CA . PHE A 1 359 ? -15.086 12.125 25.100 1.00 73.94 359 PHE A CA 1
ATOM 2835 C C . PHE A 1 359 ? -16.210 11.089 24.931 1.00 73.94 359 PHE A C 1
ATOM 2837 O O . PHE A 1 359 ? -16.240 10.097 25.657 1.00 73.94 359 PHE A O 1
ATOM 2844 N N . VAL A 1 360 ? -17.096 11.251 23.940 1.00 73.94 360 VAL A N 1
ATOM 2845 C CA . VAL A 1 360 ? -18.195 10.293 23.675 1.00 73.94 360 VAL A CA 1
ATOM 2846 C C . VAL A 1 360 ? -17.660 8.946 23.216 1.00 73.94 360 VAL A C 1
ATOM 2848 O O . VAL A 1 360 ? -18.151 7.905 23.651 1.00 73.94 360 VAL A O 1
ATOM 2851 N N . SER A 1 361 ? -16.626 8.962 22.382 1.00 63.41 361 SER A N 1
ATOM 2852 C CA . SER A 1 361 ? -15.934 7.761 21.921 1.00 63.41 361 SER A CA 1
ATOM 2853 C C . SER A 1 361 ? -15.373 6.938 23.084 1.00 63.41 361 SER A C 1
ATOM 2855 O O . SER A 1 361 ? -15.553 5.721 23.137 1.00 63.41 361 SER A O 1
ATOM 2857 N N . LEU A 1 362 ? -14.750 7.603 24.059 1.00 63.66 362 LEU A N 1
ATOM 2858 C CA . LEU A 1 362 ? -14.222 6.968 25.264 1.00 63.66 362 LEU A CA 1
ATOM 2859 C C . LEU A 1 362 ? -15.324 6.465 26.196 1.00 63.66 362 LEU A C 1
ATOM 2861 O O . LEU A 1 362 ? -15.196 5.369 26.746 1.00 63.66 362 LEU A O 1
ATOM 2865 N N . LEU A 1 363 ? -16.421 7.211 26.347 1.00 70.88 363 LEU A N 1
ATOM 2866 C CA . LEU A 1 363 ? -17.592 6.748 27.098 1.00 70.88 363 LEU A CA 1
ATOM 2867 C C . LEU A 1 363 ? -18.205 5.498 26.458 1.00 70.88 363 LEU A C 1
ATOM 2869 O O . LEU A 1 363 ? -18.506 4.531 27.158 1.00 70.88 363 LEU A O 1
ATOM 2873 N N . MET A 1 364 ? -18.343 5.486 25.132 1.00 69.19 364 MET A N 1
ATOM 2874 C CA . MET A 1 364 ? -18.850 4.346 24.373 1.00 69.19 364 MET A CA 1
ATOM 2875 C C . MET A 1 364 ? -17.939 3.129 24.542 1.00 69.19 364 MET A C 1
ATOM 2877 O O . MET A 1 364 ? -18.417 2.056 24.899 1.00 69.19 364 MET A O 1
ATOM 2881 N N . LEU A 1 365 ? -16.627 3.299 24.365 1.00 62.62 365 LEU A N 1
ATOM 2882 C CA . LEU A 1 365 ? -15.650 2.224 24.535 1.00 62.62 365 LEU A CA 1
ATOM 2883 C C . LEU A 1 365 ? -15.667 1.653 25.963 1.00 62.62 365 LEU A C 1
ATOM 2885 O O . LEU A 1 365 ? -15.588 0.440 26.137 1.00 62.62 365 LEU A O 1
ATOM 2889 N N . SER A 1 366 ? -15.825 2.517 26.969 1.00 63.94 366 SER A N 1
ATOM 2890 C CA . SER A 1 366 ? -15.832 2.129 28.387 1.00 63.94 366 SER A CA 1
ATOM 2891 C C . SER A 1 366 ? -17.103 1.382 28.810 1.00 63.94 366 SER A C 1
ATOM 2893 O O . SER A 1 366 ? -17.082 0.629 29.778 1.00 63.94 366 SER A O 1
ATOM 2895 N N . THR A 1 367 ? -18.218 1.579 28.103 1.00 70.62 367 THR A N 1
ATOM 2896 C CA . THR A 1 367 ? -19.548 1.076 28.504 1.00 70.62 367 THR A CA 1
ATOM 2897 C C . THR A 1 367 ? -20.055 -0.078 27.640 1.00 70.62 367 THR A C 1
ATOM 2899 O O . THR A 1 367 ? -21.012 -0.755 28.032 1.00 70.62 367 THR A O 1
ATOM 2902 N N . LEU A 1 368 ? -19.432 -0.333 26.484 1.00 68.44 368 LEU A N 1
ATOM 2903 C CA . LEU A 1 368 ? -19.892 -1.312 25.493 1.00 68.44 368 LEU A CA 1
ATOM 2904 C C . LEU A 1 368 ? -19.923 -2.749 26.036 1.00 68.44 368 LEU A C 1
ATOM 2906 O O . LEU A 1 368 ? -20.857 -3.489 25.736 1.00 68.44 368 LEU A O 1
ATOM 2910 N N . ASP A 1 369 ? -18.962 -3.117 26.884 1.00 62.06 369 ASP A N 1
ATOM 2911 C CA . ASP A 1 369 ? -18.879 -4.447 27.507 1.00 62.06 369 ASP A CA 1
ATOM 2912 C C . ASP A 1 369 ? -20.042 -4.709 28.488 1.00 62.06 369 ASP A C 1
ATOM 2914 O O . ASP A 1 369 ? -20.795 -5.683 28.370 1.00 62.06 369 ASP A O 1
ATOM 2918 N N . SER A 1 370 ? -20.284 -3.753 29.393 1.00 65.38 370 SER A N 1
ATOM 2919 C CA . SER A 1 370 ? -21.409 -3.803 30.341 1.00 65.38 370 SER A CA 1
ATOM 2920 C C . SER A 1 370 ? -22.767 -3.753 29.625 1.00 65.38 370 SER A C 1
ATOM 2922 O O . SER A 1 370 ? -23.709 -4.457 29.992 1.00 65.38 370 SER A O 1
ATOM 2924 N N . THR A 1 371 ? -22.856 -2.963 28.555 1.00 71.75 371 THR A N 1
ATOM 2925 C CA . THR A 1 371 ? -24.063 -2.825 27.729 1.00 71.75 371 THR A CA 1
ATOM 2926 C C . THR A 1 371 ? -24.392 -4.108 26.975 1.00 71.75 371 THR A C 1
ATOM 2928 O O . THR A 1 371 ? -25.545 -4.547 26.949 1.00 71.75 371 THR A O 1
ATOM 2931 N N . GLY A 1 372 ? -23.386 -4.727 26.359 1.00 68.62 372 GLY A N 1
ATOM 2932 C CA . GLY A 1 372 ? -23.558 -5.959 25.607 1.00 68.62 372 GLY A CA 1
ATOM 2933 C C . GLY A 1 372 ? -24.097 -7.095 26.479 1.00 68.62 372 GLY A C 1
ATOM 2934 O O . GLY A 1 372 ? -25.043 -7.778 26.079 1.00 68.62 372 GLY A O 1
ATOM 2935 N N . SER A 1 373 ? -23.575 -7.218 27.701 1.00 64.94 373 SER A N 1
ATOM 2936 C CA . SER A 1 373 ? -24.046 -8.189 28.694 1.00 64.94 373 SER A CA 1
ATOM 2937 C C . SER A 1 373 ? -25.526 -7.982 29.053 1.00 64.94 373 SER A C 1
ATOM 2939 O O . SER A 1 373 ? -26.303 -8.939 29.053 1.00 64.94 373 SER A O 1
ATOM 2941 N N . ALA A 1 374 ? -25.956 -6.733 29.266 1.00 69.25 374 ALA A N 1
ATOM 2942 C CA . ALA A 1 374 ? -27.352 -6.400 29.567 1.00 69.25 374 ALA A CA 1
ATOM 2943 C C . ALA A 1 374 ? -28.312 -6.727 28.406 1.00 69.25 374 ALA A C 1
ATOM 2945 O O . ALA A 1 374 ? -29.393 -7.288 28.615 1.00 69.25 374 ALA A O 1
ATOM 2946 N N . ILE A 1 375 ? -27.916 -6.420 27.167 1.00 73.88 375 ILE A N 1
ATOM 2947 C CA . ILE A 1 375 ? -28.711 -6.731 25.970 1.00 73.88 375 ILE A CA 1
ATOM 2948 C C . ILE A 1 375 ? -28.805 -8.246 25.775 1.00 73.88 375 ILE A C 1
ATOM 2950 O O . ILE A 1 375 ? -29.897 -8.771 25.543 1.00 73.88 375 ILE A O 1
ATOM 2954 N N . GLY A 1 376 ? -27.682 -8.954 25.897 1.00 70.12 376 GLY A N 1
ATOM 2955 C CA . GLY A 1 376 ? -27.624 -10.401 25.745 1.00 70.12 376 GLY A CA 1
ATOM 2956 C C . GLY A 1 376 ? -28.470 -11.140 26.784 1.00 70.12 376 GLY A C 1
ATOM 2957 O O . GLY A 1 376 ? -29.270 -11.997 26.412 1.00 70.12 376 GLY A O 1
ATOM 2958 N N . ALA A 1 377 ? -28.353 -10.776 28.064 1.00 64.25 377 ALA A N 1
ATOM 2959 C CA . ALA A 1 377 ? -29.111 -11.399 29.153 1.00 64.25 377 ALA A CA 1
ATOM 2960 C C . ALA A 1 377 ? -30.628 -11.197 29.004 1.00 64.25 377 ALA A C 1
ATOM 2962 O O . ALA A 1 377 ? -31.420 -12.103 29.254 1.00 64.25 377 ALA A O 1
ATOM 2963 N N . THR A 1 378 ? -31.041 -10.018 28.543 1.00 67.44 378 THR A N 1
ATOM 2964 C CA . THR A 1 378 ? -32.460 -9.654 28.465 1.00 67.44 378 THR A CA 1
ATOM 2965 C C . THR A 1 378 ? -33.138 -10.170 27.198 1.00 67.44 378 THR A C 1
ATOM 2967 O O . THR A 1 378 ? -34.281 -10.626 27.209 1.00 67.44 378 THR A O 1
ATOM 2970 N N . ILE A 1 379 ? -32.457 -10.024 26.062 1.00 70.31 379 ILE A N 1
ATOM 2971 C CA . ILE A 1 379 ? -33.055 -10.153 24.728 1.00 70.31 379 ILE A CA 1
ATOM 2972 C C . ILE A 1 379 ? -32.479 -11.376 24.007 1.00 70.31 379 ILE A C 1
ATOM 2974 O O . ILE A 1 379 ? -32.846 -11.646 22.867 1.00 70.31 379 ILE A O 1
ATOM 2978 N N . GLY A 1 380 ? -31.660 -12.182 24.689 1.00 61.91 380 GLY A N 1
ATOM 2979 C CA . GLY A 1 380 ? -30.835 -13.255 24.147 1.00 61.91 380 GLY A CA 1
ATOM 2980 C C . GLY A 1 380 ? -31.489 -14.184 23.131 1.00 61.91 380 GLY A C 1
ATOM 2981 O O . GLY A 1 380 ? -30.806 -14.625 22.240 1.00 61.91 380 GLY A O 1
ATOM 2982 N N . LYS A 1 381 ? -32.793 -14.469 23.133 1.00 61.72 381 LYS A N 1
ATOM 2983 C CA . LYS A 1 381 ? -33.417 -15.331 22.093 1.00 61.72 381 LYS A CA 1
ATOM 2984 C C . LYS A 1 381 ? -34.182 -14.573 21.005 1.00 61.72 381 LYS A C 1
ATOM 2986 O O . LYS A 1 381 ? -34.717 -15.176 20.078 1.00 61.72 381 LYS A O 1
ATOM 2991 N N . THR A 1 382 ? -34.237 -13.254 21.100 1.00 75.44 382 THR A N 1
ATOM 2992 C CA . THR A 1 382 ? -35.050 -12.400 20.235 1.00 75.44 382 THR A CA 1
ATOM 2993 C C . THR A 1 382 ? -34.286 -12.030 18.973 1.00 75.44 382 THR A C 1
ATOM 2995 O O . THR A 1 382 ? -33.109 -11.687 19.017 1.00 75.44 382 THR A O 1
ATOM 2998 N N . LEU A 1 383 ? -34.960 -12.062 17.828 1.00 81.50 383 LEU A N 1
ATOM 2999 C CA . LEU A 1 383 ? -34.420 -11.520 16.587 1.00 81.50 383 LEU A CA 1
ATOM 3000 C C . LEU A 1 383 ? -34.537 -9.990 16.600 1.00 81.50 383 LEU A C 1
ATOM 3002 O O . LEU A 1 383 ? -35.644 -9.467 16.716 1.00 81.50 383 LEU A O 1
ATOM 3006 N N . ILE A 1 384 ? -33.419 -9.286 16.421 1.00 83.75 384 ILE A N 1
ATOM 3007 C CA . ILE A 1 384 ? -33.368 -7.822 16.422 1.00 83.75 384 ILE A CA 1
ATOM 3008 C C . ILE A 1 384 ? -33.142 -7.318 14.986 1.00 83.75 384 ILE A C 1
ATOM 3010 O O . ILE A 1 384 ? -32.136 -7.661 14.355 1.00 83.75 384 ILE A O 1
ATOM 3014 N N . PRO A 1 385 ? -34.059 -6.516 14.419 1.00 84.25 385 PRO A N 1
ATOM 3015 C CA . PRO A 1 385 ? -33.870 -5.896 13.113 1.00 84.25 385 PRO A CA 1
ATOM 3016 C C . PRO A 1 385 ? -32.731 -4.875 13.105 1.00 84.25 385 PRO A C 1
ATOM 3018 O O . PRO A 1 385 ? -32.605 -4.056 14.009 1.00 84.25 385 PRO A O 1
ATOM 3021 N N . ILE A 1 386 ? -31.959 -4.862 12.019 1.00 84.31 386 ILE A N 1
ATOM 3022 C CA . ILE A 1 386 ? -30.782 -3.994 11.870 1.00 84.31 386 ILE A CA 1
ATOM 3023 C C . ILE A 1 386 ? -31.085 -2.496 11.989 1.00 84.31 386 ILE A C 1
ATOM 3025 O O . ILE A 1 386 ? -30.326 -1.835 12.691 1.00 84.31 386 ILE A O 1
ATOM 3029 N N . PRO A 1 387 ? -32.192 -1.951 11.434 1.00 80.69 387 PRO A N 1
ATOM 3030 C CA . PRO A 1 387 ? -32.464 -0.523 11.578 1.00 80.69 387 PRO A CA 1
ATOM 3031 C C . PRO A 1 387 ? -32.616 -0.064 13.032 1.00 80.69 387 PRO A C 1
ATOM 3033 O O . PRO A 1 387 ? -32.353 1.096 13.304 1.00 80.69 387 PRO A O 1
ATOM 3036 N N . ILE A 1 388 ? -33.011 -0.945 13.961 1.00 86.44 388 ILE A N 1
ATOM 3037 C CA . ILE A 1 388 ? -33.179 -0.600 15.385 1.00 86.44 388 ILE A CA 1
ATOM 3038 C C . ILE A 1 388 ? -32.077 -1.160 16.284 1.00 86.44 388 ILE A C 1
ATOM 3040 O O . ILE A 1 388 ? -31.969 -0.750 17.434 1.00 86.44 388 ILE A O 1
ATOM 3044 N N . LEU A 1 389 ? -31.259 -2.092 15.786 1.00 85.81 389 LEU A N 1
ATOM 3045 C CA . LEU A 1 389 ? -30.212 -2.737 16.573 1.00 85.81 389 LEU A CA 1
ATOM 3046 C C . LEU A 1 389 ? -29.178 -1.726 17.071 1.00 85.81 389 LEU A C 1
ATOM 3048 O O . LEU A 1 389 ? -28.860 -1.706 18.256 1.00 85.81 389 LEU A O 1
ATOM 3052 N N . GLY A 1 390 ? -28.676 -0.877 16.176 1.00 85.00 390 GLY A N 1
ATOM 3053 C CA . GLY A 1 390 ? -27.694 0.136 16.547 1.00 85.00 390 GLY A CA 1
ATOM 3054 C C . GLY A 1 390 ? -28.261 1.161 17.533 1.00 85.00 390 GLY A C 1
ATOM 3055 O O . GLY A 1 390 ? -27.585 1.530 18.488 1.00 85.00 390 GLY A O 1
ATOM 3056 N N . ALA A 1 391 ? -29.525 1.562 17.354 1.00 88.50 391 ALA A N 1
ATOM 3057 C CA . ALA A 1 391 ? -30.227 2.452 18.280 1.00 88.50 391 ALA A CA 1
ATOM 3058 C C . ALA A 1 391 ? -30.420 1.817 19.667 1.00 88.50 391 ALA A C 1
ATOM 3060 O O . ALA A 1 391 ? -30.265 2.490 20.687 1.00 88.50 391 ALA A O 1
ATOM 3061 N N . LEU A 1 392 ? -30.719 0.514 19.713 1.00 87.00 392 LEU A N 1
ATOM 3062 C CA . LEU A 1 392 ? -30.825 -0.251 20.953 1.00 87.00 392 LEU A CA 1
ATOM 3063 C C . LEU A 1 392 ? -29.482 -0.285 21.691 1.00 87.00 392 LEU A C 1
ATOM 3065 O O . LEU A 1 392 ? -29.434 0.064 22.866 1.00 87.00 392 LEU A O 1
ATOM 3069 N N . VAL A 1 393 ? -28.391 -0.641 21.002 1.00 83.12 393 VAL A N 1
ATOM 3070 C CA . VAL A 1 393 ? -27.043 -0.669 21.597 1.00 83.12 393 VAL A CA 1
ATOM 3071 C C . VAL A 1 393 ? -26.627 0.720 22.079 1.00 83.12 393 VAL A C 1
ATOM 3073 O O . VAL A 1 393 ? -26.218 0.863 23.228 1.00 83.12 393 VAL A O 1
ATOM 3076 N N . GLY A 1 394 ? -26.785 1.746 21.238 1.00 82.81 394 GLY A N 1
ATOM 3077 C CA . GLY A 1 394 ? -26.434 3.126 21.579 1.00 82.81 394 GLY A CA 1
ATOM 3078 C C . GLY A 1 394 ? -27.185 3.641 22.807 1.00 82.81 394 GLY A C 1
ATOM 3079 O O . GLY A 1 394 ? -26.581 4.245 23.688 1.00 82.81 394 GLY A O 1
ATOM 3080 N N . SER A 1 395 ? -28.480 3.345 22.922 1.00 86.50 395 SER A N 1
ATOM 3081 C CA . SER A 1 395 ? -29.288 3.830 24.048 1.00 86.50 395 SER A CA 1
ATOM 3082 C C . SER A 1 395 ? -28.950 3.145 25.365 1.00 86.50 395 SER A C 1
ATOM 3084 O O . SER A 1 395 ? -28.915 3.790 26.414 1.00 86.50 395 SER A O 1
ATOM 3086 N N . VAL A 1 396 ? -28.653 1.842 25.330 1.00 82.12 396 VAL A N 1
ATOM 3087 C CA . VAL A 1 396 ? -28.188 1.133 26.528 1.00 82.12 396 VAL A CA 1
ATOM 3088 C C . VAL A 1 396 ? -26.793 1.626 26.922 1.00 82.12 396 VAL A C 1
ATOM 3090 O O . VAL A 1 396 ? -26.560 1.823 28.111 1.00 82.12 396 VAL A O 1
ATOM 3093 N N . VAL A 1 397 ? -25.914 1.933 25.960 1.00 80.94 397 VAL A N 1
ATOM 3094 C CA . VAL A 1 397 ? -24.597 2.551 26.205 1.00 80.94 397 VAL A CA 1
ATOM 3095 C C . VAL A 1 397 ? -24.746 3.886 26.936 1.00 80.94 397 VAL A C 1
ATOM 3097 O O . VAL A 1 397 ? -24.179 4.051 28.015 1.00 80.94 397 VAL A O 1
ATOM 3100 N N . MET A 1 398 ? -25.555 4.813 26.409 1.00 85.75 398 MET A N 1
ATOM 3101 C CA . MET A 1 398 ? -25.735 6.143 27.011 1.00 85.75 398 MET A CA 1
ATOM 3102 C C . MET A 1 398 ? -26.390 6.058 28.389 1.00 85.75 398 MET A C 1
ATOM 3104 O O . MET A 1 398 ? -25.954 6.719 29.330 1.00 85.75 398 MET A O 1
ATOM 3108 N N . THR A 1 399 ? -27.395 5.195 28.541 1.00 83.19 399 THR A N 1
ATOM 3109 C CA . THR A 1 399 ? -28.058 4.977 29.833 1.00 83.19 399 THR A CA 1
ATOM 3110 C C . THR A 1 399 ? -27.096 4.365 30.856 1.00 83.19 399 THR A C 1
ATOM 3112 O O . THR A 1 399 ? -27.064 4.793 32.007 1.00 83.19 399 THR A O 1
ATOM 3115 N N . THR A 1 400 ? -26.267 3.400 30.446 1.00 78.56 400 THR A N 1
ATOM 3116 C CA . THR A 1 400 ? -25.239 2.797 31.309 1.00 78.56 400 THR A CA 1
ATOM 3117 C C . THR A 1 400 ? -24.205 3.834 31.721 1.00 78.56 400 THR A C 1
ATOM 3119 O O . THR A 1 400 ? -23.878 3.919 32.902 1.00 78.56 400 THR A O 1
ATOM 3122 N N . ALA A 1 401 ? -23.742 4.663 30.781 1.00 80.75 401 ALA A N 1
ATOM 3123 C CA . ALA A 1 401 ? -22.822 5.757 31.065 1.00 80.75 401 ALA A CA 1
ATOM 3124 C C . ALA A 1 401 ? -23.404 6.703 32.121 1.00 80.75 401 ALA A C 1
ATOM 3126 O O . ALA A 1 401 ? -22.755 6.958 33.132 1.00 80.75 401 ALA A O 1
ATOM 3127 N N . LEU A 1 402 ? -24.644 7.167 31.920 1.00 82.88 402 LEU A N 1
ATOM 3128 C CA . LEU A 1 402 ? -25.336 8.069 32.841 1.00 82.88 402 LEU A CA 1
ATOM 3129 C C . LEU A 1 402 ? -25.522 7.460 34.229 1.00 82.88 402 LEU A C 1
ATOM 3131 O O . LEU A 1 402 ? -25.270 8.153 35.206 1.00 82.88 402 LEU A O 1
ATOM 3135 N N . ASN A 1 403 ? -25.919 6.190 34.323 1.00 78.19 403 ASN A N 1
ATOM 3136 C CA . ASN A 1 403 ? -26.137 5.518 35.606 1.00 78.19 403 ASN A CA 1
ATOM 3137 C C . ASN A 1 403 ? -24.821 5.295 36.363 1.00 78.19 403 ASN A C 1
ATOM 3139 O O . ASN A 1 403 ? -24.737 5.535 37.566 1.00 78.19 403 ASN A O 1
ATOM 3143 N N . VAL A 1 404 ? -23.772 4.861 35.659 1.00 71.12 404 VAL A N 1
ATOM 3144 C CA . VAL A 1 404 ? -22.458 4.603 36.263 1.00 71.12 404 VAL A CA 1
ATOM 3145 C C . VAL A 1 404 ? -21.747 5.899 36.646 1.00 71.12 404 VAL A C 1
ATOM 3147 O O . VAL A 1 404 ? -21.186 5.989 37.734 1.00 71.12 404 VAL A O 1
ATOM 3150 N N . GLY A 1 405 ? -21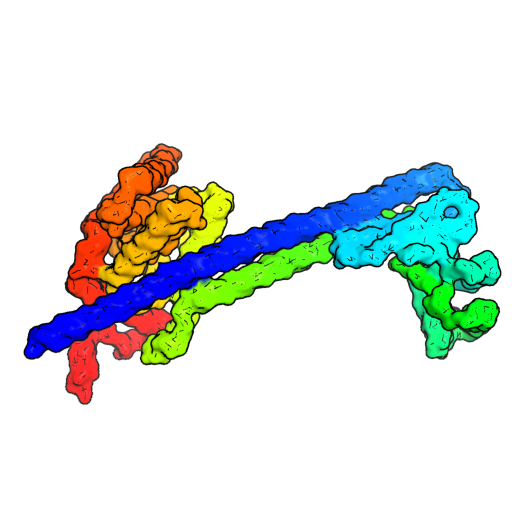.815 6.923 35.797 1.00 69.25 405 GLY A N 1
ATOM 3151 C CA . GLY A 1 405 ? -21.184 8.223 36.019 1.00 69.25 405 GLY A CA 1
ATOM 3152 C C . GLY A 1 405 ? -22.081 9.271 36.679 1.00 69.25 405 GLY A C 1
ATOM 3153 O O . GLY A 1 405 ? -21.713 10.446 36.684 1.00 69.25 405 GLY A O 1
ATOM 3154 N N . GLN A 1 406 ? -23.251 8.896 37.210 1.00 76.81 406 GLN A N 1
ATOM 3155 C CA . GLN A 1 406 ? -24.286 9.846 37.647 1.00 76.81 406 GLN A CA 1
ATOM 3156 C C . GLN A 1 406 ? -23.754 10.923 38.604 1.00 76.81 406 GLN A C 1
ATOM 3158 O O . GLN A 1 406 ? -24.087 12.097 38.441 1.00 76.81 406 GLN A O 1
ATOM 3163 N N . ASP A 1 407 ? -22.875 10.538 39.533 1.00 72.12 407 ASP A N 1
ATOM 3164 C CA . ASP A 1 407 ? -22.300 11.408 40.569 1.00 72.12 407 ASP A CA 1
ATOM 3165 C C . ASP A 1 407 ? -20.996 12.089 40.123 1.00 72.12 407 ASP A C 1
ATOM 3167 O O . ASP A 1 407 ? -20.393 12.871 40.857 1.00 72.12 407 ASP A O 1
ATOM 3171 N N . MET A 1 408 ? -20.546 11.786 38.907 1.00 71.69 408 MET A N 1
ATOM 3172 C CA . MET A 1 408 ? -19.247 12.178 38.376 1.00 71.69 408 MET A CA 1
ATOM 3173 C C . MET A 1 408 ? -19.362 13.282 37.334 1.00 71.69 408 MET A C 1
ATOM 3175 O O . MET A 1 408 ? -18.495 14.158 37.272 1.00 71.69 408 MET A O 1
ATOM 3179 N N . PHE A 1 409 ? -20.426 13.249 36.528 1.00 79.88 409 PHE A N 1
ATOM 3180 C CA . PHE A 1 409 ? -20.654 14.218 35.464 1.00 79.88 409 PHE A CA 1
ATOM 3181 C C . PHE A 1 409 ? -21.044 15.598 35.995 1.00 79.88 409 PHE A C 1
ATOM 3183 O O . PHE A 1 409 ? -21.839 15.742 36.929 1.00 79.88 409 PHE A O 1
ATOM 3190 N N . SER A 1 410 ? -20.523 16.633 35.339 1.00 78.94 410 SER A N 1
ATOM 3191 C CA . SER A 1 410 ? -21.042 17.992 35.468 1.00 78.94 410 SER A CA 1
ATOM 3192 C C . SER A 1 410 ? -22.404 18.104 34.776 1.00 78.94 410 SER A C 1
ATOM 3194 O O . SER A 1 410 ? -22.778 17.250 33.970 1.00 78.94 410 SER A O 1
ATOM 3196 N N . THR A 1 411 ? -23.153 19.176 35.051 1.00 82.31 411 THR A N 1
ATOM 3197 C CA . THR A 1 411 ? -24.418 19.445 34.344 1.00 82.31 411 THR A CA 1
ATOM 3198 C C . THR A 1 411 ? -24.207 19.488 32.831 1.00 82.31 411 THR A C 1
ATOM 3200 O O . THR A 1 411 ? -24.965 18.869 32.100 1.00 82.31 411 THR A O 1
ATOM 3203 N N . TYR A 1 412 ? -23.122 20.121 32.375 1.00 83.50 412 TYR A N 1
ATOM 3204 C CA . TYR A 1 412 ? -22.779 20.205 30.957 1.00 83.50 412 TYR A CA 1
ATOM 3205 C C . TYR A 1 412 ? -22.519 18.831 30.323 1.00 83.50 412 TYR A C 1
ATOM 3207 O O . TYR A 1 412 ? -23.095 18.502 29.292 1.00 83.50 412 TYR A O 1
ATOM 3215 N N . GLU A 1 413 ? -21.674 18.010 30.953 1.00 82.00 413 GLU A N 1
ATOM 3216 C CA . GLU A 1 413 ? -21.348 16.664 30.456 1.00 82.00 413 GLU A CA 1
ATOM 3217 C C . GLU A 1 413 ? -22.593 15.773 30.413 1.00 82.00 413 GLU A C 1
ATOM 3219 O O . GLU A 1 413 ? -22.797 15.028 29.455 1.00 82.00 413 GLU A O 1
ATOM 3224 N N . ARG A 1 414 ? -23.457 15.887 31.428 1.00 85.50 414 ARG A N 1
ATOM 3225 C CA . ARG A 1 414 ? -24.727 15.164 31.486 1.00 85.50 414 ARG A CA 1
ATOM 3226 C C . ARG A 1 414 ? -25.667 15.599 30.362 1.00 85.50 414 ARG A C 1
ATOM 3228 O O . ARG A 1 414 ? -26.188 14.737 29.660 1.00 85.50 414 ARG A O 1
ATOM 3235 N N . ASP A 1 415 ? -25.845 16.903 30.164 1.00 85.44 415 ASP A N 1
ATOM 3236 C CA . ASP A 1 415 ? -26.692 17.457 29.101 1.00 85.44 415 ASP A CA 1
ATOM 3237 C C . ASP A 1 415 ? -26.184 17.041 27.712 1.00 85.44 415 ASP A C 1
ATOM 3239 O O . ASP A 1 415 ? -26.973 16.734 26.819 1.00 85.44 415 ASP A O 1
ATOM 3243 N N . TYR A 1 416 ? -24.865 16.951 27.536 1.00 83.75 416 TYR A N 1
ATOM 3244 C CA . TYR A 1 416 ? -24.252 16.497 26.291 1.00 83.75 416 TYR A CA 1
ATOM 3245 C C . TYR A 1 416 ? -24.519 15.010 25.998 1.00 83.75 416 TYR A C 1
ATOM 3247 O O . TYR A 1 416 ? -24.859 14.653 24.868 1.00 83.75 416 TYR A O 1
ATOM 3255 N N . ILE A 1 417 ? -24.446 14.138 27.011 1.00 84.88 417 ILE A N 1
ATOM 3256 C CA . ILE A 1 417 ? -24.808 12.715 26.873 1.00 84.88 417 ILE A CA 1
ATOM 3257 C C . ILE A 1 417 ? -26.315 12.559 26.611 1.00 84.88 417 ILE A C 1
ATOM 3259 O O . ILE A 1 417 ? -26.720 11.764 25.761 1.00 84.88 417 ILE A O 1
ATOM 3263 N N . ILE A 1 418 ? -27.156 13.349 27.288 1.00 87.56 418 ILE A N 1
ATOM 3264 C CA . ILE A 1 418 ? -28.610 13.368 27.062 1.00 87.56 418 ILE A CA 1
ATOM 3265 C C . ILE A 1 418 ? -28.925 13.785 25.622 1.00 87.56 418 ILE A C 1
ATOM 3267 O O . ILE A 1 418 ? -29.725 13.128 24.961 1.00 87.56 418 ILE A O 1
ATOM 3271 N N . LYS A 1 419 ? -28.240 14.797 25.088 1.00 88.25 419 LYS A N 1
ATOM 3272 C CA . LYS A 1 419 ? -28.403 15.220 23.694 1.00 88.25 419 LYS A CA 1
ATOM 3273 C C . LYS A 1 419 ? -28.089 14.095 22.698 1.00 88.25 419 LYS A C 1
ATOM 3275 O O . LYS A 1 419 ? -28.805 13.921 21.717 1.00 88.25 419 LYS A O 1
ATOM 3280 N N . ARG A 1 420 ? -27.056 13.282 22.950 1.00 85.00 420 ARG A N 1
ATOM 3281 C CA . ARG A 1 420 ? -26.769 12.087 22.129 1.00 85.00 420 ARG A CA 1
ATOM 3282 C C . ARG A 1 420 ? -27.900 11.058 22.202 1.00 85.00 420 ARG A C 1
ATOM 3284 O O . ARG A 1 420 ? -28.247 10.447 21.195 1.00 85.00 420 ARG A O 1
ATOM 3291 N N . GLN A 1 421 ? -28.506 10.882 23.375 1.00 87.56 421 GLN A N 1
ATOM 3292 C CA . GLN A 1 421 ? -29.679 10.020 23.536 1.00 87.56 421 GLN A CA 1
ATOM 3293 C C . GLN A 1 421 ? -30.900 10.547 22.758 1.00 87.56 421 GLN A C 1
ATOM 3295 O O . GLN A 1 421 ? -31.657 9.745 22.206 1.00 87.56 421 GLN A O 1
ATOM 3300 N N . GLU A 1 422 ? -31.084 11.867 22.681 1.00 89.19 422 GLU A N 1
ATOM 3301 C CA . GLU A 1 422 ? -32.125 12.503 21.862 1.00 89.19 422 GLU A CA 1
ATOM 3302 C C . GLU A 1 422 ? -31.902 12.256 20.365 1.00 89.19 422 GLU A C 1
ATOM 3304 O O . GLU A 1 422 ? -32.836 11.855 19.677 1.00 89.19 422 GLU A O 1
ATOM 3309 N N . GLU A 1 423 ? -30.666 12.363 19.871 1.00 89.31 423 GLU A N 1
ATOM 3310 C CA . GLU A 1 423 ? -30.329 12.064 18.468 1.00 89.31 423 GLU A CA 1
ATOM 3311 C C . GLU A 1 423 ? -30.647 10.606 18.084 1.00 89.31 423 GLU A C 1
ATOM 3313 O O . GLU A 1 423 ? -31.119 10.331 16.975 1.00 89.31 423 GLU A O 1
ATOM 3318 N N . ILE A 1 424 ? -30.447 9.659 19.008 1.00 88.62 424 ILE A N 1
ATOM 3319 C CA . ILE A 1 424 ? -30.848 8.259 18.808 1.00 88.62 424 ILE A CA 1
ATOM 3320 C C . ILE A 1 424 ? -32.377 8.135 18.742 1.00 88.62 424 ILE A C 1
ATOM 3322 O O . ILE A 1 424 ? -32.899 7.398 17.900 1.00 88.62 424 ILE A O 1
ATOM 3326 N N . ASN A 1 425 ? -33.105 8.856 19.598 1.00 89.19 425 ASN A N 1
ATOM 3327 C CA . ASN A 1 425 ? -34.568 8.850 19.593 1.00 89.19 425 ASN A CA 1
ATOM 3328 C C . ASN A 1 425 ? -35.128 9.459 18.299 1.00 89.19 425 ASN A C 1
ATOM 3330 O O . ASN A 1 425 ? -36.041 8.885 17.708 1.00 89.19 425 ASN A O 1
ATOM 3334 N N . ASP A 1 426 ? -34.545 10.553 17.810 1.00 91.38 426 ASP A N 1
ATOM 3335 C CA . ASP A 1 426 ? -34.904 11.169 16.529 1.00 91.38 426 ASP A CA 1
ATOM 3336 C C . ASP A 1 426 ? -34.678 10.202 15.362 1.00 91.38 426 ASP A C 1
ATOM 3338 O O . ASP A 1 426 ? -35.539 10.047 14.489 1.00 91.38 426 ASP A O 1
ATOM 3342 N N . TYR A 1 427 ? -33.552 9.480 15.375 1.00 91.06 427 TYR A N 1
ATOM 3343 C CA . TYR A 1 427 ? -33.293 8.421 14.406 1.00 91.06 427 TYR A CA 1
ATOM 3344 C C . TYR A 1 427 ? -34.373 7.331 14.464 1.00 91.06 427 TYR A C 1
ATOM 3346 O O . TYR A 1 427 ? -34.919 6.965 13.423 1.00 91.06 427 TYR A O 1
ATOM 3354 N N . VAL A 1 428 ? -34.753 6.852 15.652 1.00 90.38 428 VAL A N 1
ATOM 3355 C CA . VAL A 1 428 ? -35.833 5.860 15.802 1.00 90.38 428 VAL A CA 1
ATOM 3356 C C . VAL A 1 428 ? -37.173 6.411 15.306 1.00 90.38 428 VAL A C 1
ATOM 3358 O O . VAL A 1 428 ? -37.882 5.712 14.581 1.00 90.38 428 VAL A O 1
ATOM 3361 N N . HIS A 1 429 ? -37.510 7.664 15.619 1.00 91.19 429 HIS A N 1
ATOM 3362 C CA . HIS A 1 429 ? -38.734 8.318 15.148 1.00 91.19 429 HIS A CA 1
ATOM 3363 C C . HIS A 1 429 ? -38.781 8.499 13.626 1.00 91.19 429 HIS A C 1
ATOM 3365 O O . HIS A 1 429 ? -39.870 8.542 13.050 1.00 91.19 429 HIS A O 1
ATOM 3371 N N . SER A 1 430 ? -37.625 8.544 12.957 1.00 89.88 430 SER A N 1
ATOM 3372 C CA . SER A 1 430 ? -37.549 8.542 11.492 1.00 89.88 430 SER A CA 1
ATOM 3373 C C . SER A 1 430 ? -37.897 7.183 10.858 1.00 89.88 430 SER A C 1
ATOM 3375 O O . SER A 1 430 ? -38.222 7.116 9.669 1.00 89.88 430 SER A O 1
ATOM 3377 N N . LEU A 1 431 ? -37.857 6.089 11.631 1.00 88.62 431 LEU A N 1
ATOM 3378 C CA . LEU A 1 431 ? -38.196 4.741 11.165 1.00 88.62 431 LEU A CA 1
ATOM 3379 C C . LEU A 1 431 ? -39.716 4.524 11.120 1.00 88.62 431 LEU A C 1
ATOM 3381 O O . LEU A 1 431 ? -40.503 5.310 11.637 1.00 88.62 431 LEU A O 1
ATOM 3385 N N . ASN A 1 432 ? -40.161 3.426 10.504 1.00 88.50 432 ASN A N 1
ATOM 3386 C CA . ASN A 1 432 ? -41.589 3.103 10.451 1.00 88.50 432 ASN A CA 1
ATOM 3387 C C . ASN A 1 432 ? -42.162 2.747 11.844 1.00 88.50 432 ASN A C 1
ATOM 3389 O O . ASN A 1 432 ? -41.441 2.301 12.736 1.00 88.50 432 ASN A O 1
ATOM 3393 N N . GLN A 1 433 ? -43.484 2.887 12.012 1.00 89.69 433 GLN A N 1
ATOM 3394 C CA . GLN A 1 433 ? -44.167 2.627 13.293 1.00 89.69 433 GLN A CA 1
ATOM 3395 C C . GLN A 1 433 ? -43.927 1.211 13.842 1.00 89.69 433 GLN A C 1
ATOM 3397 O O . GLN A 1 433 ? -43.842 1.021 15.051 1.00 89.69 433 GLN A O 1
ATOM 3402 N N . GLU A 1 434 ? -43.779 0.218 12.962 1.00 87.44 434 GLU A N 1
ATOM 3403 C CA . GLU A 1 434 ? -43.462 -1.161 13.351 1.00 87.44 434 GLU A CA 1
ATOM 3404 C C . GLU A 1 434 ? -42.090 -1.259 14.041 1.00 87.44 434 GLU A C 1
ATOM 3406 O O . GLU A 1 434 ? -41.956 -1.935 15.062 1.00 87.44 434 GLU A O 1
ATOM 3411 N N . TYR A 1 435 ? -41.077 -0.558 13.521 1.00 88.69 435 TYR A N 1
ATOM 3412 C CA . TYR A 1 435 ? -39.750 -0.507 14.128 1.00 88.69 435 TYR A CA 1
ATOM 3413 C C . TYR A 1 435 ? -39.710 0.312 15.404 1.00 88.69 435 TYR A C 1
ATOM 3415 O O . TYR A 1 435 ? -39.051 -0.117 16.346 1.00 88.69 435 TYR A O 1
ATOM 3423 N N . GLN A 1 436 ? -40.446 1.419 15.471 1.00 90.44 436 GLN A N 1
ATOM 3424 C CA . GLN A 1 436 ? -40.570 2.204 16.700 1.00 90.44 436 GLN A CA 1
ATOM 3425 C C . GLN A 1 436 ? -41.153 1.354 17.837 1.00 90.44 436 GLN A C 1
ATOM 3427 O O . GLN A 1 436 ? -40.525 1.208 18.883 1.00 90.44 436 GLN A O 1
ATOM 3432 N N . ALA A 1 437 ? -42.284 0.683 17.592 1.00 88.12 437 ALA A N 1
ATOM 3433 C CA . ALA A 1 437 ? -42.924 -0.181 18.584 1.00 88.12 437 ALA A CA 1
ATOM 3434 C C . ALA A 1 437 ? -42.029 -1.362 19.005 1.00 88.12 437 ALA A C 1
ATOM 3436 O O . ALA A 1 437 ? -42.008 -1.765 20.170 1.00 88.12 437 ALA A O 1
ATOM 3437 N N . MET A 1 438 ? -41.271 -1.932 18.061 1.00 87.00 438 MET A N 1
ATOM 3438 C CA . MET A 1 438 ? -40.330 -3.006 18.371 1.00 87.00 438 MET A CA 1
ATOM 3439 C C . MET A 1 438 ? -39.147 -2.502 19.204 1.00 87.00 438 MET A C 1
ATOM 3441 O O . MET A 1 438 ? -38.768 -3.166 20.165 1.00 87.00 438 MET A O 1
ATOM 3445 N N . TYR A 1 439 ? -38.594 -1.336 18.873 1.00 89.75 439 TYR A N 1
ATOM 3446 C CA . TYR A 1 439 ? -37.528 -0.698 19.639 1.00 89.75 439 TYR A CA 1
ATOM 3447 C C . TYR A 1 439 ? -37.970 -0.401 21.076 1.00 89.75 439 TYR A C 1
ATOM 3449 O O . TYR A 1 439 ? -37.288 -0.819 22.009 1.00 89.75 439 TYR A O 1
ATOM 3457 N N . GLU A 1 440 ? -39.138 0.221 21.264 1.00 89.38 440 GLU A N 1
ATOM 3458 C CA . GLU A 1 440 ? -39.693 0.525 22.590 1.00 89.38 440 GLU A CA 1
ATOM 3459 C C . GLU A 1 440 ? -39.853 -0.735 23.447 1.00 89.38 440 GLU A C 1
ATOM 3461 O O . GLU A 1 440 ? -39.474 -0.763 24.617 1.00 89.38 440 GLU A O 1
ATOM 3466 N N . LYS A 1 441 ? -40.342 -1.828 22.854 1.00 87.06 441 LYS A N 1
ATOM 3467 C CA . LYS A 1 441 ? -40.467 -3.111 23.552 1.00 87.06 441 LYS A CA 1
ATOM 3468 C C . LYS A 1 441 ? -39.108 -3.680 23.975 1.00 87.06 441 LYS A C 1
ATOM 3470 O O . LYS A 1 441 ? -38.995 -4.259 25.058 1.00 87.06 441 LYS A O 1
ATOM 3475 N N . LEU A 1 442 ? -38.093 -3.561 23.120 1.00 85.62 442 LEU A N 1
ATOM 3476 C CA . LEU A 1 442 ? -36.747 -4.069 23.386 1.00 85.62 442 LEU A CA 1
ATOM 3477 C C . LEU A 1 442 ? -36.043 -3.230 24.459 1.00 85.62 442 LEU A C 1
ATOM 3479 O O . LEU A 1 442 ? -35.548 -3.798 25.429 1.00 85.62 442 LEU A O 1
ATOM 3483 N N . ILE A 1 443 ? -36.068 -1.899 24.353 1.00 85.88 443 ILE A N 1
ATOM 3484 C CA . ILE A 1 443 ? -35.438 -1.020 25.349 1.00 85.88 443 ILE A CA 1
ATOM 3485 C C . ILE A 1 443 ? -36.129 -1.136 26.715 1.00 85.88 443 ILE A C 1
ATOM 3487 O O . ILE A 1 443 ? -35.464 -1.189 27.749 1.00 85.88 443 ILE A O 1
ATOM 3491 N N . GLU A 1 444 ? -37.456 -1.285 26.741 1.00 82.75 444 GLU A N 1
ATOM 3492 C CA . GLU A 1 444 ? -38.193 -1.534 27.980 1.00 82.75 444 GLU A CA 1
ATOM 3493 C C . GLU A 1 444 ? -37.817 -2.880 28.596 1.00 82.75 444 GLU A C 1
ATOM 3495 O O . GLU A 1 444 ? -37.690 -2.998 29.811 1.00 82.75 444 GLU A O 1
ATOM 3500 N N . SER A 1 445 ? -37.567 -3.894 27.765 1.00 75.25 445 SER A N 1
ATOM 3501 C CA . SER A 1 445 ? -37.057 -5.170 28.259 1.00 75.25 445 SER A CA 1
ATOM 3502 C C . SER A 1 445 ? -35.700 -4.970 28.937 1.00 75.25 445 SER A C 1
ATOM 3504 O O . SER A 1 445 ? -35.513 -5.486 30.032 1.00 75.25 445 SER A O 1
ATOM 3506 N N . THR A 1 446 ? -34.783 -4.180 28.357 1.00 72.62 446 THR A N 1
ATOM 3507 C CA . THR A 1 446 ? -33.465 -3.934 28.979 1.00 72.62 446 THR A CA 1
ATOM 3508 C C . THR A 1 446 ? -33.549 -3.135 30.277 1.00 72.62 446 THR A C 1
ATOM 3510 O O . THR A 1 446 ? -32.761 -3.378 31.184 1.00 72.62 446 THR A O 1
ATOM 3513 N N . ARG A 1 447 ? -34.531 -2.232 30.420 1.00 72.12 447 ARG A N 1
ATOM 3514 C CA . ARG A 1 447 ? -34.755 -1.471 31.663 1.00 72.12 447 ARG A CA 1
ATOM 3515 C C . ARG A 1 447 ? -35.236 -2.339 32.825 1.00 72.12 447 ARG A C 1
ATOM 3517 O O . ARG A 1 447 ? -35.000 -1.992 33.977 1.00 72.12 447 ARG A O 1
ATOM 3524 N N . LYS A 1 448 ? -35.886 -3.475 32.546 1.00 65.75 448 LYS A N 1
ATOM 3525 C CA . LYS A 1 448 ? -36.364 -4.406 33.585 1.00 65.75 448 LYS A CA 1
ATOM 3526 C C . LYS A 1 448 ? -35.245 -5.091 34.369 1.00 65.75 448 LYS A C 1
ATOM 3528 O O . LYS A 1 448 ? -35.542 -5.663 35.410 1.00 65.75 448 LYS A O 1
ATOM 3533 N N . LEU A 1 449 ? -33.994 -5.010 33.910 1.00 56.00 449 LEU A N 1
ATOM 3534 C CA . LEU A 1 449 ? -32.827 -5.431 34.689 1.00 56.00 449 LEU A CA 1
ATOM 3535 C C . LEU A 1 449 ? -32.532 -4.511 35.893 1.00 56.00 449 LEU A C 1
ATOM 3537 O O . LEU A 1 449 ? -31.651 -4.832 36.681 1.00 56.00 449 LEU A O 1
ATOM 3541 N N . GLY A 1 450 ? -33.250 -3.392 36.057 1.00 58.38 450 GLY A N 1
ATOM 3542 C CA . GLY A 1 450 ? -32.906 -2.363 37.041 1.00 58.38 450 GLY A CA 1
ATOM 3543 C C . GLY A 1 450 ? -31.714 -1.530 36.573 1.00 58.38 450 GLY A C 1
ATOM 3544 O O . GLY A 1 450 ? -31.358 -1.540 35.388 1.00 58.38 450 GLY A O 1
ATOM 3545 N N . THR A 1 451 ? -31.072 -0.793 37.482 1.00 62.47 451 THR A N 1
ATOM 3546 C CA . THR A 1 451 ? -29.736 -0.285 37.151 1.00 62.47 451 THR A CA 1
ATOM 3547 C C . THR A 1 451 ? -28.820 -1.495 36.976 1.00 62.47 451 THR A C 1
ATOM 3549 O O . THR A 1 451 ? -28.825 -2.407 37.798 1.00 62.47 451 THR A O 1
ATOM 3552 N N . ILE A 1 452 ? -28.020 -1.535 35.905 1.00 60.62 452 ILE A N 1
ATOM 3553 C CA . ILE A 1 452 ? -27.071 -2.643 35.679 1.00 60.62 452 ILE A CA 1
ATOM 3554 C C . ILE A 1 452 ? -26.179 -2.829 36.924 1.00 60.62 452 ILE A C 1
ATOM 3556 O O . ILE A 1 452 ? -25.816 -3.952 37.246 1.00 60.62 452 ILE A O 1
ATOM 3560 N N . GLN A 1 453 ? -25.936 -1.755 37.688 1.00 57.56 453 GLN A N 1
ATOM 3561 C CA . GLN A 1 453 ? -25.294 -1.764 39.007 1.00 57.56 453 GLN A CA 1
ATOM 3562 C C . GLN A 1 453 ? -25.993 -2.685 40.019 1.00 57.56 453 GLN A C 1
ATOM 3564 O O . GLN A 1 453 ? -25.329 -3.519 40.620 1.00 57.56 453 GLN A O 1
ATOM 3569 N N . GLU A 1 454 ? -27.308 -2.584 40.206 1.00 63.56 454 GLU A N 1
ATOM 3570 C CA . GLU A 1 454 ? -28.049 -3.437 41.148 1.00 63.56 454 GLU A CA 1
ATOM 3571 C C . GLU A 1 454 ? -27.961 -4.918 40.761 1.00 63.56 454 GLU A C 1
ATOM 3573 O O . GLU A 1 454 ? -27.626 -5.750 41.602 1.00 63.56 454 GLU A O 1
ATOM 3578 N N . TYR A 1 455 ? -28.173 -5.239 39.481 1.00 61.28 455 TYR A N 1
ATOM 3579 C CA . TYR A 1 455 ? -28.058 -6.609 38.966 1.00 61.28 455 TYR A CA 1
ATOM 3580 C C . TYR A 1 455 ? -26.627 -7.156 39.084 1.00 61.28 455 TYR A C 1
ATOM 3582 O O . TYR A 1 455 ? -26.407 -8.334 39.352 1.00 61.28 455 TYR A O 1
ATOM 3590 N N . ALA A 1 456 ? -25.630 -6.288 38.929 1.00 57.78 456 ALA A N 1
ATOM 3591 C CA . ALA A 1 456 ? -24.227 -6.654 39.022 1.00 57.78 456 ALA A CA 1
ATOM 3592 C C . ALA A 1 456 ? -23.763 -7.017 40.424 1.00 57.78 456 ALA A C 1
ATOM 3594 O O . ALA A 1 456 ? -22.799 -7.767 40.554 1.00 57.78 456 ALA A O 1
ATOM 3595 N N . PHE A 1 457 ? -24.425 -6.506 41.458 1.00 59.22 457 PHE A N 1
ATOM 3596 C CA . PHE A 1 457 ? -24.129 -6.832 42.851 1.00 59.22 457 PHE A CA 1
ATOM 3597 C C . PHE A 1 457 ? -25.133 -7.833 43.452 1.00 59.22 457 PHE A C 1
ATOM 3599 O O . PHE A 1 457 ? -25.063 -8.112 44.649 1.00 59.22 457 PHE A O 1
ATOM 3606 N N . ASP A 1 458 ? -26.011 -8.423 42.630 1.00 60.59 458 ASP A N 1
ATOM 3607 C CA . ASP A 1 458 ? -26.858 -9.557 43.008 1.00 60.59 458 ASP A CA 1
ATOM 3608 C C . ASP A 1 458 ? -26.023 -10.848 43.026 1.00 60.59 458 ASP A C 1
ATOM 3610 O O . ASP A 1 458 ? -25.473 -11.292 42.013 1.00 60.59 458 ASP A O 1
ATOM 3614 N N . PHE A 1 459 ? -25.871 -11.432 44.212 1.00 55.25 459 PHE A N 1
ATOM 3615 C CA . PHE A 1 459 ? -25.020 -12.598 44.421 1.00 55.25 459 PHE A CA 1
ATOM 3616 C C . PHE A 1 459 ? -25.545 -13.841 43.691 1.00 55.25 459 PHE A C 1
ATOM 3618 O O . PHE A 1 459 ? -24.757 -14.549 43.065 1.00 55.25 459 PHE A O 1
ATOM 3625 N N . ASP A 1 460 ? -26.856 -14.073 43.711 1.00 60.00 460 ASP A N 1
ATOM 3626 C CA . ASP A 1 460 ? -27.463 -15.282 43.151 1.00 60.00 460 ASP A CA 1
ATOM 3627 C C . ASP A 1 460 ? -27.429 -15.236 41.617 1.00 60.00 460 ASP A C 1
ATOM 3629 O O . ASP A 1 460 ? -27.035 -16.209 40.964 1.00 60.00 460 ASP A O 1
ATOM 3633 N N . ALA A 1 461 ? -27.721 -14.067 41.034 1.00 60.78 461 ALA A N 1
ATOM 3634 C CA . ALA A 1 461 ? -27.619 -13.853 39.590 1.00 60.78 461 ALA A CA 1
ATOM 3635 C C . ALA A 1 461 ? -26.178 -14.028 39.077 1.00 60.78 461 ALA A C 1
ATOM 3637 O O . ALA A 1 461 ? -25.950 -14.631 38.025 1.00 60.78 461 ALA A O 1
ATOM 3638 N N . ASN A 1 462 ? -25.183 -13.543 39.829 1.00 53.78 462 ASN A N 1
ATOM 3639 C CA . ASN A 1 462 ? -23.774 -13.684 39.459 1.00 53.78 462 ASN A CA 1
ATOM 3640 C C . ASN A 1 462 ? -23.286 -15.135 39.495 1.00 53.78 462 ASN A C 1
ATOM 3642 O O . ASN A 1 462 ? -22.516 -15.533 38.618 1.00 53.78 462 ASN A O 1
ATOM 3646 N N . ILE A 1 463 ? -23.710 -15.917 40.492 1.00 58.34 463 ILE A N 1
ATOM 3647 C CA . ILE A 1 463 ? -23.353 -17.336 40.594 1.00 58.34 463 ILE A CA 1
ATOM 3648 C C . ILE A 1 463 ? -23.962 -18.118 39.430 1.00 58.34 463 ILE A C 1
ATOM 3650 O O . ILE A 1 463 ? -23.241 -18.842 38.742 1.00 58.34 463 ILE A O 1
ATOM 3654 N N . GLN A 1 464 ? -25.248 -17.909 39.137 1.00 61.12 464 GLN A N 1
ATOM 3655 C CA . GLN A 1 464 ? -25.919 -18.584 38.026 1.00 61.12 464 GLN A CA 1
ATOM 3656 C C . GLN A 1 464 ? -25.251 -18.278 36.675 1.00 61.12 464 GLN A C 1
ATOM 3658 O O . GLN A 1 464 ? -24.957 -19.186 35.896 1.00 61.12 464 GLN A O 1
ATOM 3663 N N . LEU A 1 465 ? -24.943 -17.004 36.414 1.00 56.00 465 LEU A N 1
ATOM 3664 C CA . LEU A 1 465 ? -24.310 -16.578 35.165 1.00 56.00 465 LEU A CA 1
ATOM 3665 C C . LEU A 1 465 ? -22.898 -17.134 34.984 1.00 56.00 465 LEU A C 1
ATOM 3667 O O . LEU A 1 465 ? -22.514 -17.441 33.854 1.00 56.00 465 LEU A O 1
ATOM 3671 N N . GLN A 1 466 ? -22.123 -17.267 36.065 1.00 54.91 466 GLN A N 1
ATOM 3672 C CA . GLN A 1 466 ? -20.806 -17.912 36.031 1.00 54.91 466 GLN A CA 1
ATOM 3673 C C . GLN A 1 466 ? -20.919 -19.402 35.711 1.00 54.91 466 GLN A C 1
ATOM 3675 O O . GLN A 1 466 ? -20.103 -19.928 34.950 1.00 54.91 466 GLN A O 1
ATOM 3680 N N . PHE A 1 467 ? -21.942 -20.059 36.252 1.00 59.62 467 PHE A N 1
ATOM 3681 C CA . PHE A 1 467 ? -22.179 -21.482 36.062 1.00 59.62 467 PHE A CA 1
ATOM 3682 C C . PHE A 1 467 ? -22.543 -21.807 34.607 1.00 59.62 467 PHE A C 1
ATOM 3684 O O . PHE A 1 467 ? -21.845 -22.574 33.942 1.00 59.62 467 PHE A O 1
ATOM 3691 N N . GLU A 1 468 ? -23.553 -21.124 34.061 1.00 59.06 468 GLU A N 1
ATOM 3692 C CA . GLU A 1 468 ? -23.970 -21.256 32.656 1.00 59.06 468 GLU A CA 1
ATOM 3693 C C . GLU A 1 468 ? -22.817 -20.912 31.696 1.00 59.06 468 GLU A C 1
ATOM 3695 O O . GLU A 1 468 ? -22.526 -21.630 30.737 1.00 59.06 468 GLU A O 1
ATOM 3700 N N . SER A 1 469 ? -22.071 -19.855 32.025 1.00 50.47 469 SER A N 1
ATOM 3701 C CA . SER A 1 469 ? -20.875 -19.427 31.300 1.00 50.47 469 SER A CA 1
ATOM 3702 C C . SER A 1 469 ? -19.754 -20.460 31.240 1.00 50.47 469 SER A C 1
ATOM 3704 O O . SER A 1 469 ? -18.998 -20.466 30.263 1.00 50.47 469 SER A O 1
ATOM 3706 N N . SER A 1 470 ? -19.589 -21.246 32.303 1.00 52.12 470 SER A N 1
ATOM 3707 C CA . SER A 1 470 ? -18.573 -22.293 32.416 1.00 52.12 470 SER A CA 1
ATOM 3708 C C . SER A 1 470 ? -18.940 -23.497 31.549 1.00 52.12 470 SER A C 1
ATOM 3710 O O . SER A 1 470 ? -18.113 -23.987 30.778 1.00 52.12 470 SER A O 1
ATOM 3712 N N . ILE A 1 471 ? -20.213 -23.901 31.593 1.00 58.44 471 ILE A N 1
ATOM 3713 C CA . ILE A 1 471 ? -20.772 -24.991 30.783 1.00 58.44 471 ILE A CA 1
ATOM 3714 C C . ILE A 1 471 ? -20.609 -24.687 29.291 1.00 58.44 471 ILE A C 1
ATOM 3716 O O . ILE A 1 471 ? -20.072 -25.499 28.535 1.00 58.44 471 ILE A O 1
ATOM 3720 N N . ASP A 1 472 ? -21.022 -23.495 28.860 1.00 49.47 472 ASP A N 1
ATOM 3721 C CA . ASP A 1 472 ? -20.945 -23.114 27.450 1.00 49.47 472 ASP A CA 1
ATOM 3722 C C . ASP A 1 472 ? -19.495 -23.028 26.958 1.00 49.47 472 ASP A C 1
ATOM 3724 O O . ASP A 1 472 ? -19.190 -23.463 25.845 1.00 49.47 472 ASP A O 1
ATOM 3728 N N . LEU A 1 473 ? -18.568 -22.552 27.798 1.00 44.22 473 LEU A N 1
ATOM 3729 C CA . LEU A 1 473 ? -17.140 -22.546 27.481 1.00 44.22 473 LEU A CA 1
ATOM 3730 C C . LEU A 1 473 ? -16.588 -23.968 27.306 1.00 44.22 473 LEU A C 1
ATOM 3732 O O . LEU A 1 473 ? -15.810 -24.211 26.380 1.00 44.22 473 LEU A O 1
ATOM 3736 N N . ALA A 1 474 ? -16.988 -24.906 28.165 1.00 47.47 474 ALA A N 1
ATOM 3737 C CA . ALA A 1 474 ? -16.565 -26.298 28.075 1.00 47.47 474 ALA A CA 1
ATOM 3738 C C . ALA A 1 474 ? -17.063 -26.949 26.772 1.00 47.47 474 ALA A C 1
ATOM 3740 O O . ALA A 1 474 ? -16.264 -27.540 26.039 1.00 47.47 474 ALA A O 1
ATOM 3741 N N . ARG A 1 475 ? -18.332 -26.735 26.403 1.00 57.16 475 ARG A N 1
ATOM 3742 C CA . ARG A 1 475 ? -18.893 -27.202 25.121 1.00 57.16 475 ARG A CA 1
ATOM 3743 C C . ARG A 1 475 ? -18.140 -26.634 23.922 1.00 57.16 475 ARG A C 1
ATOM 3745 O O . ARG A 1 475 ? -17.763 -27.366 23.009 1.00 57.16 475 ARG A O 1
ATOM 3752 N N . LEU A 1 476 ? -17.875 -25.329 23.933 1.00 40.88 476 LEU A N 1
ATOM 3753 C CA . LEU A 1 476 ? -17.158 -24.640 22.856 1.00 40.88 476 LEU A CA 1
ATOM 3754 C C . LEU A 1 476 ? -15.697 -25.070 22.734 1.00 40.88 476 LEU A C 1
ATOM 3756 O O . LEU A 1 476 ? -15.140 -25.067 21.638 1.00 40.88 476 LEU A O 1
ATOM 3760 N N . SER A 1 477 ? -15.098 -25.484 23.846 1.00 42.09 477 SER A N 1
ATOM 3761 C CA . SER A 1 477 ? -13.740 -26.028 23.898 1.00 42.09 477 SER A CA 1
ATOM 3762 C C . SER A 1 477 ? -13.672 -27.507 23.490 1.00 42.09 477 SER A C 1
ATOM 3764 O O . SER A 1 477 ? -12.599 -28.105 23.535 1.00 42.09 477 SER A O 1
ATOM 3766 N N . GLY A 1 478 ? -14.798 -28.106 23.082 1.00 46.94 478 GLY A N 1
ATOM 3767 C CA . GLY A 1 478 ? -14.880 -29.499 22.644 1.00 46.94 478 GLY A CA 1
ATOM 3768 C C . GLY A 1 478 ? -14.824 -30.511 23.788 1.00 46.94 478 GLY A C 1
ATOM 3769 O O . GLY A 1 478 ? -14.525 -31.681 23.547 1.00 46.94 478 GLY A O 1
ATOM 3770 N N . VAL A 1 479 ? -15.086 -30.078 25.026 1.00 59.75 479 VAL A N 1
ATOM 3771 C CA . VAL A 1 479 ? -15.214 -30.987 26.166 1.00 59.75 479 VAL A CA 1
ATOM 3772 C C . VAL A 1 479 ? -16.437 -31.868 25.932 1.00 59.75 479 VAL A C 1
ATOM 3774 O O . VAL A 1 479 ? -17.503 -31.387 25.552 1.00 59.75 479 VAL A O 1
ATOM 3777 N N . LEU A 1 480 ? -16.268 -33.178 26.121 1.00 70.56 480 LEU A N 1
ATOM 3778 C CA . LEU A 1 480 ? -17.374 -34.126 26.036 1.00 70.56 480 LEU A CA 1
ATOM 3779 C C . LEU A 1 480 ? -18.415 -33.772 27.093 1.00 70.56 480 LEU A C 1
ATOM 3781 O O . LEU A 1 480 ? -18.054 -33.593 28.250 1.00 70.56 480 LEU A O 1
ATOM 3785 N N . GLU A 1 481 ? -19.688 -33.735 26.703 1.00 79.62 481 GLU A N 1
ATOM 3786 C CA . GLU A 1 481 ? -20.801 -33.348 27.581 1.00 79.62 481 GLU A CA 1
ATOM 3787 C C . GLU A 1 481 ? -20.808 -34.128 28.906 1.00 79.62 481 GLU A C 1
ATOM 3789 O O . GLU A 1 481 ? -21.082 -33.570 29.956 1.00 79.62 481 GLU A O 1
ATOM 3794 N N . SER A 1 482 ? -20.402 -35.403 28.880 1.00 81.75 482 SER A N 1
ATOM 3795 C CA . SER A 1 482 ? -20.280 -36.258 30.070 1.00 81.75 482 SER A CA 1
ATOM 3796 C C . SER A 1 482 ? -19.260 -35.781 31.109 1.00 81.75 482 SER A C 1
ATOM 3798 O O . SER A 1 482 ? -19.231 -36.311 32.213 1.00 81.75 482 SER A O 1
ATOM 3800 N N . ASN A 1 483 ? -18.377 -34.858 30.732 1.00 74.31 483 ASN A N 1
ATOM 3801 C CA . ASN A 1 483 ? -17.294 -34.337 31.562 1.00 74.31 483 ASN A CA 1
ATOM 3802 C C . ASN A 1 483 ? -17.541 -32.877 31.968 1.00 74.31 483 ASN A C 1
ATOM 3804 O O . ASN A 1 483 ? -16.664 -32.256 32.567 1.00 74.31 483 ASN A O 1
ATOM 3808 N N . ILE A 1 484 ? -18.682 -32.308 31.578 1.00 77.50 484 ILE A N 1
ATOM 3809 C CA . ILE A 1 484 ? -19.086 -30.959 31.954 1.00 77.50 484 ILE A CA 1
ATOM 3810 C C . ILE A 1 484 ? -19.911 -31.071 33.234 1.00 77.50 484 ILE A C 1
ATOM 3812 O O . ILE A 1 484 ? -20.702 -31.996 33.374 1.00 77.50 484 ILE A O 1
ATOM 3816 N N . ILE A 1 485 ? -19.683 -30.154 34.170 1.00 75.50 485 ILE A N 1
ATOM 3817 C CA . ILE A 1 485 ? -20.416 -30.076 35.434 1.00 75.50 485 ILE A CA 1
ATOM 3818 C C . ILE A 1 485 ? -21.535 -29.047 35.250 1.00 75.50 485 ILE A C 1
ATOM 3820 O O . ILE A 1 485 ? -21.252 -27.889 34.932 1.00 75.50 485 ILE A O 1
ATOM 3824 N N . HIS A 1 486 ? -22.787 -29.476 35.399 1.00 74.31 486 HIS A N 1
ATOM 3825 C CA . HIS A 1 486 ? -23.976 -28.731 34.974 1.00 74.31 486 HIS A CA 1
ATOM 3826 C C . HIS A 1 486 ? -24.731 -28.042 36.106 1.00 74.31 486 HIS A C 1
ATOM 3828 O O . HIS A 1 486 ? -25.439 -27.067 35.850 1.00 74.31 486 HIS A O 1
ATOM 3834 N N . ASP A 1 487 ? -24.552 -28.495 37.344 1.00 70.25 487 ASP A N 1
ATOM 3835 C CA . ASP A 1 487 ? -25.155 -27.878 38.519 1.00 70.25 487 ASP A CA 1
ATOM 3836 C C . ASP A 1 487 ? -24.301 -28.057 39.785 1.00 70.25 487 ASP A C 1
ATOM 3838 O O . ASP A 1 487 ? -23.276 -28.742 39.784 1.00 70.25 487 ASP A O 1
ATOM 3842 N N . GLU A 1 488 ? -24.704 -27.384 40.864 1.00 64.44 488 GLU A N 1
ATOM 3843 C CA . GLU A 1 488 ? -24.004 -27.392 42.156 1.00 64.44 488 GLU A CA 1
ATOM 3844 C C . GLU A 1 488 ? -23.924 -28.804 42.771 1.00 64.44 488 GLU A C 1
ATOM 3846 O O . GLU A 1 488 ? -22.932 -29.140 43.411 1.00 64.44 488 GLU A O 1
ATOM 3851 N N . THR A 1 489 ? -24.900 -29.673 42.492 1.00 74.56 489 THR A N 1
ATOM 3852 C CA . THR A 1 489 ? -24.891 -31.085 42.911 1.00 74.56 489 THR A CA 1
ATOM 3853 C C . THR A 1 489 ? -23.768 -31.858 42.230 1.00 74.56 489 THR A C 1
ATOM 3855 O O . THR A 1 489 ? -23.030 -32.583 42.890 1.00 74.56 489 THR A O 1
ATOM 3858 N N . GLU A 1 490 ? -23.600 -31.676 40.918 1.00 74.31 490 GLU A N 1
ATOM 3859 C CA . GLU A 1 490 ? -22.517 -32.315 40.167 1.00 74.31 490 GLU A CA 1
ATOM 3860 C C . GLU A 1 490 ? -21.131 -31.780 40.589 1.00 74.31 490 GLU A C 1
ATOM 3862 O O . GLU A 1 490 ? -20.141 -32.511 40.513 1.00 74.31 490 GLU A O 1
ATOM 3867 N N . VAL A 1 491 ? -21.040 -30.527 41.067 1.00 66.25 491 VAL A N 1
ATOM 3868 C CA . VAL A 1 491 ? -19.810 -29.974 41.675 1.00 66.25 491 VAL A CA 1
ATOM 3869 C C . VAL A 1 491 ? -19.492 -30.698 42.974 1.00 66.25 491 VAL A C 1
ATOM 3871 O O . VAL A 1 491 ? -18.361 -31.152 43.160 1.00 66.25 491 VAL A O 1
ATOM 3874 N N . ASP A 1 492 ? -20.475 -30.804 43.863 1.00 71.25 492 ASP A N 1
ATOM 3875 C CA . ASP A 1 492 ? -20.308 -31.476 45.147 1.00 71.25 492 ASP A CA 1
ATOM 3876 C C . ASP A 1 492 ? -19.924 -32.949 44.941 1.00 71.25 492 ASP A C 1
ATOM 3878 O O . ASP A 1 492 ? -18.955 -33.419 45.538 1.00 71.25 492 ASP A O 1
ATOM 3882 N N . ASP A 1 493 ? -20.586 -33.651 44.018 1.00 75.75 493 ASP A N 1
ATOM 3883 C CA . ASP A 1 493 ? -20.272 -35.040 43.666 1.00 75.75 493 ASP A CA 1
ATOM 3884 C C . ASP A 1 493 ? -18.856 -35.196 43.079 1.00 75.75 493 ASP A C 1
ATOM 3886 O O . ASP A 1 493 ? -18.172 -36.181 43.364 1.00 75.75 493 ASP A O 1
ATOM 3890 N N . TYR A 1 494 ? -18.374 -34.219 42.304 1.00 70.62 494 TYR A N 1
ATOM 3891 C CA . TYR A 1 494 ? -17.020 -34.222 41.741 1.00 70.62 494 TYR A CA 1
ATOM 3892 C C . TYR A 1 494 ? -15.923 -34.070 42.809 1.00 70.62 494 TYR A C 1
ATOM 3894 O O . TYR A 1 494 ? -14.850 -34.659 42.671 1.00 70.62 494 TYR A O 1
ATOM 3902 N N . PHE A 1 495 ? -16.168 -33.295 43.872 1.00 59.97 495 PHE A N 1
ATOM 3903 C CA . PHE A 1 495 ? -15.204 -33.074 44.963 1.00 59.97 495 PHE A CA 1
ATOM 3904 C C . PHE A 1 495 ? -15.326 -34.074 46.129 1.00 59.97 495 PHE A C 1
ATOM 3906 O O . PHE A 1 495 ? -14.494 -34.042 47.041 1.00 59.97 495 PHE A O 1
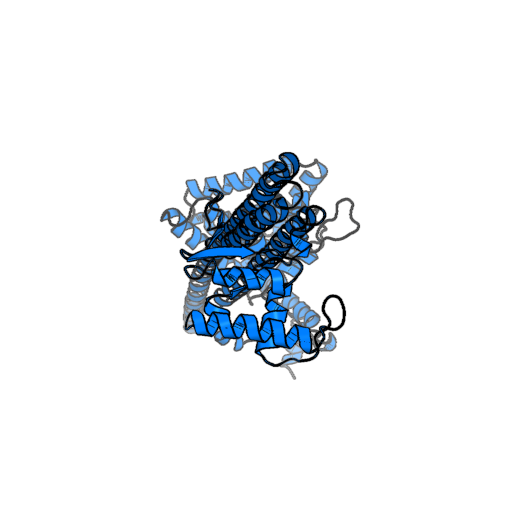ATOM 3913 N N . LEU A 1 496 ? -16.340 -34.947 46.119 1.00 63.03 496 LEU A N 1
ATOM 3914 C CA . LEU A 1 496 ? -16.581 -35.976 47.141 1.00 63.03 496 LEU A CA 1
ATOM 3915 C C . LEU A 1 496 ? -16.034 -37.376 46.776 1.00 63.03 496 LEU A C 1
ATOM 3917 O O . LEU A 1 496 ? -16.206 -38.312 47.564 1.00 63.03 496 LEU A O 1
ATOM 3921 N N . ILE A 1 497 ? -15.345 -37.516 45.636 1.00 47.75 497 ILE A N 1
ATOM 3922 C CA . ILE A 1 497 ? -14.548 -38.696 45.229 1.00 47.75 497 ILE A CA 1
ATOM 3923 C C . ILE A 1 497 ? -13.065 -38.410 45.474 1.00 47.75 497 ILE A C 1
ATOM 3925 O O . ILE A 1 497 ? -12.370 -39.319 45.991 1.00 47.75 497 ILE A O 1
#

Foldseek 3Di:
DVVVVVVVVVVVVVVLVVVLLLLLVLVVLLVVLLVVLVVVLVVQLVLLVVLLVVLLVLLVVLVVVLVVLVVVCVVHPPGSLQVLLLSLLQSLQVSCCSNVVNPWHKDAPPPPDQFGIQTPNFTEHEDLDPDLLVQLVCLVVPLRGAYEYEQVSVVLLVCLCVPDQFDADVHTCHNVNSVSSNCSQVVSCVVSVHHSCVRYDYGPHHSVCSDPVRVVVNSVVSSVVSVVVSVVSSVVSVVVSVVSSVVSVQSSPPPVPVVVVDDDDDPQQCQQLLLLVLQLVCVVVVHHLLNDDQVSCVVSVFHWDPDDPATFGALQSLLCSLLSNDDDDFLLSLLVSLLSLLLVLLVCVVVVVDDPSVSVSSLLSSQQSSLSNLLSVQRVGPTDHSNLPSLLSLLSSLVLSCLSCVVPDDPVRNVSSVVSNVVSVVSQVVDDPVSVVVNVVSNVSSCVCPRSNVVRPPPVNRVVVVLVSQQVVCVVVVNDNVPRQRDPVSVVVVVVD

pLDDT: mean 72.95, std 19.61, range [23.36, 97.25]

Secondary structure (DSSP, 8-state):
-HHHHHHHHHHHHHHHHHHHHHHHHHHHHHHHHHHHHHHHHHHHHHHHHHHHHHHHHHHHHHHHHHHHHHHHTTTHHHHHHHHHHHHHHHHHHHHHHHHHT----EEE--SSSS--EEETTEEEEE---SSHHHHHHTGGG-TTSEEEE-HHHHHHHHHHHTT----BSSSB--HHHHHHHHHHHHHHHHHHTS-HHHHEEE-SS-TGGGSTTTHHHHHHHHHHHHHHHHHHHHHHHHHHHHHHHHHHHHHHSPPHHHHTTS---SSSTHHHHHHHHHHHHHHHTT--GGG--HHHHHHTTPPP-BTBTT-PEEHHHHHHHHHTT--S--HHHHHHHHHHHHHHHHHHHHTTSS-HHHHHHHHHHHHHHHHHHHHHHHHTTSEE-HHHHHHHHHHHHHHHHHHHTTTT--HHHHHHHHHHHHHHHHHHHHS-HHHHHHHHHHHHHHHTT-SHHHHHT-HHHHHHHHHHHHHHHHHHTT--GGGS--SHHHHHHHH--